Protein 2XQU (pdb70)

Secondary structure (DSSP, 8-state):
---HHHHHHHHHHHHHHHHTTHHHHHHHHHHHHHHHHHHHH-GGGHHHHHHHHHHHHHHHHHHHHHHHHHHHHHHHS-S--/--SHHHHHHHHHHHHHHHHHTHHHHHHHHHHHHHHHHHHHH-GGGHHHHHHHHHHHHHHHHHHHHHHHHHHHHHHHS-S--/--SHHHHHHHHHHHHHHHHHTHHHHHHHHHHHHHHHHHHHH-GGGHHHHHHHHHHHHHHHHHHHHHHHHHHHHHHHS-S--/---HHHHHHHHHHHHHHHHTTHHHHHHHHHHHHHHHHHHHH-GGGHHHHHHHHHHHHHHHHHHHHHHHHHHHHHHHS-S--/--SHHHHHHHHHHHHHHHHTTHHHHHHHHHHHHHHHHHHHH-GGGHHHHHHHHHHHHHHHHHHHHHHHHHHHHHHHS-S--

Foldseek 3Di:
DDDPLLVVLQVQLCCLLPVQVVVLVVVLCVLVVVLVVVCVVPVVCNVVSVVVSVVVNVVSVVSSVVSNVSSCCSVPVNPPD/DDDPLLVVLQVQLCCLLVVQCVPLVVVLCVLVVVLVVVCVVPVVCNVVSVVVSVVVNVVSVVSSVVSNVSSCCSVPVNPPD/DDDPLLVVLQVQLCCLLVVQCVVLVVVLCVLVVVLVVVCVVPVVCNVVSVVVSVVVNVVSVVSSVVSNVSSCCSVPVNPPD/DDDPLLVVLQVQLCCLLVVQVVVLVVVLCVLVVVLVVVCVVPVVCNVVSVVVSVVVNVVSVVSSVVSNVSSCCSVPVNPPD/DDDPLLVVLQVQLCCLLVVQVVVLVVVLVVLVVVLVVVCVVPVVCNVVSVVVSVVVNVVSVVSSVVSNVSSCCSVPVNPPD

Structure (mmCIF, N/CA/C/O backbone):
data_2XQU
#
_entry.id   2XQU
#
_cell.length_a   93.890
_cell.length_b   93.890
_cell.length_c   257.320
_cell.angle_alpha   90.00
_cell.angle_beta   90.00
_cell.angle_gamma   120.00
#
_symmetry.space_group_name_H-M   'P 63 2 2'
#
loop_
_entity.id
_entity.type
_entity.pdbx_description
1 polymer 'ATP SYNTHASE C CHAIN'
2 non-polymer CYMAL-4
3 water water
#
loop_
_atom_site.group_PDB
_atom_site.id
_atom_site.type_symbol
_atom_site.label_atom_id
_atom_site.label_alt_id
_atom_site.label_comp_id
_atom_site.label_asym_id
_atom_site.label_entity_id
_atom_site.label_seq_id
_atom_site.pdbx_PDB_ins_code
_atom_site.Cartn_x
_atom_site.Cartn_y
_atom_site.Cartn_z
_atom_site.occupancy
_atom_site.B_iso_or_equiv
_atom_site.auth_seq_id
_atom_site.auth_comp_id
_atom_site.auth_asym_id
_atom_site.auth_atom_id
_atom_site.pdbx_PDB_model_num
ATOM 11 N N . GLU A 1 2 ? -61.753 3.230 2.290 1.00 50.61 2 GLU A N 1
ATOM 12 C CA . GLU A 1 2 ? -61.826 4.557 1.705 1.00 51.66 2 GLU A CA 1
ATOM 13 C C . GLU A 1 2 ? -60.895 5.470 2.474 1.00 44.74 2 GLU A C 1
ATOM 14 O O . GLU A 1 2 ? -60.803 5.392 3.701 1.00 47.74 2 GLU A O 1
ATOM 20 N N . SER A 1 3 ? -60.181 6.324 1.757 1.00 36.83 3 SER A N 1
ATOM 21 C CA . SER A 1 3 ? -59.389 7.335 2.428 1.00 37.50 3 SER A CA 1
ATOM 22 C C . SER A 1 3 ? -59.721 8.676 1.819 1.00 40.00 3 SER A C 1
ATOM 23 O O . SER A 1 3 ? -59.646 8.849 0.613 1.00 33.65 3 SER A O 1
ATOM 26 N N . ASN A 1 4 ? -60.103 9.622 2.660 1.00 31.60 4 ASN A N 1
ATOM 27 C CA . ASN A 1 4 ? -60.330 10.988 2.217 1.00 34.75 4 ASN A CA 1
ATOM 28 C C . ASN A 1 4 ? -60.046 11.921 3.395 1.00 34.34 4 ASN A C 1
ATOM 29 O O . ASN A 1 4 ? -59.630 11.459 4.457 1.00 30.25 4 ASN A O 1
ATOM 34 N N . LEU A 1 5 ? -60.239 13.222 3.207 1.00 28.68 5 LEU A N 1
ATOM 35 C CA . LEU A 1 5 ? -59.952 14.188 4.258 1.00 33.36 5 LEU A CA 1
ATOM 36 C C . LEU A 1 5 ? -60.747 13.870 5.524 1.00 33.98 5 LEU A C 1
ATOM 37 O O . LEU A 1 5 ? -60.261 14.045 6.650 1.00 30.79 5 LEU A O 1
ATOM 42 N N . THR A 1 6 ? -61.969 13.386 5.342 1.00 31.61 6 THR A N 1
ATOM 43 C CA . THR A 1 6 ? -62.876 13.202 6.474 1.00 29.83 6 THR A CA 1
ATOM 44 C C . THR A 1 6 ? -62.615 11.916 7.265 1.00 29.40 6 THR A C 1
ATOM 45 O O . THR A 1 6 ? -62.771 11.895 8.494 1.00 27.18 6 THR A O 1
ATOM 49 N N . THR A 1 7 ? -62.211 10.847 6.579 1.00 27.64 7 THR A N 1
ATOM 50 C CA . THR A 1 7 ? -61.779 9.642 7.283 1.00 29.45 7 THR A CA 1
ATOM 51 C C . THR A 1 7 ? -60.524 9.939 8.107 1.00 29.56 7 THR A C 1
ATOM 52 O O . THR A 1 7 ? -60.395 9.484 9.245 1.00 28.56 7 THR A O 1
ATOM 56 N N . ALA A 1 8 ? -59.606 10.712 7.529 1.00 24.19 8 ALA A N 1
ATOM 57 C CA . ALA A 1 8 ? -58.374 11.086 8.216 1.00 23.69 8 ALA A CA 1
ATOM 58 C C . ALA A 1 8 ? -58.677 11.971 9.432 1.00 28.43 8 ALA A C 1
ATOM 59 O O . ALA A 1 8 ? -58.153 11.750 10.539 1.00 25.73 8 ALA A O 1
ATOM 61 N N . ALA A 1 9 ? -59.529 12.971 9.226 1.00 26.23 9 ALA A N 1
ATOM 62 C CA . ALA A 1 9 ? -59.936 13.860 10.317 1.00 28.69 9 ALA A CA 1
ATOM 63 C C . ALA A 1 9 ? -60.673 13.094 11.419 1.00 25.70 9 ALA A C 1
ATOM 64 O O . ALA A 1 9 ? -60.528 13.401 12.609 1.00 25.10 9 ALA A O 1
ATOM 66 N N . SER A 1 10 ? -61.457 12.095 11.023 1.00 24.82 10 SER A N 1
ATOM 67 C CA . SER A 1 10 ? -62.222 11.296 11.976 1.00 25.48 10 SER A CA 1
ATOM 68 C C . SER A 1 10 ? -61.336 10.482 12.923 1.00 29.27 10 SER A C 1
ATOM 69 O O . SER A 1 10 ? -61.604 10.428 14.121 1.00 27.50 10 SER A O 1
ATOM 72 N N . VAL A 1 11 ? -60.287 9.851 12.405 1.00 26.63 11 VAL A N 1
ATOM 73 C CA . VAL A 1 11 ? -59.422 9.052 13.284 1.00 24.69 11 VAL A CA 1
ATOM 74 C C . VAL A 1 11 ? -58.636 9.943 14.250 1.00 28.86 11 VAL A C 1
ATOM 75 O O . VAL A 1 11 ? -58.479 9.613 15.431 1.00 24.93 11 VAL A O 1
ATOM 79 N N . ILE A 1 12 ? -58.163 11.083 13.757 1.00 24.78 12 ILE A N 1
ATOM 80 C CA . ILE A 1 12 ? -57.478 12.050 14.617 1.00 26.41 12 ILE A CA 1
ATOM 81 C C . ILE A 1 12 ? -58.429 12.606 15.688 1.00 23.80 12 ILE A C 1
ATOM 82 O O . ILE A 1 12 ? -58.089 12.664 16.880 1.00 25.86 12 ILE A O 1
ATOM 87 N N . ALA A 1 13 ? -59.626 12.998 15.259 1.00 23.49 13 ALA A N 1
ATOM 88 C CA . ALA A 1 13 ? -60.659 13.500 16.164 1.00 24.52 13 ALA A CA 1
ATOM 89 C C . ALA A 1 13 ? -60.969 12.483 17.263 1.00 25.91 13 ALA A C 1
ATOM 90 O O . ALA A 1 13 ? -61.056 12.839 18.443 1.00 25.97 13 ALA A O 1
ATOM 92 N N . ALA A 1 14 ? -61.143 11.218 16.879 1.00 23.45 14 ALA A N 1
ATOM 93 C CA . ALA A 1 14 ? -61.404 10.174 17.866 1.00 26.97 14 ALA A CA 1
ATOM 94 C C . ALA A 1 14 ? -60.315 10.162 18.943 1.00 29.63 14 ALA A C 1
ATOM 95 O O . ALA A 1 14 ? -60.618 10.127 20.134 1.00 22.43 14 ALA A O 1
ATOM 97 N N . ALA A 1 15 ? -59.052 10.216 18.527 1.00 26.78 15 ALA A N 1
ATOM 98 C CA . ALA A 1 15 ? -57.941 10.197 19.480 1.00 25.70 15 ALA A CA 1
ATOM 99 C C . ALA A 1 15 ? -57.889 11.446 20.352 1.00 26.70 15 ALA A C 1
ATOM 100 O O . ALA A 1 15 ? -57.553 11.369 21.537 1.00 22.77 15 ALA A O 1
ATOM 102 N N . LEU A 1 16 ? -58.201 12.601 19.774 1.00 24.73 16 LEU A N 1
ATOM 103 C CA . LEU A 1 16 ? -58.162 13.842 20.546 1.00 24.50 16 LEU A CA 1
ATOM 104 C C . LEU A 1 16 ? -59.281 13.884 21.585 1.00 23.26 16 LEU A C 1
ATOM 105 O O . LEU A 1 16 ? -59.088 14.388 22.694 1.00 23.26 16 LEU A O 1
ATOM 110 N N . ALA A 1 17 ? -60.447 13.358 21.225 1.00 22.82 17 ALA A N 1
ATOM 111 C CA . ALA A 1 17 ? -61.591 13.345 22.138 1.00 25.47 17 ALA A CA 1
ATOM 112 C C . ALA A 1 17 ? -61.237 12.591 23.420 1.00 24.59 17 ALA A C 1
ATOM 113 O O . ALA A 1 17 ? -61.464 13.073 24.536 1.00 25.40 17 ALA A O 1
ATOM 115 N N . VAL A 1 18 ? -60.679 11.400 23.252 1.00 24.88 18 VAL A N 1
ATOM 116 C CA . VAL A 1 18 ? -60.414 10.520 24.390 1.00 28.70 18 VAL A CA 1
ATOM 117 C C . VAL A 1 18 ? -59.096 10.888 25.112 1.00 32.08 18 VAL A C 1
ATOM 118 O O . VAL A 1 18 ? -58.988 10.776 26.348 1.00 25.40 18 VAL A O 1
ATOM 122 N N . GLY A 1 19 ? -58.109 11.357 24.347 1.00 26.03 19 GLY A N 1
ATOM 123 C CA . GLY A 1 19 ? -56.824 11.758 24.904 1.00 24.63 19 GLY A CA 1
ATOM 124 C C . GLY A 1 19 ? -56.867 13.043 25.712 1.00 25.11 19 GLY A C 1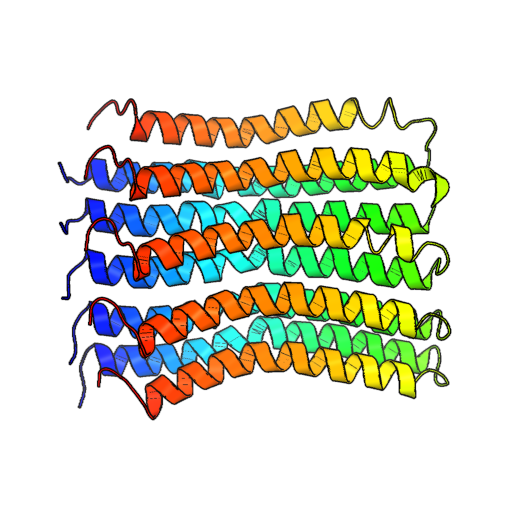
ATOM 125 O O . GLY A 1 19 ? -56.496 13.072 26.891 1.00 22.55 19 GLY A O 1
ATOM 126 N N . ILE A 1 20 ? -57.311 14.124 25.087 1.00 22.97 20 ILE A N 1
ATOM 127 C CA . ILE A 1 20 ? -57.440 15.392 25.799 1.00 21.07 20 ILE A CA 1
ATOM 128 C C . ILE A 1 20 ? -58.491 15.251 26.903 1.00 23.62 20 ILE A C 1
ATOM 129 O O . ILE A 1 20 ? -58.349 15.819 27.985 1.00 22.00 20 ILE A O 1
ATOM 134 N N . GLY A 1 21 ? -59.533 14.468 26.625 1.00 22.75 21 GLY A N 1
ATOM 135 C CA . GLY A 1 21 ? -60.663 14.327 27.529 1.00 23.37 21 GLY A CA 1
ATOM 136 C C . GLY A 1 21 ? -60.341 13.649 28.853 1.00 22.59 21 GLY A C 1
ATOM 137 O O . GLY A 1 21 ? -61.164 13.657 29.767 1.00 20.82 21 GLY A O 1
ATOM 138 N N . SER A 1 22 ? -59.152 13.062 28.961 1.00 20.79 22 SER A N 1
ATOM 139 C CA . SER A 1 22 ? -58.748 12.379 30.190 1.00 26.93 22 SER A CA 1
ATOM 140 C C . SER A 1 22 ? -57.858 13.240 31.081 1.00 23.05 22 SER A C 1
ATOM 141 O O . SER A 1 22 ? -57.538 12.844 32.208 1.00 23.33 22 SER A O 1
ATOM 144 N N . ILE A 1 23 ? -57.441 14.403 30.584 1.00 19.43 23 ILE A N 1
ATOM 145 C CA . ILE A 1 23 ? -56.495 15.247 31.333 1.00 19.29 23 ILE A CA 1
ATOM 146 C C . ILE A 1 23 ? -57.102 15.825 32.621 1.00 22.15 23 ILE A C 1
ATOM 147 O O . ILE A 1 23 ? -56.584 15.593 33.711 1.00 20.63 23 ILE A O 1
ATOM 152 N N . GLY A 1 24 ? -58.183 16.588 32.507 1.00 18.54 24 GLY A N 1
ATOM 153 C CA . GLY A 1 24 ? -58.779 17.184 33.701 1.00 18.12 24 GLY A CA 1
ATOM 154 C C . GLY A 1 24 ? -59.331 16.133 34.655 1.00 19.91 24 GLY A C 1
ATOM 155 O O . GLY A 1 24 ? -59.061 16.165 35.859 1.00 22.14 24 GLY A O 1
ATOM 156 N N . PRO A 1 25 ? -60.136 15.201 34.133 1.00 19.26 25 PRO A N 1
ATOM 157 C CA . PRO A 1 25 ? -60.691 14.156 34.999 1.00 20.86 25 PRO A CA 1
ATOM 158 C C . PRO A 1 25 ? -59.629 13.287 35.674 1.00 23.55 25 PRO A C 1
ATOM 159 O O . PRO A 1 25 ? -59.812 12.937 36.845 1.00 21.56 25 PRO A O 1
ATOM 163 N N . GLY A 1 26 ? -58.551 12.940 34.966 1.00 18.56 26 GLY A N 1
ATOM 164 C CA . GLY A 1 26 ? -57.474 12.168 35.581 1.00 24.17 26 GLY A CA 1
ATOM 165 C C . GLY A 1 26 ? -56.848 12.887 36.774 1.00 21.99 26 GLY A C 1
ATOM 166 O O . GLY A 1 26 ? -56.681 12.313 37.865 1.00 19.70 26 GLY A O 1
ATOM 167 N N . LEU A 1 27 ? -56.488 14.151 36.566 1.00 20.90 27 LEU A N 1
ATOM 168 C CA . LEU A 1 27 ? -55.932 14.977 37.638 1.00 18.46 27 LEU A CA 1
ATOM 169 C C . LEU A 1 27 ? -56.923 15.154 38.783 1.00 22.93 27 LEU A C 1
ATOM 170 O O . LEU A 1 27 ? -56.554 15.056 39.962 1.00 19.19 27 LEU A O 1
ATOM 175 N N . GLY A 1 28 ? -58.177 15.434 38.433 1.00 19.23 28 GLY A N 1
ATOM 176 C CA . GLY A 1 28 ? -59.219 15.657 39.426 1.00 19.85 28 GLY A CA 1
ATOM 177 C C . GLY A 1 28 ? -59.490 14.432 40.282 1.00 22.59 28 GLY A C 1
ATOM 178 O O . GLY A 1 28 ? -59.660 14.548 41.505 1.00 20.98 28 GLY A O 1
ATOM 179 N N . GLN A 1 29 ? -59.536 13.257 39.653 1.00 21.20 29 GLN A N 1
ATOM 180 C CA . GLN A 1 29 ? -59.768 12.023 40.401 1.00 21.92 29 GLN A CA 1
ATOM 181 C C . GLN A 1 29 ? -58.639 11.765 41.398 1.00 19.83 29 GLN A C 1
ATOM 182 O O . GLN A 1 29 ? -58.889 11.301 42.501 1.00 21.26 29 GLN A O 1
ATOM 188 N N . GLY A 1 30 ? -57.403 12.065 41.006 1.00 19.85 30 GLY A N 1
ATOM 189 C CA . GLY A 1 30 ? -56.270 11.886 41.899 1.00 21.67 30 GLY A CA 1
ATOM 190 C C . GLY A 1 30 ? -56.334 12.811 43.105 1.00 22.83 30 GLY A C 1
ATOM 191 O O . GLY A 1 30 ? -56.027 12.413 44.228 1.00 20.23 30 GLY A O 1
ATOM 192 N N . GLN A 1 31 ? -56.724 14.059 42.866 1.00 19.26 31 GLN A N 1
ATOM 193 C CA . GLN A 1 31 ? -56.884 15.036 43.934 1.00 22.43 31 GLN A CA 1
ATOM 194 C C . GLN A 1 31 ? -57.956 14.589 44.931 1.00 21.65 31 GLN A C 1
ATOM 195 O O . GLN A 1 31 ? -57.739 14.598 46.149 1.00 21.23 31 GLN A O 1
ATOM 201 N N . ALA A 1 32 ? -59.114 14.190 44.418 1.00 20.13 32 ALA A N 1
ATOM 202 C CA . ALA A 1 32 ? -60.207 13.753 45.287 1.00 21.83 32 ALA A CA 1
ATOM 203 C C . ALA A 1 32 ? -59.844 12.481 46.077 1.00 24.13 32 ALA A C 1
ATOM 204 O O . ALA A 1 32 ? -60.101 12.382 47.292 1.00 21.56 32 ALA A O 1
ATOM 206 N N . ALA A 1 33 ? -59.258 11.506 45.380 1.00 21.38 33 ALA A N 1
ATOM 207 C CA . ALA A 1 33 ? -58.896 10.227 45.988 1.00 21.30 33 ALA A CA 1
ATOM 208 C C . ALA A 1 33 ? -57.796 10.395 47.045 1.00 19.31 33 ALA A C 1
ATOM 209 O O . ALA A 1 33 ? -57.801 9.724 48.081 1.00 22.39 33 ALA A O 1
ATOM 211 N N . GLY A 1 34 ? -56.849 11.288 46.778 1.00 19.44 34 GLY A N 1
ATOM 212 C CA . GLY A 1 34 ? -55.799 11.584 47.736 1.00 20.72 34 GLY A CA 1
ATOM 213 C C . GLY A 1 34 ? -56.350 12.152 49.033 1.00 22.89 34 GLY A C 1
ATOM 214 O O . GLY A 1 34 ? -55.938 11.752 50.126 1.00 22.27 34 GLY A O 1
ATOM 215 N N . GLN A 1 35 ? -57.283 13.093 48.926 1.00 22.46 35 GLN A N 1
ATOM 216 C CA . GLN A 1 35 ? -57.915 13.656 50.125 1.00 21.69 35 GLN A CA 1
ATOM 217 C C . GLN A 1 35 ? -58.785 12.625 50.834 1.00 21.01 35 GLN A C 1
ATOM 218 O O . GLN A 1 35 ? -58.934 12.670 52.066 1.00 22.47 35 GLN A O 1
ATOM 224 N N . ALA A 1 36 ? -59.358 11.698 50.069 1.00 21.31 36 ALA A N 1
ATOM 225 C CA . ALA A 1 36 ? -60.199 10.654 50.660 1.00 24.59 36 ALA A CA 1
ATOM 226 C C . ALA A 1 36 ? -59.385 9.714 51.551 1.00 24.05 36 ALA A C 1
ATOM 227 O O . ALA A 1 36 ? -59.792 9.410 52.678 1.00 22.88 36 ALA A O 1
ATOM 229 N N . VAL A 1 37 ? -58.236 9.257 51.052 1.00 21.63 37 VAL A N 1
ATOM 230 C CA . VAL A 1 37 ? -57.424 8.320 51.827 1.00 25.10 37 VAL A CA 1
ATOM 231 C C . VAL A 1 37 ? -56.735 9.024 52.996 1.00 26.06 37 VAL A C 1
ATOM 232 O O . VAL A 1 37 ? -56.540 8.428 54.051 1.00 24.32 37 VAL A O 1
ATOM 236 N N . GLU A 1 38 ? -56.379 10.291 52.813 1.00 22.47 38 GLU A N 1
ATOM 237 C CA . GLU A 1 38 ? -55.879 11.096 53.928 1.00 27.40 38 GLU A CA 1
ATOM 238 C C . GLU A 1 38 ? -56.961 11.225 55.013 1.00 27.19 38 GLU A C 1
ATOM 239 O O . GLU A 1 38 ? -56.680 11.143 56.231 1.00 25.17 38 GLU A O 1
ATOM 245 N N . GLY A 1 39 ? -58.203 11.419 54.579 1.00 24.17 39 GLY A N 1
ATOM 246 C CA . GLY A 1 39 ? -59.317 11.524 55.511 1.00 23.32 39 GLY A CA 1
ATOM 247 C C . GLY A 1 39 ? -59.582 10.232 56.265 1.00 26.42 39 GLY A C 1
ATOM 248 O O . GLY A 1 39 ? -59.898 10.243 57.468 1.00 25.00 39 GLY A O 1
ATOM 249 N N . ILE A 1 40 ? -59.466 9.107 55.565 1.00 26.35 40 ILE A N 1
ATOM 250 C CA . ILE A 1 40 ? -59.670 7.809 56.200 1.00 27.55 40 ILE A CA 1
ATOM 251 C C . ILE A 1 40 ? -58.606 7.563 57.279 1.00 28.85 40 ILE A C 1
ATOM 252 O O . ILE A 1 40 ? -58.912 7.067 58.363 1.00 29.52 40 ILE A O 1
ATOM 257 N N . ALA A 1 41 ? -57.362 7.931 56.983 1.00 27.13 41 ALA A N 1
ATOM 258 C CA . ALA A 1 41 ? -56.278 7.819 57.958 1.00 26.44 41 ALA A CA 1
ATOM 259 C C . ALA A 1 41 ? -56.554 8.692 59.175 1.00 29.47 41 ALA A C 1
ATOM 260 O O . ALA A 1 41 ? -56.281 8.301 60.314 1.00 26.71 41 ALA A O 1
ATOM 262 N N . ARG A 1 42 ? -57.098 9.881 58.934 1.00 25.65 42 ARG A N 1
ATOM 263 C CA . ARG A 1 42 ? -57.438 10.795 60.023 1.00 30.11 42 ARG A CA 1
ATOM 264 C C . ARG A 1 42 ? -58.609 10.275 60.865 1.00 30.47 42 ARG A C 1
ATOM 265 O O . ARG A 1 42 ? -58.565 10.302 62.106 1.00 30.81 42 ARG A O 1
ATOM 273 N N . GLN A 1 43 ? -59.657 9.805 60.194 1.00 32.34 43 GLN A N 1
ATOM 274 C CA . GLN A 1 43 ? -60.854 9.319 60.879 1.00 33.39 43 GLN A CA 1
ATOM 275 C C . GLN A 1 43 ? -61.369 8.025 60.276 1.00 29.42 43 GLN A C 1
ATOM 276 O O . GLN A 1 43 ? -62.301 8.038 59.466 1.00 29.56 43 GLN A O 1
ATOM 282 N N . PRO A 1 44 ? -60.779 6.896 60.684 1.00 32.46 44 PRO A N 1
ATOM 283 C CA . PRO A 1 44 ? -61.200 5.596 60.143 1.00 34.03 44 PRO A CA 1
ATOM 284 C C . PRO A 1 44 ? -62.697 5.308 60.332 1.00 34.24 44 PRO A C 1
ATOM 285 O O . PRO A 1 44 ? -63.277 4.627 59.483 1.00 35.75 44 PRO A O 1
ATOM 289 N N . GLU A 1 45 ? -63.314 5.816 61.400 1.00 28.17 45 GLU A N 1
ATOM 290 C CA A GLU A 1 45 ? -64.745 5.624 61.651 0.45 29.70 45 GLU A CA 1
ATOM 291 C CA B GLU A 1 45 ? -64.734 5.556 61.605 0.55 28.71 45 GLU A CA 1
ATOM 292 C C . GLU A 1 45 ? -65.600 6.215 60.529 1.00 29.47 45 GLU A C 1
ATOM 293 O O . GLU A 1 45 ? -66.753 5.837 60.351 1.00 36.97 45 GLU A O 1
ATOM 304 N N . ALA A 1 46 ? -65.033 7.164 59.789 1.00 30.92 46 ALA A N 1
ATOM 305 C CA . ALA A 1 46 ? -65.784 7.861 58.738 1.00 31.26 46 ALA A CA 1
ATOM 306 C C . ALA A 1 46 ? -65.579 7.245 57.353 1.00 33.48 46 ALA A C 1
ATOM 307 O O . ALA A 1 46 ? -66.053 7.783 56.347 1.00 30.58 46 ALA A O 1
ATOM 309 N N . GLU A 1 47 ? -64.880 6.119 57.300 1.00 29.78 47 GLU A N 1
ATOM 310 C CA . GLU A 1 47 ? -64.538 5.491 56.023 1.00 30.78 47 GLU A CA 1
ATOM 311 C C . GLU A 1 47 ? -65.737 5.252 55.099 1.00 29.95 47 GLU A C 1
ATOM 312 O O . GLU A 1 47 ? -65.655 5.508 53.892 1.00 32.25 47 GLU A O 1
ATOM 318 N N . GLY A 1 48 ? -66.834 4.746 55.654 1.00 32.78 48 GLY A N 1
ATOM 319 C CA . GLY A 1 48 ? -68.030 4.477 54.870 1.00 35.60 48 GLY A CA 1
ATOM 320 C C . GLY A 1 48 ? -68.594 5.725 54.207 1.00 37.62 48 GLY A C 1
ATOM 321 O O . GLY A 1 48 ? -68.986 5.702 53.032 1.00 36.58 48 GLY A O 1
ATOM 322 N N . LYS A 1 49 ? -68.635 6.816 54.970 1.00 32.38 49 LYS A N 1
ATOM 323 C CA . LYS A 1 49 ? -69.114 8.109 54.484 1.00 29.78 49 LYS A CA 1
ATOM 324 C C . LYS A 1 49 ? -68.161 8.687 53.442 1.00 29.47 49 LYS A C 1
ATOM 325 O O . LYS A 1 49 ? -68.580 9.208 52.403 1.00 29.71 49 LYS A O 1
ATOM 331 N N . ILE A 1 50 ? -66.870 8.603 53.730 1.00 27.23 50 ILE A N 1
ATOM 332 C CA . ILE A 1 50 ? -65.866 9.103 52.807 1.00 24.78 50 ILE A CA 1
ATOM 333 C C . ILE A 1 50 ? -65.900 8.320 51.495 1.00 29.57 50 ILE A C 1
ATOM 334 O O . ILE A 1 50 ? -65.910 8.906 50.412 1.00 28.01 50 ILE A O 1
ATOM 339 N N . ARG A 1 51 ? -65.945 6.995 51.591 1.00 30.64 51 ARG A N 1
ATOM 340 C CA A ARG A 1 51 ? -65.934 6.142 50.404 0.50 34.48 51 ARG A CA 1
ATOM 341 C CA B ARG A 1 51 ? -65.925 6.152 50.400 0.50 34.44 51 ARG A CA 1
ATOM 342 C C . ARG A 1 51 ? -67.135 6.418 49.495 1.00 31.89 51 ARG A C 1
ATOM 343 O O . ARG A 1 51 ? -66.999 6.499 48.274 1.00 31.24 51 ARG A O 1
ATOM 358 N N . GLY A 1 52 ? -68.312 6.565 50.098 1.00 29.69 52 GLY A N 1
ATOM 359 C CA . GLY A 1 52 ? -69.524 6.840 49.348 1.00 32.87 52 GLY A CA 1
ATOM 360 C C . GLY A 1 52 ? -69.460 8.164 48.604 1.00 36.26 52 GLY A C 1
ATOM 361 O O . GLY A 1 52 ? -69.836 8.244 47.439 1.00 31.73 52 GLY A O 1
ATOM 362 N N . THR A 1 53 ? -68.991 9.209 49.279 1.00 25.12 53 THR A N 1
ATOM 363 C CA . THR A 1 53 ? -68.876 10.526 48.656 1.00 28.73 53 THR A CA 1
ATOM 364 C C . THR A 1 53 ? -67.791 10.540 47.575 1.00 30.73 53 THR A C 1
ATOM 365 O O . THR A 1 53 ? -67.966 11.155 46.513 1.00 28.75 53 THR A O 1
ATOM 369 N N . LEU A 1 54 ? -66.687 9.835 47.823 1.00 26.43 54 LEU A N 1
ATOM 370 C CA . LEU A 1 54 ? -65.650 9.693 46.797 1.00 27.38 54 LEU A CA 1
ATOM 371 C C . LEU A 1 54 ? -66.185 8.974 45.557 1.00 30.17 54 LEU A C 1
ATOM 372 O O . LEU A 1 54 ? -65.911 9.382 44.420 1.00 25.25 54 LEU A O 1
ATOM 377 N N . LEU A 1 55 ? -66.943 7.904 45.775 1.00 24.56 55 LEU A N 1
ATOM 378 C CA . LEU A 1 55 ? -67.470 7.121 44.659 1.00 25.94 55 LEU A CA 1
ATOM 379 C C . LEU A 1 55 ? -68.380 7.966 43.772 1.00 27.89 55 LEU A C 1
ATOM 380 O O . LEU A 1 55 ? -68.297 7.907 42.539 1.00 29.54 55 LEU A O 1
ATOM 385 N N . LEU A 1 56 ? -69.252 8.743 44.406 1.00 29.09 56 LEU A N 1
ATOM 386 C CA . LEU A 1 56 ? -70.134 9.661 43.698 1.00 33.26 56 LEU A CA 1
ATOM 387 C C . LEU A 1 56 ? -69.333 10.637 42.839 1.00 30.77 56 LEU A C 1
ATOM 388 O O . LEU A 1 56 ? -69.646 10.858 41.659 1.00 27.36 56 LEU A O 1
ATOM 393 N N . SER A 1 57 ? -68.295 11.215 43.434 1.00 24.17 57 SER A N 1
ATOM 394 C CA . SER A 1 57 ? -67.444 12.189 42.749 1.00 23.24 57 SER A CA 1
ATOM 395 C C . SER A 1 57 ? -66.648 11.559 41.617 1.00 25.35 57 SER A C 1
ATOM 396 O O . SER A 1 57 ? -66.532 12.143 40.536 1.00 25.75 57 SER A O 1
ATOM 399 N N . LEU A 1 58 ? -66.079 10.380 41.862 1.00 23.16 58 LEU A N 1
ATOM 400 C CA . LEU A 1 58 ? -65.323 9.686 40.818 1.00 25.09 58 LEU A CA 1
ATOM 401 C C . LEU A 1 58 ? -66.211 9.405 39.606 1.00 24.83 58 LEU A C 1
ATOM 402 O O . LEU A 1 58 ? -65.759 9.494 38.462 1.00 22.57 58 LEU A O 1
ATOM 407 N N . ALA A 1 59 ? -67.468 9.055 39.861 1.00 23.38 59 ALA A N 1
ATOM 408 C CA . ALA A 1 59 ? -68.429 8.814 38.785 1.00 26.60 59 ALA A CA 1
ATOM 409 C C . ALA A 1 59 ? -68.689 10.075 37.951 1.00 28.73 59 ALA A C 1
ATOM 410 O O . ALA A 1 59 ? -68.711 10.013 36.715 1.00 27.29 59 ALA A O 1
ATOM 412 N N . PHE A 1 60 ? -68.894 11.212 38.621 1.00 23.13 60 PHE A N 1
ATOM 413 C CA . PHE A 1 60 ? -69.084 12.486 37.914 1.00 26.68 60 PHE A CA 1
ATOM 414 C C . PHE A 1 60 ? -67.901 12.850 37.022 1.00 31.67 60 PHE A C 1
ATOM 415 O O . PHE A 1 60 ? -68.083 13.386 35.917 1.00 24.72 60 PHE A O 1
ATOM 423 N N . MET A 1 61 ? -66.692 12.577 37.506 1.00 26.92 61 MET A N 1
ATOM 424 C CA . MET A 1 61 ? -65.480 12.893 36.750 1.00 21.99 61 MET A CA 1
ATOM 425 C C . MET A 1 61 ? -65.235 11.900 35.620 1.00 21.37 61 MET A C 1
ATOM 426 O O . MET A 1 61 ? -64.802 12.276 34.531 1.00 21.76 61 MET A O 1
ATOM 431 N N . GLU A 1 62 ? -65.504 10.626 35.891 1.00 20.74 62 GLU A N 1
ATOM 432 C CA . GLU A 1 62 ? -65.295 9.582 34.900 1.00 22.53 62 GLU A CA 1
ATOM 433 C C . GLU A 1 62 ? -66.224 9.817 33.712 1.00 29.56 62 GLU A C 1
ATOM 434 O O . GLU A 1 62 ? -65.855 9.565 32.559 1.00 24.84 62 GLU A O 1
ATOM 440 N N . ALA A 1 63 ? -67.428 10.304 33.996 1.00 26.25 63 ALA A N 1
ATOM 441 C CA . ALA A 1 63 ? -68.408 10.572 32.945 1.00 27.60 63 ALA A CA 1
ATOM 442 C C . ALA A 1 63 ? -67.903 11.614 31.949 1.00 25.85 63 ALA A C 1
ATOM 443 O O . ALA A 1 63 ? -68.211 11.537 30.758 1.00 25.09 63 ALA A O 1
ATOM 445 N N . LEU A 1 64 ? -67.122 12.578 32.425 1.00 20.84 64 LEU A N 1
ATOM 446 C CA . LEU A 1 64 ? -66.600 13.622 31.542 1.00 23.36 64 LEU A CA 1
ATOM 447 C C . LEU A 1 64 ? -65.749 13.017 30.426 1.00 26.54 64 LEU A C 1
ATOM 448 O O . LEU A 1 64 ? -65.883 13.395 29.259 1.00 24.88 64 LEU A O 1
ATOM 453 N N . THR A 1 65 ? -64.875 12.080 30.782 1.00 23.86 65 THR A N 1
ATOM 454 C CA . THR A 1 65 ? -64.051 11.409 29.781 1.00 25.84 65 THR A CA 1
ATOM 455 C C . THR A 1 65 ? -64.874 10.442 28.940 1.00 29.02 65 THR A C 1
ATOM 456 O O . THR A 1 65 ? -64.605 10.250 27.750 1.00 24.66 65 THR A O 1
ATOM 460 N N . ILE A 1 66 ? -65.886 9.837 29.549 1.00 26.51 66 ILE A N 1
ATOM 461 C CA . ILE A 1 66 ? -66.755 8.927 28.804 1.00 27.31 66 ILE A CA 1
ATOM 462 C C . ILE A 1 66 ? -67.469 9.658 27.661 1.00 29.57 66 ILE A C 1
ATOM 463 O O . ILE A 1 66 ? -67.666 9.089 26.584 1.00 28.24 66 ILE A O 1
ATOM 468 N N . TYR A 1 67 ? -67.833 10.922 27.875 1.00 27.46 67 TYR A N 1
ATOM 469 C CA . TYR A 1 67 ? -68.401 11.726 26.784 1.00 31.29 67 TYR A CA 1
ATOM 470 C C . TYR A 1 67 ? -67.438 11.778 25.600 1.00 27.68 67 TYR A C 1
ATOM 471 O O . TYR A 1 67 ? -67.857 11.711 24.443 1.00 26.93 67 TYR A O 1
ATOM 480 N N . GLY A 1 68 ? -66.149 11.926 25.894 1.00 25.36 68 GLY A N 1
ATOM 481 C CA . GLY A 1 68 ? -65.118 11.898 24.870 1.00 26.60 68 GLY A CA 1
ATOM 482 C C . GLY A 1 68 ? -65.043 10.541 24.199 1.00 29.42 68 GLY A C 1
ATOM 483 O O . GLY A 1 68 ? -64.874 10.438 22.979 1.00 24.32 68 GLY A O 1
ATOM 484 N N . LEU A 1 69 ? -65.176 9.486 24.996 1.00 27.63 69 LEU A N 1
ATOM 485 C CA . LEU A 1 69 ? -65.186 8.132 24.455 1.00 26.49 69 LEU A CA 1
ATOM 486 C C . LEU A 1 69 ? -66.383 7.928 23.517 1.00 31.41 69 LEU A C 1
ATOM 487 O O . LEU A 1 69 ? -66.257 7.301 22.459 1.00 29.16 69 LEU A O 1
ATOM 492 N N . VAL A 1 70 ? -67.541 8.455 23.905 1.00 27.55 70 VAL A N 1
ATOM 493 C CA . VAL A 1 70 ? -68.744 8.313 23.089 1.00 31.52 70 VAL A CA 1
ATOM 494 C C . VAL A 1 70 ? -68.552 8.980 21.729 1.00 27.71 70 VAL A C 1
ATOM 495 O O . VAL A 1 70 ? -68.876 8.399 20.690 1.00 27.30 70 VAL A O 1
ATOM 499 N N . VAL A 1 71 ? -68.016 10.194 21.730 1.00 25.57 71 VAL A N 1
ATOM 500 C CA . VAL A 1 71 ? -67.746 10.875 20.467 1.00 29.76 71 VAL A CA 1
ATOM 501 C C . VAL A 1 71 ? -66.772 10.065 19.603 1.00 31.26 71 VAL A C 1
ATOM 502 O O . VAL A 1 71 ? -66.993 9.890 18.407 1.00 29.26 71 VAL A O 1
ATOM 506 N N . ALA A 1 72 ? -65.700 9.573 20.216 1.00 28.49 72 ALA A N 1
ATOM 507 C CA . ALA A 1 72 ? -64.743 8.707 19.529 1.00 29.86 72 ALA A CA 1
ATOM 508 C C . ALA A 1 72 ? -65.400 7.469 18.915 1.00 30.61 72 ALA A C 1
ATOM 509 O O . ALA A 1 72 ? -65.124 7.115 17.769 1.00 29.31 72 ALA A O 1
ATOM 511 N N . LEU A 1 73 ? -66.265 6.804 19.674 1.00 28.95 73 LEU A N 1
ATOM 512 C CA . LEU A 1 73 ? -66.934 5.598 19.168 1.00 28.06 73 LEU A CA 1
ATOM 513 C C . LEU A 1 73 ? -67.948 5.898 18.064 1.00 30.38 73 LEU A C 1
ATOM 514 O O . LEU A 1 73 ? -68.141 5.090 17.147 1.00 31.81 73 LEU A O 1
ATOM 519 N N . VAL A 1 74 ? -68.607 7.049 18.150 1.00 28.88 74 VAL A N 1
ATOM 520 C CA . VAL A 1 74 ? -69.500 7.462 17.075 1.00 35.95 74 VAL A CA 1
ATOM 521 C C . VAL A 1 74 ? -68.691 7.675 15.797 1.00 31.59 74 VAL A C 1
ATOM 522 O O . VAL A 1 74 ? -69.085 7.231 14.711 1.00 32.94 74 VAL A O 1
ATOM 526 N N . LEU A 1 75 ? -67.553 8.348 15.937 1.00 30.83 75 LEU A N 1
ATOM 527 C CA . LEU A 1 75 ? -66.700 8.659 14.790 1.00 31.49 75 LEU A CA 1
ATOM 528 C C . LEU A 1 75 ? -66.152 7.402 14.115 1.00 34.07 75 LEU A C 1
ATOM 529 O O . LEU A 1 75 ? -65.943 7.379 12.898 1.00 31.66 75 LEU A O 1
ATOM 534 N N . LEU A 1 76 ? -65.930 6.356 14.901 1.00 31.56 76 LEU A N 1
ATOM 535 C CA . LEU A 1 76 ? -65.335 5.136 14.371 1.00 34.55 76 LEU A CA 1
ATOM 536 C C . LEU A 1 76 ? -66.357 4.074 13.956 1.00 41.03 76 LEU A C 1
ATOM 537 O O . LEU A 1 76 ? -66.089 3.294 13.041 1.00 40.69 76 LEU A O 1
ATOM 542 N N . PHE A 1 77 ? -67.521 4.049 14.609 1.00 34.49 77 PHE A N 1
ATOM 543 C CA . PHE A 1 77 ? -68.492 2.972 14.389 1.00 36.25 77 PHE A CA 1
ATOM 544 C C . PHE A 1 77 ? -69.878 3.425 13.930 1.00 40.00 77 PHE A C 1
ATOM 545 O O . PHE A 1 77 ? -70.705 2.604 13.534 1.00 42.60 77 PHE A O 1
ATOM 553 N N . ALA A 1 78 ? -70.137 4.723 13.979 1.00 34.22 78 ALA A N 1
ATOM 554 C CA . ALA A 1 78 ? -71.414 5.243 13.506 1.00 31.33 78 ALA A CA 1
ATOM 555 C C . ALA A 1 78 ? -71.180 6.601 12.869 1.00 33.98 78 ALA A C 1
ATOM 556 O O . ALA A 1 78 ? -71.884 7.568 13.161 1.00 34.21 78 ALA A O 1
ATOM 558 N N . ASN A 1 79 ? -70.172 6.675 12.004 1.00 35.20 79 ASN A N 1
ATOM 559 C CA . ASN A 1 79 ? -69.780 7.948 11.427 1.00 34.96 79 ASN A CA 1
ATOM 560 C C . ASN A 1 79 ? -70.878 8.453 10.501 1.00 43.23 79 ASN A C 1
ATOM 561 O O . ASN A 1 79 ? -71.311 7.741 9.598 1.00 38.85 79 ASN A O 1
ATOM 566 N N . PRO A 1 80 ? -71.343 9.685 10.729 1.00 46.14 80 PRO A N 1
ATOM 567 C CA . PRO A 1 80 ? -72.453 10.218 9.934 1.00 45.31 80 PRO A CA 1
ATOM 568 C C . PRO A 1 80 ? -72.064 10.504 8.484 1.00 42.57 80 PRO A C 1
ATOM 569 O O . PRO A 1 80 ? -72.938 10.558 7.625 1.00 42.08 80 PRO A O 1
ATOM 573 N N . PHE A 1 81 ? -70.773 10.676 8.219 1.00 37.77 81 PHE A N 1
ATOM 574 C CA . PHE A 1 81 ? -70.325 11.160 6.917 1.00 33.08 81 PHE A CA 1
ATOM 575 C C . PHE A 1 81 ? -69.566 10.124 6.087 1.00 37.20 81 PHE A C 1
ATOM 576 O O . PHE A 1 81 ? -69.745 10.055 4.876 1.00 39.08 81 PHE A O 1
ATOM 584 N N . VAL A 1 82 ? -68.706 9.341 6.733 1.00 39.25 82 VAL A N 1
ATOM 585 C CA . VAL A 1 82 ? -67.837 8.402 6.023 1.00 39.89 82 VAL A CA 1
ATOM 586 C C . VAL A 1 82 ? -67.886 7.008 6.629 1.00 47.59 82 VAL A C 1
ATOM 587 O O . VAL A 1 82 ? -67.290 6.076 6.090 1.00 50.47 82 VAL A O 1
ATOM 602 N N . GLU B 1 2 ? -50.783 -0.888 2.546 1.00 26.32 2 GLU B N 1
ATOM 603 C CA . GLU B 1 2 ? -51.617 0.242 2.166 1.00 32.74 2 GLU B CA 1
ATOM 604 C C . GLU B 1 2 ? -51.081 1.509 2.790 1.00 35.22 2 GLU B C 1
ATOM 605 O O . GLU B 1 2 ? -50.855 1.560 4.006 1.00 32.02 2 GLU B O 1
ATOM 611 N N . SER B 1 3 ? -50.867 2.530 1.968 1.00 27.98 3 SER B N 1
ATOM 612 C CA . SER B 1 3 ? -50.473 3.834 2.501 1.00 28.05 3 SER B CA 1
ATOM 613 C C . SER B 1 3 ? -51.281 4.968 1.894 1.00 29.09 3 SER B C 1
ATOM 614 O O . SER B 1 3 ? -51.321 5.138 0.678 1.00 26.80 3 SER B O 1
ATOM 617 N N . ASN B 1 4 ? -51.914 5.754 2.753 1.00 27.10 4 ASN B N 1
ATOM 618 C CA . ASN B 1 4 ? -52.660 6.918 2.304 1.00 34.20 4 ASN B CA 1
ATOM 619 C C . ASN B 1 4 ? -52.798 7.900 3.456 1.00 32.55 4 ASN B C 1
ATOM 620 O O . ASN B 1 4 ? -52.266 7.664 4.552 1.00 28.25 4 ASN B O 1
ATOM 625 N N . LEU B 1 5 ? -53.493 9.009 3.230 1.00 25.64 5 LEU B N 1
ATOM 626 C CA . LEU B 1 5 ? -53.628 9.995 4.303 1.00 26.17 5 LEU B CA 1
ATOM 627 C C . LEU B 1 5 ? -54.235 9.369 5.560 1.00 24.63 5 LEU B C 1
ATOM 628 O O . LEU B 1 5 ? -53.890 9.733 6.692 1.00 23.94 5 LEU B O 1
ATOM 633 N N . THR B 1 6 ? -55.148 8.426 5.373 1.00 26.58 6 THR B N 1
ATOM 634 C CA . THR B 1 6 ? -55.901 7.901 6.506 1.00 25.82 6 THR B CA 1
ATOM 635 C C . THR B 1 6 ? -55.122 6.867 7.325 1.00 28.35 6 THR B C 1
ATOM 636 O O . THR B 1 6 ? -55.292 6.788 8.548 1.00 27.15 6 THR B O 1
ATOM 640 N N . THR B 1 7 ? -54.271 6.084 6.665 1.00 25.32 7 THR B N 1
ATOM 641 C CA . THR B 1 7 ? -53.390 5.165 7.385 1.00 23.32 7 THR B CA 1
ATOM 642 C C . THR B 1 7 ? -52.355 5.957 8.181 1.00 24.24 7 THR B C 1
ATOM 643 O O . THR B 1 7 ? -52.073 5.642 9.343 1.00 25.82 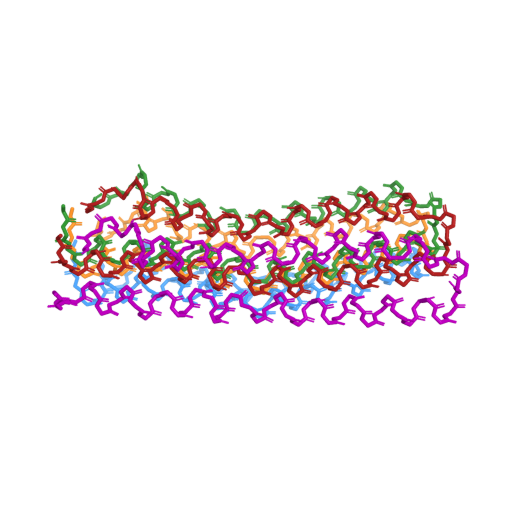7 THR B O 1
ATOM 647 N N . ALA B 1 8 ? -51.807 7.004 7.565 1.00 23.62 8 ALA B N 1
ATOM 648 C CA . ALA B 1 8 ? -50.870 7.888 8.254 1.00 25.38 8 ALA B CA 1
ATOM 649 C C . ALA B 1 8 ? -51.542 8.574 9.449 1.00 24.54 8 ALA B C 1
ATOM 650 O O . ALA B 1 8 ? -50.979 8.629 10.552 1.00 23.37 8 ALA B O 1
ATOM 652 N N . ALA B 1 9 ? -52.754 9.080 9.240 1.00 26.00 9 ALA B N 1
ATOM 653 C CA . ALA B 1 9 ? -53.498 9.715 10.332 1.00 26.04 9 ALA B CA 1
ATOM 654 C C . ALA B 1 9 ? -53.810 8.711 11.456 1.00 23.06 9 ALA B C 1
ATOM 655 O O . ALA B 1 9 ? -53.778 9.057 12.632 1.00 24.72 9 ALA B O 1
ATOM 657 N N . SER B 1 10 ? -54.108 7.473 11.081 1.00 24.43 10 SER B N 1
ATOM 658 C CA . SER B 1 10 ? -54.481 6.436 12.039 1.00 25.72 10 SER B CA 1
ATOM 659 C C . SER B 1 10 ? -53.349 6.068 12.987 1.00 26.07 10 SER B C 1
ATOM 660 O O . SER B 1 10 ? -53.574 5.915 14.184 1.00 22.37 10 SER B O 1
ATOM 663 N N . VAL B 1 11 ? -52.137 5.912 12.460 1.00 24.81 11 VAL B N 1
ATOM 664 C CA . VAL B 1 11 ? -51.006 5.541 13.315 1.00 26.02 11 VAL B CA 1
ATOM 665 C C . VAL B 1 11 ? -50.639 6.679 14.262 1.00 26.16 11 VAL B C 1
ATOM 666 O O . VAL B 1 11 ? -50.331 6.451 15.440 1.00 24.32 11 VAL B O 1
ATOM 670 N N . ILE B 1 12 ? -50.697 7.913 13.768 1.00 23.84 12 ILE B N 1
ATOM 671 C CA . ILE B 1 12 ? -50.445 9.064 14.639 1.00 27.87 12 ILE B CA 1
ATOM 672 C C . ILE B 1 12 ? -51.537 9.188 15.699 1.00 26.38 12 ILE B C 1
ATOM 673 O O . ILE B 1 12 ? -51.251 9.414 16.889 1.00 24.58 12 ILE B O 1
ATOM 678 N N . ALA B 1 13 ? -52.788 9.025 15.273 1.00 22.87 13 ALA B N 1
ATOM 679 C CA . ALA B 1 13 ? -53.918 9.083 16.201 1.00 23.32 13 ALA B CA 1
ATOM 680 C C . ALA B 1 13 ? -53.755 8.051 17.319 1.00 20.46 13 ALA B C 1
ATOM 681 O O . ALA B 1 13 ? -53.952 8.361 18.506 1.00 23.12 13 ALA B O 1
ATOM 683 N N . ALA B 1 14 ? -53.386 6.825 16.946 1.00 22.15 14 ALA B N 1
ATOM 684 C CA . ALA B 1 14 ? -53.225 5.764 17.935 1.00 26.24 14 ALA B CA 1
ATOM 685 C C . ALA B 1 14 ? -52.213 6.168 19.008 1.00 25.35 14 ALA B C 1
ATOM 686 O O . ALA B 1 14 ? -52.449 5.986 20.206 1.00 23.48 14 ALA B O 1
ATOM 688 N N . ALA B 1 15 ? -51.088 6.720 18.575 1.00 24.08 15 ALA B N 1
ATOM 689 C CA . ALA B 1 15 ? -50.056 7.180 19.501 1.00 22.68 15 ALA B CA 1
ATOM 690 C C . ALA B 1 15 ? -50.538 8.322 20.396 1.00 25.31 15 ALA B C 1
ATOM 691 O O . ALA B 1 15 ? -50.230 8.357 21.587 1.00 22.96 15 ALA B O 1
ATOM 693 N N . LEU B 1 16 ? -51.279 9.261 19.825 1.00 23.03 16 LEU B N 1
ATOM 694 C CA . LEU B 1 16 ? -51.765 10.400 20.601 1.00 23.39 16 LEU B CA 1
ATOM 695 C C . LEU B 1 16 ? -52.805 9.976 21.632 1.00 25.67 16 LEU B C 1
ATOM 696 O O . LEU B 1 16 ? -52.852 10.525 22.728 1.00 22.40 16 LEU B O 1
ATOM 701 N N . ALA B 1 17 ? -53.640 9.008 21.276 1.00 21.76 17 ALA B N 1
ATOM 702 C CA . ALA B 1 17 ? -54.682 8.552 22.189 1.00 21.14 17 ALA B CA 1
ATOM 703 C C . ALA B 1 17 ? -54.061 8.017 23.470 1.00 24.68 17 ALA B C 1
ATOM 704 O O . ALA B 1 17 ? -54.441 8.434 24.569 1.00 25.22 17 ALA B O 1
ATOM 706 N N . VAL B 1 18 ? -53.111 7.091 23.345 1.00 21.35 18 VAL B N 1
ATOM 707 C CA . VAL B 1 18 ? -52.513 6.501 24.555 1.00 21.50 18 VAL B CA 1
ATOM 708 C C . VAL B 1 18 ? -51.460 7.403 25.186 1.00 22.74 18 VAL B C 1
ATOM 709 O O . VAL B 1 18 ? -51.298 7.409 26.411 1.00 25.18 18 VAL B O 1
ATOM 713 N N . GLY B 1 19 ? -50.740 8.158 24.357 1.00 24.16 19 GLY B N 1
ATOM 714 C CA . GLY B 1 19 ? -49.707 9.055 24.856 1.00 23.98 19 GLY B CA 1
ATOM 715 C C . GLY B 1 19 ? -50.277 10.195 25.675 1.00 28.96 19 GLY B C 1
ATOM 716 O O . GLY B 1 19 ? -49.952 10.364 26.863 1.00 23.92 19 GLY B O 1
ATOM 717 N N . ILE B 1 20 ? -51.137 10.994 25.052 1.00 21.91 20 ILE B N 1
ATOM 718 C CA . ILE B 1 20 ? -51.765 12.104 25.772 1.00 23.31 20 ILE B CA 1
ATOM 719 C C . ILE B 1 20 ? -52.682 11.563 26.872 1.00 25.95 20 ILE B C 1
ATOM 720 O O . ILE B 1 20 ? -52.822 12.170 27.939 1.00 24.41 20 ILE B O 1
ATOM 725 N N . GLY B 1 21 ? -53.293 10.412 26.601 1.00 21.62 21 GLY B N 1
ATOM 726 C CA . GLY B 1 21 ? -54.291 9.832 27.482 1.00 21.72 21 GLY B CA 1
ATOM 727 C C . GLY B 1 21 ? -53.732 9.373 28.817 1.00 24.03 21 GLY B C 1
ATOM 728 O O . GLY B 1 21 ? -54.495 9.088 29.748 1.00 23.84 21 GLY B O 1
ATOM 729 N N . SER B 1 22 ? -52.405 9.310 28.927 1.00 20.76 22 SER B N 1
ATOM 730 C CA . SER B 1 22 ? -51.774 8.862 30.173 1.00 27.31 22 SER B CA 1
ATOM 731 C C . SER B 1 22 ? -51.320 10.012 31.068 1.00 24.13 22 SER B C 1
ATOM 732 O O . SER B 1 22 ? -50.876 9.786 32.198 1.00 23.52 22 SER B O 1
ATOM 735 N N . ILE B 1 23 ? -51.399 11.241 30.565 1.00 18.46 23 ILE B N 1
ATOM 736 C CA . ILE B 1 23 ? -50.845 12.373 31.301 1.00 20.36 23 ILE B CA 1
ATOM 737 C C . ILE B 1 23 ? -51.601 12.651 32.603 1.00 22.85 23 ILE B C 1
ATOM 738 O O . ILE B 1 23 ? -51.004 12.666 33.683 1.00 20.85 23 ILE B O 1
ATOM 743 N N . GLY B 1 24 ? -52.908 12.879 32.510 1.00 19.59 24 GLY B N 1
ATOM 744 C CA . GLY B 1 24 ? -53.687 13.198 33.709 1.00 19.53 24 GLY B CA 1
ATOM 745 C C . GLY B 1 24 ? -53.780 12.037 34.685 1.00 21.92 24 GLY B C 1
ATOM 746 O O . GLY B 1 24 ? -53.541 12.197 35.889 1.00 21.11 24 GLY B O 1
ATOM 747 N N . PRO B 1 25 ? -54.162 10.859 34.180 1.00 22.03 25 PRO B N 1
ATOM 748 C CA . PRO B 1 25 ? -54.260 9.668 35.030 1.00 22.10 25 PRO B CA 1
ATOM 749 C C . PRO B 1 25 ? -52.931 9.295 35.683 1.00 24.46 25 PRO B C 1
ATOM 750 O O . PRO B 1 25 ? -52.922 8.861 36.837 1.00 23.52 25 PRO B O 1
ATOM 754 N N . GLY B 1 26 ? -51.823 9.465 34.970 1.00 21.12 26 GLY B N 1
ATOM 755 C CA . GLY B 1 26 ? -50.521 9.197 35.558 1.00 20.24 26 GLY B CA 1
ATOM 756 C C . GLY B 1 26 ? -50.235 10.108 36.747 1.00 22.94 26 GLY B C 1
ATOM 757 O O . GLY B 1 26 ? -49.810 9.649 37.817 1.00 19.74 26 GLY B O 1
ATOM 758 N N . LEU B 1 27 ? -50.441 11.409 36.559 1.00 20.31 27 LEU B N 1
ATOM 759 C CA . LEU B 1 27 ? -50.224 12.374 37.641 1.00 18.58 27 LEU B CA 1
ATOM 760 C C . LEU B 1 27 ? -51.201 12.153 38.784 1.00 21.88 27 LEU B C 1
ATOM 761 O O . LEU B 1 27 ? -50.826 12.235 39.965 1.00 18.47 27 LEU B O 1
ATOM 766 N N . GLY B 1 28 ? -52.459 11.884 38.438 1.00 18.08 28 GLY B N 1
ATOM 767 C CA . GLY B 1 28 ? -53.482 11.685 39.454 1.00 19.65 28 GLY B CA 1
ATOM 768 C C . GLY B 1 28 ? -53.251 10.433 40.288 1.00 21.82 28 GLY B C 1
ATOM 769 O O . GLY B 1 28 ? -53.458 10.443 41.506 1.00 18.96 28 GLY B O 1
ATOM 770 N N . GLN B 1 29 ? -52.843 9.340 39.645 1.00 18.34 29 GLN B N 1
ATOM 771 C CA . GLN B 1 29 ? -52.537 8.121 40.396 1.00 21.10 29 GLN B CA 1
ATOM 772 C C . GLN B 1 29 ? -51.404 8.350 41.394 1.00 19.37 29 GLN B C 1
ATOM 773 O O . GLN B 1 29 ? -51.449 7.832 42.509 1.00 19.89 29 GLN B O 1
ATOM 779 N N . GLY B 1 30 ? -50.393 9.125 41.002 1.00 19.94 30 GLY B N 1
ATOM 780 C CA . GLY B 1 30 ? -49.278 9.405 41.898 1.00 20.89 30 GLY B CA 1
ATOM 781 C C . GLY B 1 30 ? -49.709 10.210 43.115 1.00 22.58 30 GLY B C 1
ATOM 782 O O . GLY B 1 30 ? -49.268 9.967 44.250 1.00 21.74 30 GLY B O 1
ATOM 783 N N . GLN B 1 31 ? -50.570 11.193 42.872 1.00 19.55 31 GLN B N 1
ATOM 784 C CA . GLN B 1 31 ? -51.090 12.038 43.938 1.00 19.17 31 GLN B CA 1
ATOM 785 C C . GLN B 1 31 ? -51.865 11.193 44.947 1.00 24.55 31 GLN B C 1
ATOM 786 O O . GLN B 1 31 ? -51.647 11.291 46.168 1.00 21.95 31 GLN B O 1
ATOM 792 N N . ALA B 1 32 ? -52.769 10.357 44.436 1.00 19.87 32 ALA B N 1
ATOM 793 C CA . ALA B 1 32 ? -53.590 9.505 45.297 1.00 23.04 32 ALA B CA 1
ATOM 794 C C . ALA B 1 32 ? -52.741 8.479 46.063 1.00 22.79 32 ALA B C 1
ATOM 795 O O . ALA B 1 32 ? -52.910 8.292 47.272 1.00 20.27 32 ALA B O 1
ATOM 797 N N . ALA B 1 33 ? -51.829 7.817 45.359 1.00 20.81 33 ALA B N 1
ATOM 798 C CA . ALA B 1 33 ? -50.978 6.793 45.973 1.00 19.50 33 ALA B CA 1
ATOM 799 C C . ALA B 1 33 ? -50.075 7.401 47.045 1.00 18.65 33 ALA B C 1
ATOM 800 O O . ALA B 1 33 ? -49.848 6.803 48.099 1.00 23.31 33 ALA B O 1
ATOM 802 N N . GLY B 1 34 ? -49.543 8.588 46.763 1.00 19.59 34 GLY B N 1
ATOM 803 C CA . GLY B 1 34 ? -48.718 9.302 47.721 1.00 19.95 34 GLY B CA 1
ATOM 804 C C . GLY B 1 34 ? -49.458 9.595 49.018 1.00 21.25 34 GLY B C 1
ATOM 805 O O . GLY B 1 34 ? -48.929 9.356 50.110 1.00 21.96 34 GLY B O 1
ATOM 806 N N . GLN B 1 35 ? -50.681 10.115 48.914 1.00 20.11 35 GLN B N 1
ATOM 807 C CA . GLN B 1 35 ? -51.487 10.375 50.115 1.00 20.44 35 GLN B CA 1
ATOM 808 C C . GLN B 1 35 ? -51.833 9.077 50.830 1.00 20.73 35 GLN B C 1
ATOM 809 O O . GLN B 1 35 ? -51.971 9.046 52.054 1.00 21.25 35 GLN B O 1
ATOM 815 N N . ALA B 1 36 ? -51.985 8.001 50.066 1.00 20.61 36 ALA B N 1
ATOM 816 C CA . ALA B 1 36 ? -52.351 6.726 50.664 1.00 20.67 36 ALA B CA 1
ATOM 817 C C . ALA B 1 36 ? -51.225 6.197 51.551 1.00 22.77 36 ALA B C 1
ATOM 818 O O . ALA B 1 36 ? -51.460 5.804 52.694 1.00 22.51 36 ALA B O 1
ATOM 820 N N . VAL B 1 37 ? -49.996 6.203 51.035 1.00 24.31 37 VAL B N 1
ATOM 821 C CA . VAL B 1 37 ? -48.878 5.675 51.813 1.00 23.55 37 VAL B CA 1
ATOM 822 C C . VAL B 1 37 ? -48.556 6.596 52.992 1.00 22.64 37 VAL B C 1
ATOM 823 O O . VAL B 1 37 ? -48.159 6.137 54.063 1.00 24.09 37 VAL B O 1
ATOM 827 N N . GLU B 1 38 ? -48.748 7.896 52.801 1.00 22.92 38 GLU B N 1
ATOM 828 C CA . GLU B 1 38 ? -48.623 8.846 53.905 1.00 25.87 38 GLU B CA 1
ATOM 829 C C . GLU B 1 38 ? -49.653 8.539 55.004 1.00 26.97 38 GLU B C 1
ATOM 830 O O . GLU B 1 38 ? -49.356 8.611 56.219 1.00 22.85 38 GLU B O 1
ATOM 836 N N . GLY B 1 39 ? -50.865 8.176 54.589 1.00 21.87 39 GLY B N 1
ATOM 837 C CA . GLY B 1 39 ? -51.904 7.845 55.555 1.00 20.56 39 GLY B CA 1
ATOM 838 C C . GLY B 1 39 ? -51.610 6.553 56.301 1.00 26.56 39 GLY B C 1
ATOM 839 O O . GLY B 1 39 ? -51.883 6.434 57.499 1.00 25.41 39 GLY B O 1
ATOM 840 N N . ILE B 1 40 ? -51.054 5.576 55.591 1.00 24.34 40 ILE B N 1
ATOM 841 C CA . ILE B 1 40 ? -50.681 4.303 56.211 1.00 25.98 40 ILE B CA 1
ATOM 842 C C . ILE B 1 40 ? -49.607 4.516 57.279 1.00 27.10 40 ILE B C 1
ATOM 843 O O . ILE B 1 40 ? -49.681 3.948 58.370 1.00 26.56 40 ILE B O 1
ATOM 848 N N . ALA B 1 41 ? -48.621 5.354 56.975 1.00 24.04 41 ALA B N 1
ATOM 849 C CA . ALA B 1 41 ? -47.588 5.673 57.956 1.00 27.56 41 ALA B CA 1
ATOM 850 C C . ALA B 1 41 ? -48.209 6.323 59.193 1.00 30.57 41 ALA B C 1
ATOM 851 O O . ALA B 1 41 ? -47.794 6.064 60.327 1.00 26.97 41 ALA B O 1
ATOM 853 N N . ARG B 1 42 ? -49.210 7.168 58.969 1.00 29.92 42 ARG B N 1
ATOM 854 C CA . ARG B 1 42 ? -49.868 7.897 60.053 1.00 30.93 42 ARG B CA 1
ATOM 855 C C . ARG B 1 42 ? -50.748 6.980 60.902 1.00 28.56 42 ARG B C 1
ATOM 856 O O . ARG B 1 42 ? -50.735 7.048 62.139 1.00 28.89 42 ARG B O 1
ATOM 864 N N . GLN B 1 43 ? -51.503 6.119 60.233 1.00 28.82 43 GLN B N 1
ATOM 865 C CA . GLN B 1 43 ? -52.458 5.235 60.892 1.00 25.79 43 GLN B CA 1
ATOM 866 C C . GLN B 1 43 ? -52.395 3.831 60.289 1.00 32.15 43 GLN B C 1
ATOM 867 O O . GLN B 1 43 ? -53.238 3.459 59.459 1.00 29.40 43 GLN B O 1
ATOM 873 N N . PRO B 1 44 ? -51.396 3.037 60.702 1.00 30.99 44 PRO B N 1
ATOM 874 C CA . PRO B 1 44 ? -51.239 1.691 60.134 1.00 32.82 44 PRO B CA 1
ATOM 875 C C . PRO B 1 44 ? -52.478 0.809 60.315 1.00 31.67 44 PRO B C 1
ATOM 876 O O . PRO B 1 44 ? -52.729 -0.057 59.480 1.00 31.67 44 PRO B O 1
ATOM 880 N N . GLU B 1 45 ? -53.243 1.016 61.383 1.00 27.48 45 GLU B N 1
ATOM 881 C CA . GLU B 1 45 ? -54.451 0.213 61.588 1.00 35.20 45 GLU B CA 1
ATOM 882 C C . GLU B 1 45 ? -55.485 0.453 60.488 1.00 29.15 45 GLU B C 1
ATOM 883 O O . GLU B 1 45 ? -56.391 -0.355 60.283 1.00 35.57 45 GLU B O 1
ATOM 889 N N . ALA B 1 46 ? -55.338 1.568 59.788 1.00 25.10 46 ALA B N 1
ATOM 890 C CA . ALA B 1 46 ? -56.278 1.945 58.735 1.00 30.10 46 ALA B CA 1
ATOM 891 C C . ALA B 1 46 ? -55.857 1.402 57.367 1.00 31.99 46 ALA B C 1
ATOM 892 O O . ALA B 1 46 ? -56.496 1.685 56.360 1.00 28.93 46 ALA B O 1
ATOM 894 N N . GLU B 1 47 ? -54.780 0.628 57.327 1.00 32.04 47 GLU B N 1
ATOM 895 C CA . GLU B 1 47 ? -54.219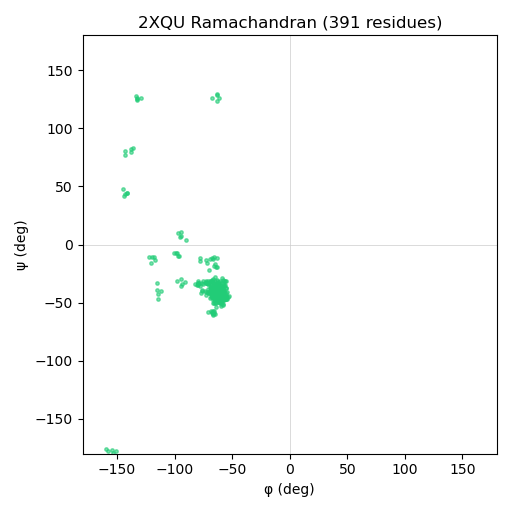 0.199 56.047 1.00 30.18 47 GLU B CA 1
ATOM 896 C C . GLU B 1 47 ? -55.234 -0.479 55.117 1.00 29.52 47 GLU B C 1
ATOM 897 O O . GLU B 1 47 ? -55.279 -0.184 53.909 1.00 31.23 47 GLU B O 1
ATOM 903 N N . GLY B 1 48 ? -56.035 -1.391 55.667 1.00 29.18 48 GLY B N 1
ATOM 904 C CA . GLY B 1 48 ? -57.024 -2.099 54.868 1.00 35.92 48 GLY B CA 1
ATOM 905 C C . GLY B 1 48 ? -57.998 -1.145 54.192 1.00 35.08 48 GLY B C 1
ATOM 906 O O . GLY B 1 48 ? -58.225 -1.203 52.973 1.00 31.84 48 GLY B O 1
ATOM 907 N N . LYS B 1 49 ? -58.572 -0.258 54.996 1.00 32.44 49 LYS B N 1
ATOM 908 C CA . LYS B 1 49 ? -59.514 0.740 54.509 1.00 33.41 49 LYS B CA 1
ATOM 909 C C . LYS B 1 49 ? -58.863 1.636 53.465 1.00 29.60 49 LYS B C 1
ATOM 910 O O . LYS B 1 49 ? -59.450 1.901 52.413 1.00 29.35 49 LYS B O 1
ATOM 916 N N . ILE B 1 50 ? -57.650 2.104 53.757 1.00 23.02 50 ILE B N 1
ATOM 917 C CA . ILE B 1 50 ? -56.935 2.973 52.830 1.00 23.68 50 ILE B CA 1
ATOM 918 C C . ILE B 1 50 ? -56.649 2.258 51.505 1.00 31.95 50 ILE B C 1
ATOM 919 O O . ILE B 1 50 ? -56.911 2.794 50.427 1.00 29.12 50 ILE B O 1
ATOM 924 N N . ARG B 1 51 ? -56.120 1.043 51.599 1.00 30.00 51 ARG B N 1
ATOM 925 C CA . ARG B 1 51 ? -55.766 0.247 50.422 1.00 33.87 51 ARG B CA 1
ATOM 926 C C . ARG B 1 51 ? -56.990 0.015 49.527 1.00 30.37 51 ARG B C 1
ATOM 927 O O . ARG B 1 51 ? -56.915 0.126 48.294 1.00 29.84 51 ARG B O 1
ATOM 935 N N . GLY B 1 52 ? -58.119 -0.300 50.154 1.00 32.44 52 GLY B N 1
ATOM 936 C CA . GLY B 1 52 ? -59.346 -0.561 49.424 1.00 31.27 52 GLY B CA 1
ATOM 937 C C . GLY B 1 52 ? -59.825 0.650 48.653 1.00 33.03 52 GLY B C 1
ATOM 938 O O . GLY B 1 52 ? -60.182 0.554 47.475 1.00 31.31 52 GLY B O 1
ATOM 939 N N . THR B 1 53 ? -59.836 1.799 49.320 1.00 26.53 53 THR B N 1
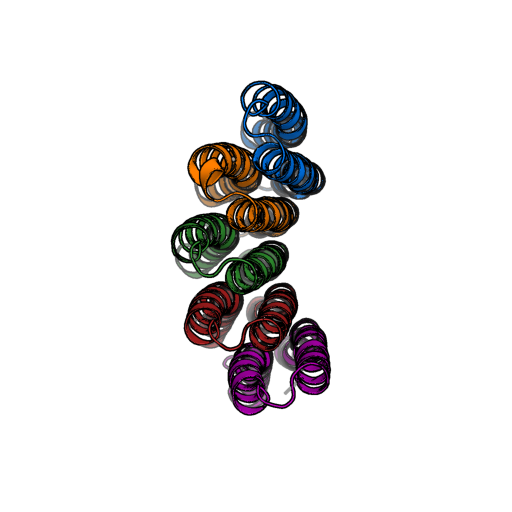ATOM 940 C CA . THR B 1 53 ? -60.248 3.043 48.676 1.00 24.89 53 THR B CA 1
ATOM 941 C C . THR B 1 53 ? -59.284 3.482 47.576 1.00 27.41 53 THR B C 1
ATOM 942 O O . THR B 1 53 ? -59.710 3.980 46.522 1.00 29.97 53 THR B O 1
ATOM 946 N N . LEU B 1 54 ? -57.988 3.302 47.810 1.00 25.96 54 LEU B N 1
ATOM 947 C CA . LEU B 1 54 ? -56.996 3.621 46.783 1.00 25.25 54 LEU B CA 1
ATOM 948 C C . LEU B 1 54 ? -57.200 2.758 45.536 1.00 26.27 54 LEU B C 1
ATOM 949 O O . LEU B 1 54 ? -57.164 3.254 44.405 1.00 24.60 54 LEU B O 1
ATOM 954 N N . LEU B 1 55 ? -57.418 1.465 45.746 1.00 26.66 55 LEU B N 1
ATOM 955 C CA . LEU B 1 55 ? -57.551 0.523 44.639 1.00 28.69 55 LEU B CA 1
ATOM 956 C C . LEU B 1 55 ? -58.715 0.926 43.744 1.00 28.61 55 LEU B C 1
ATOM 957 O O . LEU B 1 55 ? -58.593 0.927 42.521 1.00 29.27 55 LEU B O 1
ATOM 962 N N . LEU B 1 56 ? -59.847 1.248 44.361 1.00 26.95 56 LEU B N 1
ATOM 963 C CA . LEU B 1 56 ? -61.017 1.726 43.628 1.00 33.02 56 LEU B CA 1
ATOM 964 C C . LEU B 1 56 ? -60.671 2.957 42.789 1.00 31.94 56 LEU B C 1
ATOM 965 O O . LEU B 1 56 ? -61.063 3.067 41.614 1.00 26.78 56 LEU B O 1
ATOM 970 N N . SER B 1 57 ? -59.938 3.880 43.407 1.00 25.82 57 SER B N 1
ATOM 971 C CA . SER B 1 57 ? -59.553 5.139 42.776 1.00 23.32 57 SER B CA 1
ATOM 972 C C . SER B 1 57 ? -58.601 4.914 41.606 1.00 27.48 57 SER B C 1
ATOM 973 O O . SER B 1 57 ? -58.772 5.502 40.534 1.00 22.19 57 SER B O 1
ATOM 976 N N . LEU B 1 58 ? -57.595 4.071 41.823 1.00 22.58 58 LEU B N 1
ATOM 977 C CA . LEU B 1 58 ? -56.636 3.725 40.774 1.00 22.42 58 LEU B CA 1
ATOM 978 C C . LEU B 1 58 ? -57.342 3.106 39.578 1.00 27.27 58 LEU B C 1
ATOM 979 O O . LEU B 1 58 ? -56.947 3.336 38.432 1.00 21.38 58 LEU B O 1
ATOM 984 N N . ALA B 1 59 ? -58.383 2.317 39.841 1.00 23.15 59 ALA B N 1
ATOM 985 C CA . ALA B 1 59 ? -59.130 1.681 38.750 1.00 28.33 59 ALA B CA 1
ATOM 986 C C . ALA B 1 59 ? -59.919 2.700 37.926 1.00 26.47 59 ALA B C 1
ATOM 987 O O . ALA B 1 59 ? -59.977 2.598 36.704 1.00 26.33 59 ALA B O 1
ATOM 989 N N . PHE B 1 60 ? -60.525 3.682 38.593 1.00 27.89 60 PHE B N 1
ATOM 990 C CA . PHE B 1 60 ? -61.245 4.745 37.894 1.00 25.09 60 PHE B CA 1
ATOM 991 C C . PHE B 1 60 ? -60.302 5.551 37.008 1.00 27.91 60 PHE B C 1
ATOM 992 O O . PHE B 1 60 ? -60.654 5.912 35.879 1.00 23.00 60 PHE B O 1
ATOM 1000 N N . MET B 1 61 ? -59.108 5.838 37.521 1.00 20.78 61 MET B N 1
ATOM 1001 C CA . MET B 1 61 ? -58.119 6.598 36.762 1.00 21.50 61 MET B CA 1
ATOM 1002 C C . MET B 1 61 ? -57.484 5.778 35.635 1.00 21.94 61 MET B C 1
ATOM 1003 O O . MET B 1 61 ? -57.250 6.299 34.555 1.00 22.81 61 MET B O 1
ATOM 1008 N N . GLU B 1 62 ? -57.196 4.506 35.899 0.97 20.38 62 GLU B N 1
ATOM 1009 C CA . GLU B 1 62 ? -56.615 3.620 34.887 0.97 25.51 62 GLU B CA 1
ATOM 1010 C C . GLU B 1 62 ? -57.567 3.487 33.696 0.97 28.20 62 GLU B C 1
ATOM 1011 O O . GLU B 1 62 ? -57.138 3.458 32.533 0.97 21.92 62 GLU B O 1
ATOM 1017 N N . ALA B 1 63 ? -58.863 3.414 33.986 1.00 20.18 63 ALA B N 1
ATOM 1018 C CA . ALA B 1 63 ? -59.867 3.260 32.933 1.00 25.38 63 ALA B CA 1
ATOM 1019 C C . ALA B 1 63 ? -59.799 4.405 31.918 1.00 26.22 63 ALA B C 1
ATOM 1020 O O . ALA B 1 63 ? -60.047 4.203 30.726 1.00 25.24 63 ALA B O 1
ATOM 1022 N N . LEU B 1 64 ? -59.465 5.603 32.392 1.00 22.70 64 LEU B N 1
ATOM 1023 C CA . LEU B 1 64 ? -59.414 6.791 31.531 1.00 21.47 64 LEU B CA 1
ATOM 1024 C C . LEU B 1 64 ? -58.404 6.607 30.404 1.00 26.60 64 LEU B C 1
ATOM 1025 O O . LEU B 1 64 ? -58.670 6.959 29.251 1.00 27.26 64 LEU B O 1
ATOM 1030 N N . THR B 1 65 ? -57.241 6.061 30.745 1.00 23.87 65 THR B N 1
ATOM 1031 C CA . THR B 1 65 ? -56.197 5.825 29.763 1.00 23.69 65 THR B CA 1
ATOM 1032 C C . THR B 1 65 ? -56.541 4.609 28.915 1.00 25.86 65 THR B C 1
ATOM 1033 O O . THR B 1 65 ? -56.207 4.555 27.730 1.00 23.58 65 THR B O 1
ATOM 1037 N N . ILE B 1 66 ? -57.214 3.636 29.522 1.00 24.63 66 ILE B N 1
ATOM 1038 C CA . ILE B 1 66 ? -57.660 2.461 28.777 1.00 26.72 66 ILE B CA 1
ATOM 1039 C C . ILE B 1 66 ? -58.617 2.843 27.639 1.00 30.38 66 ILE B C 1
ATOM 1040 O O . ILE B 1 66 ? -58.603 2.213 26.573 1.00 30.93 66 ILE B O 1
ATOM 1045 N N . TYR B 1 67 ? -59.440 3.870 27.850 1.00 27.71 67 TYR B N 1
ATOM 1046 C CA . TYR B 1 67 ? -60.280 4.385 26.764 1.00 28.71 67 TYR B CA 1
ATOM 1047 C C . TYR B 1 67 ? -59.412 4.832 25.584 1.00 30.58 67 TYR B C 1
ATOM 1048 O O . TYR B 1 67 ? -59.757 4.587 24.428 1.00 26.23 67 TYR B O 1
ATOM 1057 N N . GLY B 1 68 ? -58.291 5.490 25.876 1.00 24.16 68 GLY B N 1
ATOM 1058 C CA . GLY B 1 68 ? -57.344 5.864 24.831 1.00 21.81 68 GLY B CA 1
ATOM 1059 C C . GLY B 1 68 ? -56.737 4.638 24.171 1.00 28.52 68 GLY B C 1
ATOM 1060 O O . GLY B 1 68 ? -56.580 4.577 22.947 1.00 25.71 68 GLY B O 1
ATOM 1061 N N . LEU B 1 69 ? -56.398 3.644 24.983 1.00 24.82 69 LEU B N 1
ATOM 1062 C CA . LEU B 1 69 ? -55.877 2.378 24.463 1.00 25.50 69 LEU B CA 1
ATOM 1063 C C . LEU B 1 69 ? -56.876 1.701 23.524 1.00 27.38 69 LEU B C 1
ATOM 1064 O O . LEU B 1 69 ? -56.502 1.164 22.474 1.00 29.63 69 LEU B O 1
ATOM 1069 N N . VAL B 1 70 ? -58.148 1.716 23.907 1.00 25.90 70 VAL B N 1
ATOM 1070 C CA . VAL B 1 70 ? -59.179 1.091 23.084 1.00 26.32 70 VAL B CA 1
ATOM 1071 C C . VAL B 1 70 ? -59.291 1.781 21.726 1.00 27.78 70 VAL B C 1
ATOM 1072 O O . VAL B 1 70 ? -59.379 1.121 20.690 1.00 26.86 70 VAL B O 1
ATOM 1076 N N . VAL B 1 71 ? -59.279 3.108 21.723 1.00 26.77 71 VAL B N 1
ATOM 1077 C CA . VAL B 1 71 ? -59.287 3.826 20.452 1.00 29.78 71 VAL B CA 1
ATOM 1078 C C . VAL B 1 71 ? -58.065 3.445 19.615 1.00 31.70 71 VAL B C 1
ATOM 1079 O O . VAL B 1 71 ? -58.180 3.174 18.410 1.00 24.33 71 VAL B O 1
ATOM 1083 N N . ALA B 1 72 ? -56.897 3.411 20.251 1.00 27.18 72 ALA B N 1
ATOM 1084 C CA . ALA B 1 72 ? -55.669 3.020 19.558 1.00 27.45 72 ALA B CA 1
ATOM 1085 C C . ALA B 1 72 ? -55.784 1.630 18.932 1.00 31.79 72 ALA B C 1
ATOM 1086 O O . ALA B 1 72 ? -55.438 1.433 17.764 1.00 30.75 72 ALA B O 1
ATOM 1088 N N . LEU B 1 73 ? -56.268 0.664 19.705 1.00 24.55 73 LEU B N 1
ATOM 1089 C CA . LEU B 1 73 ? -56.399 -0.711 19.207 1.00 25.20 73 LEU B CA 1
ATOM 1090 C C . LEU B 1 73 ? -57.430 -0.825 18.089 1.00 28.02 73 LEU B C 1
ATOM 1091 O O . LEU B 1 73 ? -57.245 -1.593 17.144 1.00 28.18 73 LEU B O 1
ATOM 1096 N N . VAL B 1 74 ? -58.523 -0.072 18.195 1.00 28.12 74 VAL B N 1
ATOM 1097 C CA . VAL B 1 74 ? -59.505 -0.052 17.108 1.00 29.82 74 VAL B CA 1
ATOM 1098 C C . VAL B 1 74 ? -58.861 0.483 15.830 1.00 32.19 74 VAL B C 1
ATOM 1099 O O . VAL B 1 74 ? -59.074 -0.055 14.736 1.00 29.48 74 VAL B O 1
ATOM 1103 N N . LEU B 1 75 ? -58.070 1.541 15.973 1.00 28.01 75 LEU B N 1
ATOM 1104 C CA . LEU B 1 75 ? -57.455 2.194 14.819 1.00 30.16 75 LEU B CA 1
ATOM 1105 C C . LEU B 1 75 ? -56.431 1.287 14.139 1.00 32.72 75 LEU B C 1
ATOM 1106 O O . LEU B 1 75 ? -56.225 1.359 12.921 1.00 30.83 75 LEU B O 1
ATOM 1111 N N . LEU B 1 76 ? -55.801 0.419 14.924 1.00 25.90 76 LEU B N 1
ATOM 1112 C CA . LEU B 1 76 ? -54.778 -0.469 14.385 1.00 29.28 76 LEU B CA 1
ATOM 1113 C C . LEU B 1 76 ? -55.309 -1.842 13.959 1.00 35.50 76 LEU B C 1
ATOM 1114 O O . LEU B 1 76 ? -54.830 -2.407 12.978 1.00 38.49 76 LEU B O 1
ATOM 1119 N N . PHE B 1 77 ? -56.303 -2.369 14.674 1.00 31.52 77 PHE B N 1
ATOM 1120 C CA . PHE B 1 77 ? -56.748 -3.749 14.445 1.00 34.87 77 PHE B CA 1
ATOM 1121 C C . PHE B 1 77 ? -58.197 -3.914 13.980 1.00 35.48 77 PHE B C 1
ATOM 1122 O O . PHE B 1 77 ? -58.596 -5.005 13.582 1.00 40.84 77 PHE B O 1
ATOM 1130 N N . ALA B 1 78 ? -58.985 -2.846 14.034 1.00 35.66 78 ALA B N 1
ATOM 1131 C CA . ALA B 1 78 ? -60.378 -2.906 13.591 1.00 35.42 78 ALA B CA 1
ATOM 1132 C C . ALA B 1 78 ? -60.765 -1.594 12.928 1.00 37.03 78 ALA B C 1
ATOM 1133 O O . ALA B 1 78 ? -61.859 -1.068 13.156 1.00 34.71 78 ALA B O 1
ATOM 1135 N N . ASN B 1 79 ? -59.853 -1.062 12.118 1.00 29.85 79 ASN B N 1
ATOM 1136 C CA . ASN B 1 79 ? -60.036 0.254 11.529 1.00 31.29 79 ASN B CA 1
ATOM 1137 C C . ASN B 1 79 ? -61.254 0.238 10.609 1.00 35.43 79 ASN B C 1
ATOM 1138 O O . ASN B 1 79 ? -61.387 -0.647 9.762 1.00 35.43 79 ASN B O 1
ATOM 1143 N N . PRO B 1 80 ? -62.162 1.206 10.785 1.00 39.63 80 PRO B N 1
ATOM 1144 C CA . PRO B 1 80 ? -63.410 1.223 10.014 1.00 40.79 80 PRO B CA 1
ATOM 1145 C C . PRO B 1 80 ? -63.242 1.738 8.590 1.00 37.85 80 PRO B C 1
ATOM 1146 O O . PRO B 1 80 ? -64.149 1.559 7.781 1.00 37.96 80 PRO B O 1
ATOM 1150 N N . PHE B 1 81 ? -62.109 2.367 8.290 1.00 33.07 81 PHE B N 1
ATOM 1151 C CA . PHE B 1 81 ? -61.932 3.035 7.006 1.00 28.67 81 PHE B CA 1
ATOM 1152 C C . PHE B 1 81 ? -60.847 2.411 6.143 1.00 35.56 81 PHE B C 1
ATOM 1153 O O . PHE B 1 81 ? -60.948 2.384 4.917 1.00 37.66 81 PHE B O 1
ATOM 1161 N N . VAL B 1 82 ? -59.816 1.893 6.789 1.00 34.75 82 VAL B N 1
ATOM 1162 C CA . VAL B 1 82 ? -58.558 1.653 6.107 1.00 36.47 82 VAL B CA 1
ATOM 1163 C C . VAL B 1 82 ? -57.919 0.341 6.562 1.00 48.28 82 VAL B C 1
ATOM 1164 O O . VAL B 1 82 ? -58.339 -0.248 7.559 1.00 53.27 82 VAL B O 1
ATOM 1179 N N . GLU C 1 2 ? -38.675 0.220 1.990 1.00 69.11 2 GLU C N 1
ATOM 1180 C CA . GLU C 1 2 ? -39.999 0.842 1.900 1.00 51.50 2 GLU C CA 1
ATOM 1181 C C . GLU C 1 2 ? -40.108 2.209 2.563 1.00 46.33 2 GLU C C 1
ATOM 1182 O O . GLU C 1 2 ? -39.930 2.323 3.770 1.00 38.31 2 GLU C O 1
ATOM 1188 N N . SER C 1 3 ? -40.410 3.240 1.773 1.00 38.87 3 SER C N 1
ATOM 1189 C CA . SER C 1 3 ? -40.655 4.565 2.335 1.00 41.94 3 SER C CA 1
ATOM 1190 C C . SER C 1 3 ? -41.904 5.183 1.738 1.00 39.67 3 SER C C 1
ATOM 1191 O O . SER C 1 3 ? -42.054 5.261 0.525 1.00 32.82 3 SER C O 1
ATOM 1194 N N . ASN C 1 4 ? -42.801 5.631 2.603 1.00 27.08 4 ASN C N 1
ATOM 1195 C CA . ASN C 1 4 ? -43.968 6.368 2.153 1.00 31.72 4 ASN C CA 1
ATOM 1196 C C . ASN C 1 4 ? -44.514 7.171 3.322 1.00 28.89 4 ASN C C 1
ATOM 1197 O O . ASN C 1 4 ? -43.911 7.183 4.401 1.00 28.56 4 ASN C O 1
ATOM 1202 N N . LEU C 1 5 ? -45.636 7.853 3.119 1.00 25.16 5 LEU C N 1
ATOM 1203 C CA . LEU C 1 5 ? -46.218 8.685 4.176 1.00 29.43 5 LEU C CA 1
ATOM 1204 C C . LEU C 1 5 ? -46.451 7.881 5.464 1.00 29.56 5 LEU C C 1
ATOM 1205 O O . LEU C 1 5 ? -46.222 8.362 6.589 1.00 26.39 5 LEU C O 1
ATOM 1210 N N . THR C 1 6 ? -46.920 6.652 5.307 1.00 28.82 6 THR C N 1
ATOM 1211 C CA . THR C 1 6 ? -47.359 5.882 6.470 1.00 26.72 6 THR C CA 1
ATOM 1212 C C . THR C 1 6 ? -46.192 5.254 7.243 1.00 29.34 6 THR C C 1
ATOM 1213 O O . THR C 1 6 ? -46.262 5.111 8.466 1.00 25.79 6 THR C O 1
ATOM 1217 N N . THR C 1 7 ? -45.116 4.893 6.545 1.00 26.92 7 THR C N 1
ATOM 1218 C CA . THR C 1 7 ? -43.915 4.435 7.240 1.00 30.89 7 THR C CA 1
ATOM 1219 C C . THR C 1 7 ? -43.301 5.577 8.059 1.00 30.66 7 THR C C 1
ATOM 1220 O O . THR C 1 7 ? -42.867 5.374 9.192 1.00 27.61 7 THR C O 1
ATOM 1224 N N . ALA C 1 8 ? -43.283 6.779 7.485 1.00 25.41 8 ALA C N 1
ATOM 1225 C CA . ALA C 1 8 ? -42.745 7.951 8.173 1.00 26.28 8 ALA C CA 1
ATOM 1226 C C . ALA C 1 8 ? -43.616 8.296 9.378 1.00 25.75 8 ALA C C 1
ATOM 1227 O O . ALA C 1 8 ? -43.118 8.598 10.480 1.00 22.72 8 ALA C O 1
ATOM 1229 N N . ALA C 1 9 ? -44.928 8.246 9.180 1.00 23.94 9 ALA C N 1
ATOM 1230 C CA . ALA C 1 9 ? -45.843 8.553 10.282 1.00 25.87 9 ALA C CA 1
ATOM 1231 C C . ALA C 1 9 ? -45.728 7.504 11.390 1.00 25.54 9 ALA C C 1
ATOM 1232 O O . ALA C 1 9 ? -45.809 7.832 12.574 1.00 24.83 9 ALA C O 1
ATOM 1234 N N . SER C 1 10 ? -45.541 6.246 10.998 1.00 23.40 10 SER C N 1
ATOM 1235 C CA . SER C 1 10 ? -45.464 5.150 11.959 1.00 24.35 10 SER C CA 1
ATOM 1236 C C . SER C 1 10 ? -44.282 5.297 12.901 1.00 24.97 10 SER C C 1
ATOM 1237 O O . SER C 1 10 ? -44.422 5.071 14.099 1.00 24.75 10 SER C O 1
ATOM 1240 N N . VAL C 1 11 ? -43.116 5.659 12.373 1.00 24.58 11 VAL C N 1
ATOM 1241 C CA . VAL C 1 11 ? -41.939 5.770 13.236 1.00 24.72 11 VAL C CA 1
ATOM 1242 C C . VAL C 1 11 ? -42.073 6.947 14.200 1.00 25.07 11 VAL C C 1
ATOM 1243 O O . VAL C 1 11 ? -41.712 6.833 15.380 1.00 22.56 11 VAL C O 1
ATOM 1247 N N . ILE C 1 12 ? -42.609 8.066 13.715 1.00 25.95 12 ILE C N 1
ATOM 1248 C CA . ILE C 1 12 ? -42.867 9.222 14.581 1.00 26.32 12 ILE C CA 1
ATOM 1249 C C . ILE C 1 12 ? -43.902 8.882 15.657 1.00 25.05 12 ILE C C 1
ATOM 1250 O O . ILE C 1 12 ? -43.738 9.232 16.842 1.00 21.44 12 ILE C O 1
ATOM 1255 N N . ALA C 1 13 ? -44.963 8.192 15.240 1.00 23.94 13 ALA C N 1
ATOM 1256 C CA . ALA C 1 13 ? -46.021 7.748 16.151 1.00 24.80 13 ALA C CA 1
ATOM 1257 C C . ALA C 1 13 ? -45.463 6.853 17.267 1.00 21.42 13 ALA C C 1
ATOM 1258 O O . ALA C 1 13 ? -45.794 7.036 18.445 1.00 21.93 13 ALA C O 1
ATOM 1260 N N . ALA C 1 14 ? -44.627 5.883 16.894 1.00 25.39 14 ALA C N 1
ATOM 1261 C CA . ALA C 1 14 ? -44.004 4.997 17.883 1.00 23.77 14 ALA C CA 1
ATOM 1262 C C . ALA C 1 14 ? -43.259 5.803 18.949 1.00 25.19 14 ALA C C 1
ATOM 1263 O O . ALA C 1 14 ? -43.371 5.524 20.151 1.00 24.15 14 ALA C O 1
ATOM 1265 N N . ALA C 1 15 ? -42.502 6.802 18.506 1.00 24.60 15 ALA C N 1
ATOM 1266 C CA . ALA C 1 15 ? -41.746 7.663 19.415 1.00 24.30 15 ALA C CA 1
ATOM 1267 C C . ALA C 1 15 ? -42.648 8.524 20.301 1.00 29.20 15 ALA C C 1
ATOM 1268 O O . ALA C 1 15 ? -42.372 8.712 21.486 1.00 25.79 15 ALA C O 1
ATOM 1270 N N . LEU C 1 16 ? -43.720 9.060 19.732 1.00 22.48 16 LEU C N 1
ATOM 1271 C CA . LEU C 1 16 ? -44.619 9.893 20.518 1.00 22.78 16 LEU C CA 1
ATOM 1272 C C . LEU C 1 16 ? -45.366 9.083 21.575 1.00 26.06 16 LEU C C 1
ATOM 1273 O O . LEU C 1 16 ? -45.593 9.565 22.684 1.00 25.54 16 LEU C O 1
ATOM 1278 N N . ALA C 1 17 ? -45.746 7.856 21.236 1.00 22.50 17 ALA C N 1
ATOM 1279 C CA . ALA C 1 17 ? -46.481 7.013 22.178 1.00 22.52 17 ALA C CA 1
ATOM 1280 C C . ALA C 1 17 ? -45.686 6.768 23.463 1.00 25.13 17 ALA C C 1
ATOM 1281 O O . ALA C 1 17 ? -46.210 6.949 24.568 1.00 25.97 17 ALA C O 1
ATOM 1283 N N . VAL C 1 18 ? -44.430 6.339 23.327 1.00 22.58 18 VAL C N 1
ATOM 1284 C CA . VAL C 1 18 ? -43.618 6.053 24.516 1.00 28.41 18 VAL C CA 1
ATOM 1285 C C . VAL C 1 18 ? -43.040 7.309 25.161 1.00 28.50 18 VAL C C 1
ATOM 1286 O O . VAL C 1 18 ? -42.901 7.378 26.390 1.00 26.32 18 VAL C O 1
ATOM 1290 N N . GLY C 1 19 ? -42.709 8.302 24.338 1.00 24.98 19 GLY C N 1
ATOM 1291 C CA . GLY C 1 19 ? -42.147 9.545 24.838 1.00 22.19 19 GLY C CA 1
ATOM 1292 C C . GLY C 1 19 ? -43.136 10.355 25.654 1.00 27.49 19 GLY C C 1
ATOM 1293 O O . GLY C 1 19 ? -42.882 10.670 26.821 1.00 28.79 19 GLY C O 1
ATOM 1294 N N . ILE C 1 20 ? -44.265 10.703 25.045 1.00 23.15 20 ILE C N 1
ATOM 1295 C CA . ILE C 1 20 ? -45.298 11.449 25.755 1.00 21.49 20 ILE C CA 1
ATOM 1296 C C . ILE C 1 20 ? -45.900 10.589 26.874 1.00 25.28 20 ILE C C 1
ATOM 1297 O O . ILE C 1 20 ? -46.247 11.100 27.944 1.00 22.59 20 ILE C O 1
ATOM 1302 N N . GLY C 1 21 ? -45.999 9.283 26.624 1.00 24.22 21 GLY C N 1
ATOM 1303 C CA . GLY C 1 21 ? -46.648 8.358 27.543 1.00 21.43 21 GLY C CA 1
ATOM 1304 C C . GLY C 1 21 ? -45.927 8.144 28.868 1.00 22.39 21 GLY C C 1
ATOM 1305 O O . GLY C 1 21 ? -46.497 7.563 29.794 1.00 22.50 21 GLY C O 1
ATOM 1306 N N . SER C 1 22 ? -44.686 8.615 28.965 1.00 23.00 22 SER C N 1
ATOM 1307 C CA . SER C 1 22 ? -43.897 8.473 30.187 1.00 26.37 22 SER C CA 1
ATOM 1308 C C . SER C 1 22 ? -43.963 9.723 31.059 1.00 24.49 22 SER C C 1
ATOM 1309 O O . SER C 1 22 ? -43.483 9.716 32.188 1.00 23.99 22 SER C O 1
ATOM 1312 N N . ILE C 1 23 ? -44.527 10.807 30.538 1.00 21.19 23 ILE C N 1
ATOM 1313 C CA . ILE C 1 23 ? -44.485 12.067 31.279 1.00 17.06 23 ILE C CA 1
ATOM 1314 C C . ILE C 1 23 ? -45.288 12.000 32.584 1.00 21.45 23 ILE C C 1
ATOM 1315 O O . ILE C 1 23 ? -44.737 12.203 33.661 1.00 20.38 23 ILE C O 1
ATOM 1320 N N . GLY C 1 24 ? -46.584 11.718 32.492 1.00 19.68 24 GLY C N 1
ATOM 1321 C CA . GLY C 1 24 ? -47.431 11.697 33.686 1.00 20.00 24 GLY C CA 1
ATOM 1322 C C . GLY C 1 24 ? -47.069 10.583 34.662 1.00 21.07 24 GLY C C 1
ATOM 1323 O O . GLY C 1 24 ? -46.917 10.816 35.877 1.00 18.87 24 GLY C O 1
ATOM 1324 N N . PRO C 1 25 ? -46.952 9.351 34.148 1.00 22.23 25 PRO C N 1
ATOM 1325 C CA . PRO C 1 25 ? -46.531 8.230 34.998 1.00 23.25 25 PRO C CA 1
ATOM 1326 C C . PRO C 1 25 ? -45.163 8.442 35.648 1.00 21.95 25 PRO C C 1
ATOM 1327 O O . PRO C 1 25 ? -45.001 8.065 36.809 1.00 21.56 25 PRO C O 1
ATOM 1331 N N . GLY C 1 26 ? -44.201 9.033 34.938 1.00 20.96 26 GLY C N 1
ATOM 1332 C CA . GLY C 1 26 ? -42.901 9.304 35.535 1.00 22.22 26 GLY C CA 1
ATOM 1333 C C . GLY C 1 26 ? -43.018 10.240 36.732 1.00 25.57 26 GLY C C 1
ATOM 1334 O O . GLY C 1 26 ? -42.456 9.993 37.812 1.00 20.35 26 GLY C O 1
ATOM 1335 N N . LEU C 1 27 ? -43.755 11.328 36.540 1.00 19.62 27 LEU C N 1
ATOM 1336 C CA . LEU C 1 27 ? -43.968 12.302 37.614 1.00 21.84 27 LEU C CA 1
ATOM 1337 C C . LEU C 1 27 ? -44.766 11.706 38.767 1.00 20.00 27 LEU C C 1
ATOM 1338 O O . LEU C 1 27 ? -44.446 11.934 39.938 1.00 17.40 27 LEU C O 1
ATOM 1343 N N . GLY C 1 28 ? -45.802 10.939 38.440 1.00 16.69 28 GLY C N 1
ATOM 1344 C CA . GLY C 1 28 ? -46.654 10.356 39.473 1.00 18.57 28 GLY C CA 1
ATOM 1345 C C . GLY C 1 28 ? -45.935 9.303 40.299 1.00 22.70 28 GLY C C 1
ATOM 1346 O O . GLY C 1 28 ? -46.129 9.211 41.518 1.00 19.74 28 GLY C O 1
ATOM 1347 N N . GLN C 1 29 ? -45.113 8.482 39.648 1.00 18.34 29 GLN C N 1
ATOM 1348 C CA . GLN C 1 29 ? -44.324 7.495 40.387 1.00 22.31 29 GLN C CA 1
ATOM 1349 C C . GLN C 1 29 ? -43.373 8.159 41.380 1.00 23.36 29 GLN C C 1
ATOM 1350 O O . GLN C 1 29 ? -43.186 7.654 42.477 1.00 23.05 29 GLN C O 1
ATOM 1356 N N . GLY C 1 30 ? -42.771 9.283 40.992 1.00 20.15 30 GLY C N 1
ATOM 1357 C CA . GLY C 1 30 ? -41.871 9.995 41.888 1.00 20.70 30 GLY C CA 1
ATOM 1358 C C . GLY C 1 30 ? -42.606 10.562 43.091 1.00 22.78 30 GLY C C 1
ATOM 1359 O O . GLY C 1 30 ? -42.106 10.528 44.220 1.00 19.19 30 GLY C O 1
ATOM 1360 N N . GLN C 1 31 ? -43.794 11.108 42.851 1.00 21.53 31 GLN C N 1
ATOM 1361 C CA . GLN C 1 31 ? -44.615 11.639 43.936 1.00 22.81 31 GLN C CA 1
ATOM 1362 C C . GLN C 1 31 ? -44.980 10.541 44.946 1.00 21.14 31 GLN C C 1
ATOM 1363 O O . GLN C 1 31 ? -44.825 10.720 46.160 1.00 18.52 31 GLN C O 1
ATOM 1369 N N . ALA C 1 32 ? -45.465 9.409 44.446 1.00 18.99 32 ALA C N 1
ATOM 1370 C CA . ALA C 1 32 ? -45.883 8.315 45.320 1.00 22.62 32 ALA C CA 1
ATOM 1371 C C . ALA C 1 32 ? -44.683 7.748 46.078 1.00 21.63 32 ALA C C 1
ATOM 1372 O O . ALA C 1 32 ? -44.750 7.508 47.292 1.00 22.71 32 ALA C O 1
ATOM 1374 N N . ALA C 1 33 ? -43.583 7.540 45.360 1.00 20.42 33 ALA C N 1
ATOM 1375 C CA . ALA C 1 33 ? -42.389 6.950 45.962 1.00 19.34 33 ALA C CA 1
ATOM 1376 C C . ALA C 1 33 ? -41.816 7.876 47.032 1.00 20.22 33 ALA C C 1
ATOM 1377 O O . ALA C 1 33 ? -41.343 7.424 48.080 1.00 21.11 33 ALA C O 1
ATOM 1379 N N . GLY C 1 34 ? -41.859 9.178 46.765 1.00 20.84 34 GLY C N 1
ATOM 1380 C CA . GLY C 1 34 ? -41.326 10.145 47.706 1.00 19.46 34 GLY C CA 1
ATOM 1381 C C . GLY C 1 34 ? -42.105 10.100 49.009 1.00 21.93 34 GLY C C 1
ATOM 1382 O O . GLY C 1 34 ? -41.524 10.119 50.104 1.00 21.01 34 GLY C O 1
ATOM 1383 N N . GLN C 1 35 ? -43.431 10.026 48.902 1.00 20.23 35 GLN C N 1
ATOM 1384 C CA . GLN C 1 35 ? -44.259 9.940 50.110 1.00 23.65 35 GLN C CA 1
ATOM 1385 C C . GLN C 1 35 ? -44.066 8.605 50.834 1.00 21.23 35 GLN C C 1
ATOM 1386 O O . GLN C 1 35 ? -44.188 8.528 52.057 1.00 21.56 35 GLN C O 1
ATOM 1392 N N . ALA C 1 36 ? -43.783 7.551 50.075 1.00 21.14 36 ALA C N 1
ATOM 1393 C CA . ALA C 1 36 ? -43.561 6.234 50.673 1.00 22.88 36 ALA C CA 1
ATOM 1394 C C . ALA C 1 36 ? -42.325 6.228 51.568 1.00 21.73 36 ALA C C 1
ATOM 1395 O O . ALA C 1 36 ? -42.370 5.746 52.701 1.00 22.76 36 ALA C O 1
ATOM 1397 N N . VAL C 1 37 ? -41.222 6.775 51.066 1.00 22.05 37 VAL C N 1
ATOM 1398 C CA . VAL C 1 37 ? -39.987 6.777 51.844 1.00 23.75 37 VAL C CA 1
ATOM 1399 C C . VAL C 1 37 ? -40.058 7.769 53.006 1.00 24.51 37 VAL C C 1
ATOM 1400 O O . VAL C 1 37 ? -39.475 7.535 54.056 1.00 23.23 37 VAL C O 1
ATOM 1404 N N . GLU C 1 38 ? -40.795 8.859 52.826 1.00 22.75 38 GLU C N 1
ATOM 1405 C CA . GLU C 1 38 ? -41.054 9.771 53.930 1.00 25.08 38 GLU C CA 1
ATOM 1406 C C . GLU C 1 38 ? -41.861 9.034 55.002 1.00 26.39 38 GLU C C 1
ATOM 1407 O O . GLU C 1 38 ? -41.591 9.160 56.204 1.00 26.00 38 GLU C O 1
ATOM 1413 N N . GLY C 1 39 ? -42.835 8.243 54.560 1.00 22.88 39 GLY C N 1
ATOM 1414 C CA . GLY C 1 39 ? -43.671 7.482 55.477 1.00 22.16 39 GLY C CA 1
ATOM 1415 C C . GLY C 1 39 ? -42.879 6.448 56.255 1.00 24.73 39 GLY C C 1
ATOM 1416 O O . GLY C 1 39 ? -43.087 6.260 57.459 1.00 25.88 39 GLY C O 1
ATOM 1417 N N . ILE C 1 40 ? -41.960 5.779 55.569 1.00 23.41 40 ILE C N 1
ATOM 1418 C CA . ILE C 1 40 ? -41.109 4.775 56.204 1.00 25.45 40 ILE C CA 1
ATOM 1419 C C . ILE C 1 40 ? -40.211 5.407 57.274 1.00 25.64 40 ILE C C 1
ATOM 1420 O O . ILE C 1 40 ? -40.046 4.851 58.360 1.00 27.95 40 ILE C O 1
ATOM 1425 N N . ALA C 1 41 ? -39.642 6.573 56.978 1.00 25.11 41 ALA C N 1
ATOM 1426 C CA . ALA C 1 41 ? -38.822 7.273 57.969 1.00 27.15 41 ALA C CA 1
ATOM 1427 C C . ALA C 1 41 ? -39.656 7.633 59.196 1.00 30.13 41 ALA C C 1
ATOM 1428 O O . ALA C 1 41 ? -39.187 7.555 60.339 1.00 27.48 41 ALA C O 1
ATOM 1430 N N . ARG C 1 42 ? -40.899 8.029 58.952 1.00 27.30 42 ARG C N 1
ATOM 1431 C CA . ARG C 1 42 ? -41.802 8.428 60.029 1.00 28.70 42 ARG C CA 1
ATOM 1432 C C . ARG C 1 42 ? -42.238 7.233 60.873 1.00 28.73 42 ARG C C 1
ATOM 1433 O O . ARG C 1 42 ? -42.307 7.315 62.110 1.00 28.22 42 ARG C O 1
ATOM 1441 N N . GLN C 1 43 ? -42.524 6.117 60.210 1.00 29.19 43 GLN C N 1
ATOM 1442 C CA . GLN C 1 43 ? -43.066 4.944 60.897 1.00 31.01 43 GLN C CA 1
ATOM 1443 C C . GLN C 1 43 ? -42.503 3.649 60.307 1.00 31.45 43 GLN C C 1
ATOM 1444 O O . GLN C 1 43 ? -43.177 2.954 59.535 1.00 31.18 43 GLN C O 1
ATOM 1450 N N . PRO C 1 44 ? -41.249 3.325 60.663 1.00 29.35 44 PRO C N 1
ATOM 1451 C CA . PRO C 1 44 ? -40.527 2.166 60.115 1.00 32.58 44 PRO C CA 1
ATOM 1452 C C . PRO C 1 44 ? -41.276 0.841 60.292 1.00 34.29 44 PRO C C 1
ATOM 1453 O O . PRO C 1 44 ? -41.126 -0.042 59.451 1.00 35.27 44 PRO C O 1
ATOM 1457 N N . GLU C 1 45 ? -42.058 0.707 61.359 1.00 29.53 45 GLU C N 1
ATOM 1458 C CA . GLU C 1 45 ? -42.843 -0.511 61.584 1.00 31.02 45 GLU C CA 1
ATOM 1459 C C . GLU C 1 45 ? -43.897 -0.755 60.502 1.00 29.57 45 GLU C C 1
ATOM 1460 O O . GLU C 1 45 ? -44.393 -1.872 60.354 1.00 37.46 45 GLU C O 1
ATOM 1466 N N . ALA C 1 46 ? -44.244 0.289 59.759 1.00 29.52 46 ALA C N 1
ATOM 1467 C CA . ALA C 1 46 ? -45.282 0.175 58.735 1.00 32.63 46 ALA C CA 1
ATOM 1468 C C . ALA C 1 46 ? -44.673 -0.051 57.357 1.00 32.32 46 ALA C C 1
ATOM 1469 O O . ALA C 1 46 ? -45.365 0.003 56.341 1.00 30.40 46 ALA C O 1
ATOM 1471 N N . GLU C 1 47 ? -43.372 -0.301 57.326 1.00 27.91 47 GLU C N 1
ATOM 1472 C CA . GLU C 1 47 ? -42.660 -0.413 56.058 1.00 29.44 47 GLU C CA 1
ATOM 1473 C C . GLU C 1 47 ? -43.259 -1.453 55.093 1.00 29.69 47 GLU C C 1
ATOM 1474 O O . GLU C 1 47 ? -43.355 -1.211 53.884 1.00 27.80 47 GLU C O 1
ATOM 1480 N N . GLY C 1 48 ? -43.648 -2.609 55.623 1.00 34.81 48 GLY C N 1
ATOM 1481 C CA . GLY C 1 48 ? -44.246 -3.650 54.805 1.00 35.04 48 GLY C CA 1
ATOM 1482 C C . GLY C 1 48 ? -45.550 -3.209 54.166 1.00 36.68 48 GLY C C 1
ATOM 1483 O O . GLY C 1 48 ? -45.776 -3.420 52.971 1.00 33.96 48 GLY C O 1
ATOM 1484 N N . LYS C 1 49 ? -46.416 -2.593 54.963 1.00 32.99 49 LYS C N 1
ATOM 1485 C CA . LYS C 1 49 ? -47.701 -2.115 54.461 1.00 31.03 49 LYS C CA 1
ATOM 1486 C C . LYS C 1 49 ? -47.507 -1.001 53.430 1.00 28.37 49 LYS C C 1
ATOM 1487 O O . LYS C 1 49 ? -48.192 -0.964 52.405 1.00 29.54 49 LYS C O 1
ATOM 1493 N N . ILE C 1 50 ? -46.568 -0.099 53.699 1.00 26.23 50 ILE C N 1
ATOM 1494 C CA . ILE C 1 50 ? -46.288 1.000 52.775 1.00 24.56 50 ILE C CA 1
ATOM 1495 C C . ILE C 1 50 ? -45.740 0.480 51.452 1.00 28.51 50 ILE C C 1
ATOM 1496 O O . ILE C 1 50 ? -46.179 0.888 50.378 1.00 25.25 50 ILE C O 1
ATOM 1501 N N . ARG C 1 51 ? -44.788 -0.438 51.547 1.00 28.44 51 ARG C N 1
ATOM 1502 C CA A ARG C 1 51 ? -44.141 -0.980 50.360 0.50 30.62 51 ARG C CA 1
ATOM 1503 C CA B ARG C 1 51 ? -44.129 -1.030 50.387 0.50 31.85 51 ARG C CA 1
ATOM 1504 C C . ARG C 1 51 ? -45.130 -1.742 49.476 1.00 30.40 51 ARG C C 1
ATOM 1505 O O . ARG C 1 51 ? -45.080 -1.628 48.243 1.00 29.46 51 ARG C O 1
ATOM 1520 N N . GLY C 1 52 ? -46.033 -2.498 50.097 1.00 30.04 52 GLY C N 1
ATOM 1521 C CA . GLY C 1 52 ? -47.045 -3.244 49.364 1.00 32.77 52 GLY C CA 1
ATOM 1522 C C . GLY C 1 52 ? -48.008 -2.335 48.627 1.00 31.77 52 GLY C C 1
ATOM 1523 O O . GLY C 1 52 ? -48.353 -2.586 47.468 1.00 28.24 52 GLY C O 1
ATOM 1524 N N . THR C 1 53 ? -48.450 -1.278 49.299 1.00 26.98 53 THR C N 1
ATOM 1525 C CA . THR C 1 53 ? -49.321 -0.283 48.674 1.00 27.91 53 THR C CA 1
ATOM 1526 C C . THR C 1 53 ? -48.600 0.517 47.585 1.00 30.22 53 THR C C 1
ATOM 1527 O O . THR C 1 53 ? -49.181 0.817 46.534 1.00 25.40 53 THR C O 1
ATOM 1531 N N . LEU C 1 54 ? -47.331 0.850 47.816 1.00 25.34 54 LEU C N 1
ATOM 1532 C CA . LEU C 1 54 ? -46.551 1.547 46.791 1.00 23.16 54 LEU C CA 1
ATOM 1533 C C . LEU C 1 54 ? -46.370 0.690 45.530 1.00 27.05 54 LEU C C 1
ATOM 1534 O O . LEU C 1 54 ? -46.515 1.176 44.406 1.00 26.09 54 LEU C O 1
ATOM 1539 N N . LEU C 1 55 ? -46.049 -0.585 45.722 1.00 24.98 55 LEU C N 1
ATOM 1540 C CA . LEU C 1 55 ? -45.772 -1.486 44.599 1.00 30.91 55 LEU C CA 1
ATOM 1541 C C . LEU C 1 55 ? -47.006 -1.638 43.716 1.00 29.67 55 LEU C C 1
ATOM 1542 O O . LEU C 1 55 ? -46.915 -1.633 42.481 1.00 27.01 55 LEU C O 1
ATOM 1547 N N . LEU C 1 56 ? -48.161 -1.774 44.359 1.00 29.80 56 LEU C N 1
ATOM 1548 C CA . LEU C 1 56 ? -49.434 -1.828 43.656 1.00 30.42 56 LEU C CA 1
ATOM 1549 C C . LEU C 1 56 ? -49.645 -0.557 42.833 1.00 31.01 56 LEU C C 1
ATOM 1550 O O . LEU C 1 56 ? -50.043 -0.613 41.663 1.00 25.43 56 LEU C O 1
ATOM 1555 N N . SER C 1 57 ? -49.377 0.586 43.455 1.00 24.43 57 SER C N 1
ATOM 1556 C CA . SER C 1 57 ? -49.535 1.876 42.788 1.00 24.90 57 SER C CA 1
ATOM 1557 C C . SER C 1 57 ? -48.554 2.038 41.632 1.00 26.84 57 SER C C 1
ATOM 1558 O O . SER C 1 57 ? -48.922 2.530 40.560 1.00 24.47 57 SER C O 1
ATOM 1561 N N . LEU C 1 58 ? -47.304 1.637 41.848 1.00 21.32 58 LEU C N 1
ATOM 1562 C CA . LEU C 1 58 ? -46.285 1.766 40.800 1.00 21.82 58 LEU C CA 1
ATOM 1563 C C . LEU C 1 58 ? -46.649 0.917 39.586 1.00 25.69 58 LEU C C 1
ATOM 1564 O O . LEU C 1 58 ? -46.368 1.295 38.454 1.00 23.91 58 LEU C O 1
ATOM 1569 N N . ALA C 1 59 ? -47.270 -0.233 39.833 1.00 24.84 59 ALA C N 1
ATOM 1570 C CA . ALA C 1 59 ? -47.728 -1.108 38.754 1.00 29.30 59 ALA C CA 1
ATOM 1571 C C . ALA C 1 59 ? -48.848 -0.465 37.934 1.00 27.63 59 ALA C C 1
ATOM 1572 O O . ALA C 1 59 ? -48.840 -0.538 36.696 1.00 25.19 59 ALA C O 1
ATOM 1574 N N . PHE C 1 60 ? -49.825 0.140 38.611 1.00 25.33 60 PHE C N 1
ATOM 1575 C CA . PHE C 1 60 ? -50.899 0.854 37.909 1.00 25.71 60 PHE C CA 1
ATOM 1576 C C . PHE C 1 60 ? -50.356 1.973 37.024 1.00 26.59 60 PHE C C 1
ATOM 1577 O O . PHE C 1 60 ? -50.822 2.159 35.893 1.00 23.99 60 PHE C O 1
ATOM 1585 N N . MET C 1 61 ? -49.385 2.727 37.536 1.00 22.05 61 MET C N 1
ATOM 1586 C CA . MET C 1 61 ? -48.804 3.832 36.769 1.00 22.12 61 MET C CA 1
ATOM 1587 C C . MET C 1 61 ? -47.902 3.348 35.638 1.00 24.01 61 MET C C 1
ATOM 1588 O O . MET C 1 61 ? -47.924 3.896 34.537 1.00 22.55 61 MET C O 1
ATOM 1593 N N . GLU C 1 62 ? -47.103 2.326 35.916 1.00 19.23 62 GLU C N 1
ATOM 1594 C CA . GLU C 1 62 ? -46.210 1.764 34.901 1.00 24.42 62 GLU C CA 1
ATOM 1595 C C . GLU C 1 62 ? -47.017 1.246 33.706 1.00 26.47 62 GLU C C 1
ATOM 1596 O O . GLU C 1 62 ? -46.616 1.402 32.545 1.00 23.15 62 GLU C O 1
ATOM 1602 N N . ALA C 1 63 ? -48.158 0.627 33.998 1.00 25.01 63 ALA C N 1
ATOM 1603 C CA . ALA C 1 63 ? -49.022 0.074 32.953 1.00 27.42 63 ALA C CA 1
ATOM 1604 C C . ALA C 1 63 ? -49.433 1.138 31.942 1.00 29.95 63 ALA C C 1
ATOM 1605 O O . ALA C 1 63 ? -49.564 0.847 30.753 1.00 28.50 63 ALA C O 1
ATOM 1607 N N . LEU C 1 64 ? -49.631 2.367 32.411 1.00 23.13 64 LEU C N 1
ATOM 1608 C CA . LEU C 1 64 ? -50.092 3.454 31.542 1.00 28.39 64 LEU C CA 1
ATOM 1609 C C . LEU C 1 64 ? -49.093 3.705 30.419 1.00 30.83 64 LEU C C 1
ATOM 1610 O O . LEU C 1 64 ? -49.477 3.894 29.254 1.00 26.19 64 LEU C O 1
ATOM 1615 N N . THR C 1 65 ? -47.813 3.726 30.778 1.00 24.98 65 THR C N 1
ATOM 1616 C CA . THR C 1 65 ? -46.749 3.894 29.794 1.00 26.45 65 THR C CA 1
ATOM 1617 C C . THR C 1 65 ? -46.574 2.638 28.937 1.00 30.23 65 THR C C 1
ATOM 1618 O O . THR C 1 65 ? -46.246 2.720 27.752 1.00 24.46 65 THR C O 1
ATOM 1622 N N . ILE C 1 66 ? -46.802 1.475 29.533 1.00 25.87 66 ILE C N 1
ATOM 1623 C CA . ILE C 1 66 ? -46.729 0.230 28.780 1.00 26.98 66 ILE C CA 1
ATOM 1624 C C . ILE C 1 66 ? -47.762 0.198 27.646 1.00 28.43 66 ILE C C 1
ATOM 1625 O O . ILE C 1 66 ? -47.490 -0.360 26.585 1.00 27.03 66 ILE C O 1
ATOM 1630 N N . TYR C 1 67 ? -48.924 0.826 27.842 1.00 24.77 67 TYR C N 1
ATOM 1631 C CA . TYR C 1 67 ? -49.888 0.951 26.736 1.00 25.75 67 TYR C CA 1
ATOM 1632 C C . TYR C 1 67 ? -49.261 1.696 25.556 1.00 26.56 67 TYR C C 1
ATOM 1633 O O . TYR C 1 67 ? -49.471 1.328 24.402 1.00 24.99 67 TYR C O 1
ATOM 1642 N N . GLY C 1 68 ? -48.493 2.743 25.846 1.00 27.28 68 GLY C N 1
ATOM 1643 C CA . GLY C 1 68 ? -47.765 3.460 24.809 1.00 21.67 68 GLY C CA 1
ATOM 1644 C C . GLY C 1 68 ? -46.712 2.580 24.162 1.00 28.29 68 GLY C C 1
ATOM 1645 O O . GLY C 1 68 ? -46.538 2.592 22.936 1.00 25.99 68 GLY C O 1
ATOM 1646 N N . LEU C 1 69 ? -46.003 1.809 24.982 1.00 21.59 69 LEU C N 1
ATOM 1647 C CA . LEU C 1 69 ? -45.012 0.877 24.453 1.00 23.48 69 LEU C CA 1
ATOM 1648 C C . LEU C 1 69 ? -45.662 -0.152 23.531 1.00 26.21 69 LEU C C 1
ATOM 1649 O O . LEU C 1 69 ? -45.110 -0.499 22.484 1.00 23.71 69 LEU C O 1
ATOM 1654 N N . VAL C 1 70 ? -46.831 -0.652 23.924 1.00 24.78 70 VAL C N 1
ATOM 1655 C CA . VAL C 1 70 ? -47.539 -1.637 23.107 1.00 26.23 70 VAL C CA 1
ATOM 1656 C C . VAL C 1 70 ? -47.911 -1.063 21.736 1.00 25.75 70 VAL C C 1
ATOM 1657 O O . VAL C 1 70 ? -47.746 -1.719 20.704 1.00 27.37 70 VAL C O 1
ATOM 1661 N N . VAL C 1 71 ? -48.416 0.162 21.719 1.00 24.38 71 VAL C N 1
ATOM 1662 C CA . VAL C 1 71 ? -48.723 0.794 20.437 1.00 24.87 71 VAL C CA 1
ATOM 1663 C C . VAL C 1 71 ? -47.459 0.944 19.596 1.00 26.97 71 VAL C C 1
ATOM 1664 O O . VAL C 1 71 ? -47.465 0.659 18.396 1.00 24.05 71 VAL C O 1
ATOM 1668 N N . ALA C 1 72 ? -46.377 1.399 20.223 1.00 28.36 72 ALA C N 1
ATOM 1669 C CA . ALA C 1 72 ? -45.101 1.554 19.525 1.00 25.33 72 ALA C CA 1
ATOM 1670 C C . ALA C 1 72 ? -44.604 0.236 18.939 1.00 26.70 72 ALA C C 1
ATOM 1671 O O . ALA C 1 72 ? -44.108 0.198 17.809 1.00 25.79 72 ALA C O 1
ATOM 1673 N N . LEU C 1 73 ? -44.715 -0.846 19.704 1.00 27.59 73 LEU C N 1
ATOM 1674 C CA . LEU C 1 73 ? -44.211 -2.142 19.229 1.00 26.79 73 LEU C CA 1
ATOM 1675 C C . LEU C 1 73 ? -45.091 -2.737 18.129 1.00 23.77 73 LEU C C 1
ATOM 1676 O O . LEU C 1 73 ? -44.609 -3.447 17.240 1.00 26.96 73 LEU C O 1
ATOM 1681 N N . VAL C 1 74 ? -46.389 -2.470 18.196 1.00 23.66 74 VAL C N 1
ATOM 1682 C CA . VAL C 1 74 ? -47.280 -2.867 17.107 1.00 26.13 74 VAL C CA 1
ATOM 1683 C C . VAL C 1 74 ? -46.887 -2.120 15.834 1.00 24.96 74 VAL C C 1
ATOM 1684 O O . VAL C 1 74 ? -46.851 -2.701 14.738 1.00 26.23 74 VAL C O 1
ATOM 1688 N N . LEU C 1 75 ? -46.578 -0.834 15.981 1.00 23.85 75 LEU C N 1
ATOM 1689 C CA . LEU C 1 75 ? -46.240 -0.007 14.819 1.00 27.52 75 LEU C CA 1
ATOM 1690 C C . LEU C 1 75 ? -44.920 -0.424 14.169 1.00 28.66 75 LEU C C 1
ATOM 1691 O O . LEU C 1 75 ? -44.754 -0.320 12.951 1.00 26.40 75 LEU C O 1
ATOM 1696 N N . LEU C 1 76 ? -43.994 -0.921 14.980 1.00 25.40 76 LEU C N 1
ATOM 1697 C CA . LEU C 1 76 ? -42.681 -1.333 14.491 1.00 25.44 76 LEU C CA 1
ATOM 1698 C C . LEU C 1 76 ? -42.599 -2.806 14.075 1.00 32.89 76 LEU C C 1
ATOM 1699 O O . LEU C 1 76 ? -41.843 -3.144 13.169 1.00 36.21 76 LEU C O 1
ATOM 1704 N N . PHE C 1 77 ? -43.361 -3.678 14.734 1.00 26.20 77 PHE C N 1
ATOM 1705 C CA . PHE C 1 77 ? -43.202 -5.117 14.533 1.00 29.86 77 PHE C CA 1
ATOM 1706 C C . PHE C 1 77 ? -44.448 -5.832 14.021 1.00 32.82 77 PHE C C 1
ATOM 1707 O O . PHE C 1 77 ? -44.364 -6.969 13.574 1.00 35.11 77 PHE C O 1
ATOM 1715 N N . ALA C 1 78 ? -45.604 -5.188 14.108 1.00 32.35 78 ALA C N 1
ATOM 1716 C CA . ALA C 1 78 ? -46.828 -5.799 13.592 1.00 35.97 78 ALA C CA 1
ATOM 1717 C C . ALA C 1 78 ? -47.690 -4.732 12.931 1.00 33.31 78 ALA C C 1
ATOM 1718 O O . ALA C 1 78 ? -48.901 -4.662 13.154 1.00 27.25 78 ALA C O 1
ATOM 1720 N N . ASN C 1 79 ? -47.053 -3.882 12.132 1.00 28.67 79 ASN C N 1
ATOM 1721 C CA . ASN C 1 79 ? -47.754 -2.750 11.544 1.00 32.20 79 ASN C CA 1
ATOM 1722 C C . ASN C 1 79 ? -48.897 -3.239 10.651 1.00 27.91 79 ASN C C 1
ATOM 1723 O O . ASN C 1 79 ? -48.686 -4.058 9.762 1.00 29.89 79 ASN C O 1
ATOM 1728 N N . PRO C 1 80 ? -50.120 -2.756 10.901 1.00 27.02 80 PRO C N 1
ATOM 1729 C CA . PRO C 1 80 ? -51.270 -3.250 10.130 1.00 29.41 80 PRO C CA 1
ATOM 1730 C C . PRO C 1 80 ? -51.298 -2.753 8.679 1.00 29.79 80 PRO C C 1
ATOM 1731 O O . PRO C 1 80 ? -52.007 -3.323 7.855 1.00 29.57 80 PRO C O 1
ATOM 1735 N N . PHE C 1 81 ? -50.525 -1.716 8.370 1.00 27.85 81 PHE C N 1
ATOM 1736 C CA . PHE C 1 81 ? -50.622 -1.061 7.067 1.00 28.27 81 PHE C CA 1
ATOM 1737 C C . PHE C 1 81 ? -49.373 -1.211 6.195 1.00 29.27 81 PHE C C 1
ATOM 1738 O O . PHE C 1 81 ? -49.479 -1.431 4.984 1.00 28.86 81 PHE C O 1
ATOM 1746 N N . VAL C 1 82 ? -48.197 -1.065 6.799 1.00 28.60 82 VAL C N 1
ATOM 1747 C CA . VAL C 1 82 ? -46.960 -0.960 6.024 1.00 32.62 82 VAL C CA 1
ATOM 1748 C C . VAL C 1 82 ? -45.856 -1.880 6.525 1.00 42.50 82 VAL C C 1
ATOM 1749 O O . VAL C 1 82 ? -46.028 -2.572 7.526 1.00 38.89 82 VAL C O 1
ATOM 1764 N N . GLU D 1 2 ? -28.660 5.938 2.313 1.00 60.24 2 GLU D N 1
ATOM 1765 C CA . GLU D 1 2 ? -29.995 6.184 1.783 1.00 56.25 2 GLU D CA 1
ATOM 1766 C C . GLU D 1 2 ? -30.673 7.333 2.502 1.00 52.47 2 GLU D C 1
ATOM 1767 O O . GLU D 1 2 ? -30.586 7.456 3.731 1.00 48.64 2 GLU D O 1
ATOM 1773 N N . SER D 1 3 ? -31.356 8.176 1.740 1.00 41.92 3 SER D N 1
ATOM 1774 C CA . SER D 1 3 ? -32.128 9.239 2.359 1.00 43.57 3 SER D CA 1
ATOM 1775 C C . SER D 1 3 ? -33.514 9.309 1.759 1.00 40.72 3 SER D C 1
ATOM 1776 O O . SER D 1 3 ? -33.671 9.402 0.552 1.00 37.18 3 SER D O 1
ATOM 1779 N N . ASN D 1 4 ? -34.522 9.258 2.618 1.00 32.90 4 ASN D N 1
ATOM 1780 C CA . ASN D 1 4 ? -35.893 9.466 2.192 1.00 35.79 4 ASN D CA 1
ATOM 1781 C C . ASN D 1 4 ? -36.692 10.003 3.367 1.00 35.27 4 ASN D C 1
ATOM 1782 O O . ASN D 1 4 ? -36.138 10.229 4.452 1.00 30.69 4 ASN D O 1
ATOM 1787 N N . LEU D 1 5 ? -37.979 10.240 3.157 1.00 26.54 5 LEU D N 1
ATOM 1788 C CA . LEU D 1 5 ? -38.805 10.800 4.206 1.00 28.35 5 LEU D CA 1
ATOM 1789 C C . LEU D 1 5 ? -38.722 9.936 5.466 1.00 29.03 5 LEU D C 1
ATOM 1790 O O . LEU D 1 5 ? -38.708 10.447 6.582 1.00 28.35 5 LEU D O 1
ATOM 1795 N N . THR D 1 6 ? -38.659 8.624 5.278 1.00 28.60 6 THR D N 1
ATOM 1796 C CA . THR D 1 6 ? -38.749 7.694 6.399 1.00 28.51 6 THR D CA 1
ATOM 1797 C C . THR D 1 6 ? -37.449 7.573 7.185 1.00 30.16 6 THR D C 1
ATOM 1798 O O . THR D 1 6 ? -37.481 7.415 8.405 1.00 27.76 6 THR D O 1
ATOM 1802 N N . THR D 1 7 ? -36.308 7.646 6.505 1.00 31.21 7 THR D N 1
ATOM 1803 C CA . THR D 1 7 ? -35.034 7.670 7.224 1.00 29.05 7 THR D CA 1
ATOM 1804 C C . THR D 1 7 ? -34.924 8.958 8.042 1.00 30.15 7 THR D C 1
ATOM 1805 O O . THR D 1 7 ? -34.498 8.931 9.198 1.00 27.40 7 THR D O 1
ATOM 1809 N N . ALA D 1 8 ? -35.322 10.085 7.450 1.00 29.53 8 ALA D N 1
ATOM 1810 C CA . ALA D 1 8 ? -35.314 11.358 8.170 1.00 29.16 8 ALA D CA 1
ATOM 1811 C C . ALA D 1 8 ? -36.267 11.319 9.369 1.00 27.62 8 ALA D C 1
ATOM 1812 O O . ALA D 1 8 ? -35.932 11.799 10.473 1.00 25.85 8 ALA D O 1
ATOM 1814 N N . ALA D 1 9 ? -37.454 10.750 9.163 1.00 24.83 9 ALA D N 1
ATOM 1815 C CA . ALA D 1 9 ? -38.434 10.656 10.250 1.00 27.27 9 ALA D CA 1
ATOM 1816 C C . ALA D 1 9 ? -37.925 9.733 11.349 1.00 25.72 9 ALA D C 1
ATOM 1817 O O . ALA D 1 9 ? -38.191 9.958 12.529 1.00 24.36 9 ALA D O 1
ATOM 1819 N N . SER D 1 10 ? -37.205 8.691 10.951 1.00 25.92 10 SER D N 1
ATOM 1820 C CA . SER D 1 10 ? -36.685 7.714 11.895 1.00 30.85 10 SER D CA 1
ATOM 1821 C C . SER D 1 10 ? -35.654 8.308 12.852 1.00 27.38 10 SER D C 1
ATOM 1822 O O . SER D 1 10 ? -35.669 7.995 14.038 1.00 25.51 10 SER D O 1
ATOM 1825 N N . VAL D 1 11 ? -34.758 9.150 12.343 1.00 27.42 11 VAL D N 1
ATOM 1826 C CA . VAL D 1 11 ? -33.730 9.739 13.205 1.00 25.49 11 VAL D CA 1
ATOM 1827 C C . VAL D 1 11 ? -34.335 10.747 14.176 1.00 29.89 11 VAL D C 1
ATOM 1828 O O . VAL D 1 11 ? -33.978 10.780 15.366 1.00 24.79 11 VAL D O 1
ATOM 1832 N N . ILE D 1 12 ? -35.277 11.548 13.687 1.00 23.53 12 ILE D N 1
ATOM 1833 C CA . ILE D 1 12 ? -35.986 12.480 14.559 1.00 24.15 12 ILE D CA 1
ATOM 1834 C C . ILE D 1 12 ? -36.779 11.724 15.634 1.00 25.73 12 ILE D C 1
ATOM 1835 O O . ILE D 1 12 ? -36.740 12.070 16.826 1.00 23.56 12 ILE D O 1
ATOM 1840 N N . ALA D 1 13 ? -37.486 10.682 15.209 1.00 20.98 13 ALA D N 1
ATOM 1841 C CA . ALA D 1 13 ? -38.261 9.843 16.125 1.00 24.11 13 ALA D CA 1
ATOM 1842 C C . ALA D 1 13 ? -37.385 9.261 17.243 1.00 24.60 13 ALA D C 1
ATOM 1843 O O . ALA D 1 13 ? -37.759 9.291 18.424 1.00 22.92 13 ALA D O 1
ATOM 1845 N N . ALA D 1 14 ? -36.225 8.723 16.870 1.00 25.93 14 ALA D N 1
ATOM 1846 C CA . ALA D 1 14 ? -35.309 8.144 17.857 1.00 26.80 14 ALA D CA 1
ATOM 1847 C C . ALA D 1 14 ? -34.949 9.170 18.936 1.00 24.99 14 ALA D C 1
ATOM 1848 O O . ALA D 1 14 ? -34.964 8.861 20.131 1.00 23.22 14 ALA D O 1
ATOM 1850 N N . ALA D 1 15 ? -34.635 10.389 18.509 1.00 23.49 15 ALA D N 1
ATOM 1851 C CA . ALA D 1 15 ? -34.290 11.463 19.438 1.00 24.97 15 ALA D CA 1
ATOM 1852 C C . ALA D 1 15 ? -35.466 11.889 20.315 1.00 29.11 15 ALA D C 1
ATOM 1853 O O . ALA D 1 15 ? -35.300 12.143 21.511 1.00 28.23 15 ALA D O 1
ATOM 1855 N N . LEU D 1 16 ? -36.653 11.985 19.730 1.00 27.97 16 LEU D N 1
ATOM 1856 C CA . LEU D 1 16 ? -37.819 12.388 20.512 1.00 24.58 16 LEU D CA 1
ATOM 1857 C C . LEU D 1 16 ? -38.172 11.349 21.565 1.00 23.82 16 LEU D C 1
ATOM 1858 O O . LEU D 1 16 ? -38.523 11.702 22.680 1.00 23.29 16 LEU D O 1
ATOM 1863 N N . ALA D 1 17 ? -38.075 10.070 21.218 1.00 22.98 17 ALA D N 1
ATOM 1864 C CA . ALA D 1 17 ? -38.423 9.011 22.165 1.00 22.92 17 ALA D CA 1
ATOM 1865 C C . ALA D 1 17 ? -37.564 9.072 23.427 1.00 27.60 17 ALA D C 1
ATOM 1866 O O . ALA D 1 17 ? -38.083 8.985 24.541 1.00 27.77 17 ALA D O 1
ATOM 1868 N N . VAL D 1 18 ? -36.252 9.220 23.255 1.00 25.92 18 VAL D N 1
ATOM 1869 C CA A VAL D 1 18 ? -35.334 9.233 24.390 0.50 25.79 18 VAL D CA 1
ATOM 1870 C CA B VAL D 1 18 ? -35.345 9.241 24.405 0.50 25.64 18 VAL D CA 1
ATOM 1871 C C . VAL D 1 18 ? -35.295 10.614 25.067 1.00 26.40 18 VAL D C 1
ATOM 1872 O O . VAL D 1 18 ? -35.166 10.715 26.293 1.00 28.97 18 VAL D O 1
ATOM 1879 N N . GLY D 1 19 ? -35.421 11.664 24.269 1.00 23.20 19 GLY D N 1
ATOM 1880 C CA . GLY D 1 19 ? -35.408 13.019 24.797 1.00 22.91 19 GLY D CA 1
ATOM 1881 C C . GLY D 1 19 ? -36.632 13.335 25.637 1.00 30.72 19 GLY D C 1
ATOM 1882 O O . GLY D 1 19 ? -36.524 13.717 26.812 1.00 26.85 19 GLY D O 1
ATOM 1883 N N . ILE D 1 20 ? -37.810 13.182 25.043 1.00 21.48 20 ILE D N 1
ATOM 1884 C CA . ILE D 1 20 ? -39.050 13.483 25.756 1.00 20.25 20 ILE D CA 1
ATOM 1885 C C . ILE D 1 20 ? -39.266 12.455 26.861 1.00 23.03 20 ILE D C 1
ATOM 1886 O O . ILE D 1 20 ? -39.830 12.763 27.914 1.00 21.62 20 ILE D O 1
ATOM 1891 N N . GLY D 1 21 ? -38.794 11.235 26.606 1.00 21.14 21 GLY D N 1
ATOM 1892 C CA . GLY D 1 21 ? -39.024 10.105 27.480 1.00 21.49 21 GLY D CA 1
ATOM 1893 C C . GLY D 1 21 ? -38.294 10.201 28.806 1.00 22.47 21 GLY D C 1
ATOM 1894 O O . GLY D 1 21 ? -38.598 9.445 29.723 1.00 23.72 21 GLY D O 1
ATOM 1895 N N . SER D 1 22 ? -37.353 11.139 28.916 1.00 22.22 22 SER D N 1
ATOM 1896 C CA . SER D 1 22 ? -36.589 11.326 30.152 1.00 25.79 22 SER D CA 1
ATOM 1897 C C . SER D 1 22 ? -37.151 12.432 31.051 1.00 24.52 22 SER D C 1
ATOM 1898 O O . SER D 1 22 ? -36.699 12.605 32.182 1.00 22.69 22 SER D O 1
ATOM 1901 N N . ILE D 1 23 ? -38.106 13.208 30.548 1.00 20.60 23 ILE D N 1
ATOM 1902 C CA . ILE D 1 23 ? -38.598 14.364 31.306 1.00 19.76 23 ILE D CA 1
ATOM 1903 C C . ILE D 1 23 ? -39.316 13.978 32.607 1.00 23.64 23 ILE D C 1
ATOM 1904 O O . ILE D 1 23 ? -38.911 14.395 33.699 1.00 20.16 23 ILE D O 1
ATOM 1909 N N . GLY D 1 24 ? -40.391 13.202 32.495 1.00 18.95 24 GLY D N 1
ATOM 1910 C CA . GLY D 1 24 ? -41.163 12.828 33.679 1.00 19.75 24 GLY D CA 1
ATOM 1911 C C . GLY D 1 24 ? -40.356 11.979 34.648 1.00 21.00 24 GLY D C 1
ATOM 1912 O O . GLY D 1 24 ? -40.297 12.267 35.842 1.00 22.24 24 GLY D O 1
ATOM 1913 N N . PRO D 1 25 ? -39.726 10.916 34.134 1.00 21.48 25 PRO D N 1
ATOM 1914 C CA . PRO D 1 25 ? -38.902 10.058 34.991 1.00 18.30 25 PRO D CA 1
ATOM 1915 C C . PRO D 1 25 ? -37.734 10.785 35.661 1.00 23.75 25 PRO D C 1
ATOM 1916 O O . PRO D 1 25 ? -37.439 10.468 36.814 1.00 23.29 25 PRO D O 1
ATOM 1920 N N . GLY D 1 26 ? -37.082 11.725 34.976 1.00 19.83 26 GLY D N 1
ATOM 1921 C CA . GLY D 1 26 ? -35.996 12.473 35.596 1.00 21.22 26 GLY D CA 1
ATOM 1922 C C . GLY D 1 26 ? -36.492 13.315 36.767 1.00 23.12 26 GLY D C 1
ATOM 1923 O O . GLY D 1 26 ? -35.896 13.331 37.851 1.00 20.59 26 GLY D O 1
ATOM 1924 N N . LEU D 1 27 ? -37.589 14.029 36.549 1.00 20.40 27 LEU D N 1
ATOM 1925 C CA . LEU D 1 27 ? -38.198 14.818 37.617 1.00 18.95 27 LEU D CA 1
ATOM 1926 C C . LEU D 1 27 ? -38.672 13.931 38.761 1.00 22.24 27 LEU D C 1
ATOM 1927 O O . LEU D 1 27 ? -38.451 14.250 39.935 1.00 21.75 27 LEU D O 1
ATOM 1932 N N . GLY D 1 28 ? -39.326 12.823 38.420 1.00 20.31 28 GLY D N 1
ATOM 1933 C CA . GLY D 1 28 ? -39.866 11.919 39.433 1.00 19.03 28 GLY D CA 1
ATOM 1934 C C . GLY D 1 28 ? -38.777 11.270 40.272 1.00 20.78 28 GLY D C 1
ATOM 1935 O O . GLY D 1 28 ? -38.922 11.127 41.498 1.00 19.77 28 GLY D O 1
ATOM 1936 N N . GLN D 1 29 ? -37.677 10.874 39.630 1.00 18.09 29 GLN D N 1
ATOM 1937 C CA . GLN D 1 29 ? -36.566 10.276 40.378 1.00 19.28 29 GLN D CA 1
ATOM 1938 C C . GLN D 1 29 ? -35.972 11.263 41.380 1.00 19.48 29 GLN D C 1
ATOM 1939 O O . GLN D 1 29 ? -35.633 10.883 42.498 1.00 19.68 29 GLN D O 1
ATOM 1945 N N . GLY D 1 30 ? -35.858 12.529 40.982 1.00 19.88 30 GLY D N 1
ATOM 1946 C CA . GLY D 1 30 ? -35.331 13.545 41.879 1.00 19.80 30 GLY D CA 1
ATOM 1947 C C . GLY D 1 30 ? -36.233 13.754 43.088 1.00 23.37 30 GLY D C 1
ATOM 1948 O O . GLY D 1 30 ? -35.761 13.934 44.219 1.00 19.25 30 GLY D O 1
ATOM 1949 N N . GLN D 1 31 ? -37.540 13.755 42.847 1.00 21.19 31 GLN D N 1
ATOM 1950 C CA . GLN D 1 31 ? -38.517 13.905 43.923 1.00 22.03 31 GLN D CA 1
ATOM 1951 C C . GLN D 1 31 ? -38.416 12.749 44.926 1.00 22.13 31 GLN D C 1
ATOM 1952 O O . GLN D 1 31 ? -38.369 12.968 46.147 1.00 23.44 31 GLN D O 1
ATOM 1958 N N . ALA D 1 32 ? -38.371 11.522 44.413 1.00 19.69 32 ALA D N 1
ATOM 1959 C CA . ALA D 1 32 ? -38.309 10.339 45.268 1.00 21.30 32 ALA D CA 1
ATOM 1960 C C . ALA D 1 32 ? -37.001 10.309 46.045 1.00 21.51 32 ALA D C 1
ATOM 1961 O O . ALA D 1 32 ? -36.998 10.087 47.260 1.00 22.30 32 ALA D O 1
ATOM 1963 N N . ALA D 1 33 ? -35.895 10.535 45.337 1.00 20.62 33 ALA D N 1
ATOM 1964 C CA . ALA D 1 33 ? -34.568 10.498 45.940 1.00 19.53 33 ALA D CA 1
ATOM 1965 C C . ALA D 1 33 ? -34.418 11.576 47.012 1.00 23.72 33 ALA D C 1
ATOM 1966 O O . ALA D 1 33 ? -33.854 11.323 48.077 1.00 21.47 33 ALA D O 1
ATOM 1968 N N . GLY D 1 34 ? -34.925 12.777 46.727 1.00 19.60 34 GLY D N 1
ATOM 1969 C CA . GLY D 1 34 ? -34.923 13.860 47.700 1.00 19.54 34 GLY D CA 1
ATOM 1970 C C . GLY D 1 34 ? -35.655 13.509 48.990 1.00 19.69 34 GLY D C 1
ATOM 1971 O O . GLY D 1 34 ? -35.176 13.795 50.091 1.00 20.85 34 GLY D O 1
ATOM 1972 N N . GLN D 1 35 ? -36.827 12.892 48.878 1.00 21.92 35 GLN D N 1
ATOM 1973 C CA . GLN D 1 35 ? -37.540 12.490 50.090 1.00 20.26 35 GLN D CA 1
ATOM 1974 C C . GLN D 1 35 ? -36.800 11.368 50.801 1.00 18.40 35 GLN D C 1
ATOM 1975 O O . GLN D 1 35 ? -36.820 11.286 52.028 1.00 20.63 35 GLN D O 1
ATOM 1981 N N . ALA D 1 36 ? -36.138 10.507 50.030 1.00 20.09 36 ALA D N 1
ATOM 1982 C CA . ALA D 1 36 ? -35.371 9.420 50.629 1.00 18.88 36 ALA D CA 1
ATOM 1983 C C . ALA D 1 36 ? -34.241 9.923 51.521 1.00 22.88 36 ALA D C 1
ATOM 1984 O O . ALA D 1 36 ? -34.089 9.457 52.649 1.00 21.94 36 ALA D O 1
ATOM 1986 N N . VAL D 1 37 ? -33.435 10.858 51.018 1.00 23.66 37 VAL D N 1
ATOM 1987 C CA . VAL D 1 37 ? -32.302 11.349 51.806 1.00 26.07 37 VAL D CA 1
ATOM 1988 C C . VAL D 1 37 ? -32.767 12.220 52.977 1.00 25.39 37 VAL D C 1
ATOM 1989 O O . VAL D 1 37 ? -32.132 12.239 54.033 1.00 22.97 37 VAL D O 1
ATOM 1993 N N . GLU D 1 38 ? -33.878 12.929 52.801 1.00 20.89 38 GLU D N 1
ATOM 1994 C CA . GLU D 1 38 ? -34.488 13.645 53.924 1.00 23.02 38 GLU D CA 1
ATOM 1995 C C . GLU D 1 38 ? -34.957 12.654 54.997 1.00 24.46 38 GLU D C 1
ATOM 1996 O O . GLU D 1 38 ? -34.832 12.909 56.208 1.00 25.69 38 GLU D O 1
ATOM 2002 N N . GLY D 1 39 ? -35.499 11.520 54.558 1.00 22.71 39 GLY D N 1
ATOM 2003 C CA . GLY D 1 39 ? -35.949 10.497 55.494 1.00 20.78 39 GLY D CA 1
ATOM 2004 C C . GLY D 1 39 ? -34.811 9.845 56.265 1.00 21.26 39 GLY D C 1
ATOM 2005 O O . GLY D 1 39 ? -34.935 9.544 57.456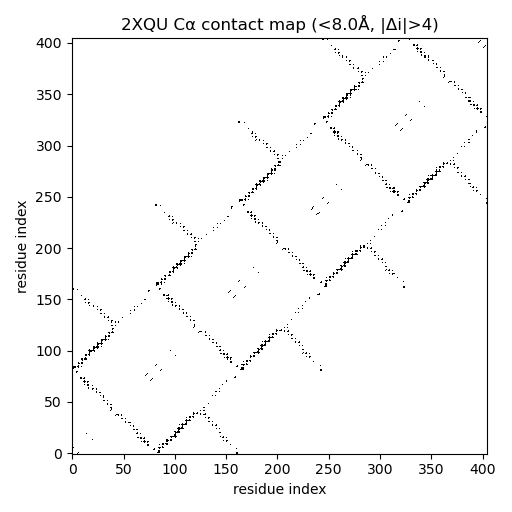 1.00 25.12 39 GLY D O 1
ATOM 2006 N N . ILE D 1 40 ? -33.696 9.615 55.579 1.00 24.07 40 ILE D N 1
ATOM 2007 C CA . ILE D 1 40 ? -32.519 9.025 56.206 1.00 23.48 40 ILE D CA 1
ATOM 2008 C C . ILE D 1 40 ? -31.958 9.972 57.264 1.00 28.02 40 ILE D C 1
ATOM 2009 O O . ILE D 1 40 ? -31.584 9.543 58.357 1.00 26.21 40 ILE D O 1
ATOM 2014 N N . ALA D 1 41 ? -31.937 11.266 56.955 1.00 25.61 41 ALA D N 1
ATOM 2015 C CA . ALA D 1 41 ? -31.517 12.266 57.937 1.00 27.27 41 ALA D CA 1
ATOM 2016 C C . ALA D 1 41 ? -32.432 12.272 59.166 1.00 27.71 41 ALA D C 1
ATOM 2017 O O . ALA D 1 41 ? -31.972 12.420 60.304 1.00 25.06 41 ALA D O 1
ATOM 2019 N N . ARG D 1 42 ? -33.733 12.114 58.940 1.00 28.82 42 ARG D N 1
ATOM 2020 C CA . ARG D 1 42 ? -34.693 12.075 60.040 1.00 29.74 42 ARG D CA 1
ATOM 2021 C C . ARG D 1 42 ? -34.525 10.812 60.885 1.00 26.62 42 ARG D C 1
ATOM 2022 O O . ARG D 1 42 ? -34.524 10.871 62.125 1.00 27.10 42 ARG D O 1
ATOM 2030 N N . GLN D 1 43 ? -34.386 9.672 60.214 1.00 25.36 43 GLN D N 1
ATOM 2031 C CA . GLN D 1 43 ? -34.328 8.372 60.887 1.00 29.93 43 GLN D CA 1
ATOM 2032 C C . GLN D 1 43 ? -33.249 7.499 60.272 1.00 28.01 43 GLN D C 1
ATOM 2033 O O . GLN D 1 43 ? -33.545 6.650 59.430 1.00 29.65 43 GLN D O 1
ATOM 2039 N N . PRO D 1 44 ? -31.990 7.701 60.688 1.00 29.78 44 PRO D N 1
ATOM 2040 C CA . PRO D 1 44 ? -30.861 6.946 60.127 1.00 30.49 44 PRO D CA 1
ATOM 2041 C C . PRO D 1 44 ? -31.014 5.427 60.277 1.00 33.61 44 PRO D C 1
ATOM 2042 O O . PRO D 1 44 ? -30.513 4.694 59.422 1.00 32.64 44 PRO D O 1
ATOM 2046 N N . GLU D 1 45 ? -31.680 4.965 61.333 1.00 32.04 45 GLU D N 1
ATOM 2047 C CA . GLU D 1 45 ? -31.901 3.527 61.521 1.00 29.66 45 GLU D CA 1
ATOM 2048 C C . GLU D 1 45 ? -32.806 2.895 60.448 1.00 30.02 45 GLU D C 1
ATOM 2049 O O . GLU D 1 45 ? -32.802 1.684 60.269 1.00 38.40 45 GLU D O 1
ATOM 2055 N N . ALA D 1 46 ? -33.574 3.713 59.735 1.00 29.43 46 ALA D N 1
ATOM 2056 C CA . ALA D 1 46 ? -34.458 3.198 58.682 1.00 33.17 46 ALA D CA 1
ATOM 2057 C C . ALA D 1 46 ? -33.797 3.241 57.305 1.00 30.53 46 ALA D C 1
ATOM 2058 O O . ALA D 1 46 ? -34.451 3.014 56.283 1.00 27.77 46 ALA D O 1
ATOM 2060 N N . GLU D 1 47 ? -32.498 3.513 57.278 1.00 28.01 47 GLU D N 1
ATOM 2061 C CA . GLU D 1 47 ? -31.798 3.692 56.007 1.00 31.42 47 GLU D CA 1
ATOM 2062 C C . GLU D 1 47 ? -31.945 2.489 55.063 1.00 31.72 47 GLU D C 1
ATOM 2063 O O . GLU D 1 47 ? -32.188 2.658 53.856 1.00 30.66 47 GLU D O 1
ATOM 2069 N N . GLY D 1 48 ? -31.795 1.283 55.609 1.00 31.81 48 GLY D N 1
ATOM 2070 C CA . GLY D 1 48 ? -31.924 0.067 54.823 1.00 36.14 48 GLY D CA 1
ATOM 2071 C C . GLY D 1 48 ? -33.291 -0.084 54.168 1.00 33.80 48 GLY D C 1
ATOM 2072 O O . GLY D 1 48 ? -33.398 -0.448 52.995 1.00 31.84 48 GLY D O 1
ATOM 2073 N N . LYS D 1 49 ? -34.341 0.189 54.933 1.00 29.96 49 LYS D N 1
ATOM 2074 C CA . LYS D 1 49 ? -35.709 0.104 54.435 1.00 25.17 49 LYS D CA 1
ATOM 2075 C C . LYS D 1 49 ? -35.993 1.210 53.416 1.00 30.61 49 LYS D C 1
ATOM 2076 O O . LYS D 1 49 ? -36.631 0.975 52.378 1.00 29.29 49 LYS D O 1
ATOM 2082 N N . ILE D 1 50 ? -35.513 2.414 53.709 1.00 27.83 50 ILE D N 1
ATOM 2083 C CA . ILE D 1 50 ? -35.670 3.537 52.783 1.00 25.51 50 ILE D CA 1
ATOM 2084 C C . ILE D 1 50 ? -34.954 3.291 51.457 1.00 27.72 50 ILE D C 1
ATOM 2085 O O . ILE D 1 50 ? -35.506 3.528 50.381 1.00 27.86 50 ILE D O 1
ATOM 2090 N N . ARG D 1 51 ? -33.717 2.819 51.543 1.00 30.74 51 ARG D N 1
ATOM 2091 C CA . ARG D 1 51 ? -32.894 2.575 50.366 1.00 32.70 51 ARG D CA 1
ATOM 2092 C C . ARG D 1 51 ? -33.516 1.487 49.473 1.00 33.52 51 ARG D C 1
ATOM 2093 O O . ARG D 1 51 ? -33.517 1.606 48.245 1.00 32.14 51 ARG D O 1
ATOM 2101 N N . GLY D 1 52 ? -34.056 0.440 50.094 1.00 30.35 52 GLY D N 1
ATOM 2102 C CA . GLY D 1 52 ? -34.687 -0.647 49.359 1.00 29.78 52 GLY D CA 1
ATOM 2103 C C . GLY D 1 52 ? -35.928 -0.212 48.597 1.00 31.39 52 GLY D C 1
ATOM 2104 O O . GLY D 1 52 ? -36.122 -0.579 47.436 1.00 31.52 52 GLY D O 1
ATOM 2105 N N . THR D 1 53 ? -36.776 0.576 49.249 1.00 23.90 53 THR D N 1
ATOM 2106 C CA . THR D 1 53 ? -37.977 1.107 48.602 1.00 26.03 53 THR D CA 1
ATOM 2107 C C . THR D 1 53 ? -37.629 2.120 47.511 1.00 28.73 53 THR D C 1
ATOM 2108 O O . THR D 1 53 ? -38.259 2.145 46.447 1.00 26.73 53 THR D O 1
ATOM 2112 N N . LEU D 1 54 ? -36.618 2.945 47.773 1.00 24.20 54 LEU D N 1
ATOM 2113 C CA . LEU D 1 54 ? -36.136 3.913 46.793 1.00 27.10 54 LEU D CA 1
ATOM 2114 C C . LEU D 1 54 ? -35.669 3.195 45.526 1.00 30.96 54 LEU D C 1
ATOM 2115 O O . LEU D 1 54 ? -36.019 3.587 44.408 1.00 25.23 54 LEU D O 1
ATOM 2120 N N . LEU D 1 55 ? -34.875 2.144 45.709 1.00 26.84 55 LEU D N 1
ATOM 2121 C CA . LEU D 1 55 ? -34.265 1.424 44.582 1.00 27.47 55 LEU D CA 1
ATOM 2122 C C . LEU D 1 55 ? -35.332 0.806 43.683 1.00 29.34 55 LEU D C 1
ATOM 2123 O O . LEU D 1 55 ? -35.251 0.877 42.456 1.00 28.71 55 LEU D O 1
ATOM 2128 N N . LEU D 1 56 ? -36.323 0.186 44.312 1.00 28.74 56 LEU D N 1
ATOM 2129 C CA . LEU D 1 56 ? -37.484 -0.356 43.619 1.00 33.05 56 LEU D CA 1
ATOM 2130 C C . LEU D 1 56 ? -38.203 0.711 42.782 1.00 32.02 56 LEU D C 1
ATOM 2131 O O . LEU D 1 56 ? -38.562 0.476 41.622 1.00 27.28 56 LEU D O 1
ATOM 2136 N N . SER D 1 57 ? -38.412 1.879 43.381 1.00 24.92 57 SER D N 1
ATOM 2137 C CA . SER D 1 57 ? -39.085 2.997 42.724 1.00 23.27 57 SER D CA 1
ATOM 2138 C C . SER D 1 57 ? -38.252 3.556 41.575 1.00 23.01 57 SER D C 1
ATOM 2139 O O . SER D 1 57 ? -38.774 3.814 40.484 1.00 24.65 57 SER D O 1
ATOM 2142 N N . LEU D 1 58 ? -36.956 3.743 41.821 1.00 22.24 58 LEU D N 1
ATOM 2143 C CA . LEU D 1 58 ? -36.048 4.224 40.781 1.00 27.58 58 LEU D CA 1
ATOM 2144 C C . LEU D 1 58 ? -36.077 3.294 39.568 1.00 27.88 58 LEU D C 1
ATOM 2145 O O . LEU D 1 58 ? -36.044 3.754 38.425 1.00 25.86 58 LEU D O 1
ATOM 2150 N N . ALA D 1 59 ? -36.138 1.988 39.816 1.00 24.95 59 ALA D N 1
ATOM 2151 C CA . ALA D 1 59 ? -36.200 1.015 38.718 1.00 29.39 59 ALA D CA 1
ATOM 2152 C C . ALA D 1 59 ? -37.483 1.167 37.893 1.00 26.51 59 ALA D C 1
ATOM 2153 O O . ALA D 1 59 ? -37.444 1.126 36.664 1.00 22.75 59 ALA D O 1
ATOM 2155 N N . PHE D 1 60 ? -38.623 1.331 38.566 1.00 23.17 60 PHE D N 1
ATOM 2156 C CA . PHE D 1 60 ? -39.891 1.538 37.864 1.00 27.71 60 PHE D CA 1
ATOM 2157 C C . PHE D 1 60 ? -39.862 2.786 36.986 1.00 29.78 60 PHE D C 1
ATOM 2158 O O . PHE D 1 60 ? -40.405 2.787 35.873 1.00 24.73 60 PHE D O 1
ATOM 2166 N N . MET D 1 61 ? -39.239 3.851 37.485 1.00 23.09 61 MET D N 1
ATOM 2167 C CA . MET D 1 61 ? -39.169 5.099 36.732 1.00 22.77 61 MET D CA 1
ATOM 2168 C C . MET D 1 61 ? -38.137 5.035 35.610 1.00 22.78 61 MET D C 1
ATOM 2169 O O . MET D 1 61 ? -38.360 5.561 34.528 1.00 21.97 61 MET D O 1
ATOM 2174 N N . GLU D 1 62 ? -36.997 4.410 35.883 1.00 23.56 62 GLU D N 1
ATOM 2175 C CA . GLU D 1 62 ? -35.955 4.264 34.872 1.00 26.80 62 GLU D CA 1
ATOM 2176 C C . GLU D 1 62 ? -36.488 3.468 33.677 1.00 24.53 62 GLU D C 1
ATOM 2177 O O . GLU D 1 62 ? -36.181 3.774 32.517 1.00 24.28 62 GLU D O 1
ATOM 2183 N N . ALA D 1 63 ? -37.300 2.456 33.964 1.00 23.35 63 ALA D N 1
ATOM 2184 C CA . ALA D 1 63 ? -37.865 1.600 32.919 1.00 27.77 63 ALA D CA 1
ATOM 2185 C C . ALA D 1 63 ? -38.671 2.402 31.893 1.00 26.04 63 ALA D C 1
ATOM 2186 O O . ALA D 1 63 ? -38.636 2.106 30.687 1.00 25.68 63 ALA D O 1
ATOM 2188 N N . LEU D 1 64 ? -39.398 3.407 32.372 1.00 21.69 64 LEU D N 1
ATOM 2189 C CA . LEU D 1 64 ? -40.209 4.259 31.499 1.00 23.67 64 LEU D CA 1
ATOM 2190 C C . LEU D 1 64 ? -39.373 4.885 30.381 1.00 26.67 64 LEU D C 1
ATOM 2191 O O . LEU D 1 64 ? -39.785 4.907 29.217 1.00 24.15 64 LEU D O 1
ATOM 2196 N N . THR D 1 65 ? -38.198 5.395 30.733 1.00 25.66 65 THR D N 1
ATOM 2197 C CA . THR D 1 65 ? -37.320 6.014 29.749 1.00 29.56 65 THR D CA 1
ATOM 2198 C C . THR D 1 65 ? -36.651 4.945 28.896 1.00 30.00 65 THR D C 1
ATOM 2199 O O . THR D 1 65 ? -36.358 5.161 27.712 1.00 26.80 65 THR D O 1
ATOM 2203 N N . ILE D 1 66 ? -36.413 3.786 29.498 1.00 24.70 66 ILE D N 1
ATOM 2204 C CA . ILE D 1 66 ? -35.829 2.669 28.761 1.00 27.23 66 ILE D CA 1
ATOM 2205 C C . ILE D 1 66 ? -36.752 2.204 27.633 1.00 25.82 66 ILE D C 1
ATOM 2206 O O . ILE D 1 66 ? -36.276 1.785 26.574 1.00 24.70 66 ILE D O 1
ATOM 2211 N N . TYR D 1 67 ? -38.067 2.299 27.831 1.00 22.24 67 TYR D N 1
ATOM 2212 C CA . TYR D 1 67 ? -38.994 2.031 26.719 1.00 27.93 67 TYR D CA 1
ATOM 2213 C C . TYR D 1 67 ? -38.721 2.974 25.546 1.00 29.23 67 TYR D C 1
ATOM 2214 O O . TYR D 1 67 ? -38.747 2.562 24.383 1.00 25.48 67 TYR D O 1
ATOM 2223 N N . GLY D 1 68 ? -38.459 4.240 25.855 1.00 26.07 68 GLY D N 1
ATOM 2224 C CA . GLY D 1 68 ? -38.091 5.207 24.832 1.00 24.70 68 GLY D CA 1
ATOM 2225 C C . GLY D 1 68 ? -36.777 4.849 24.158 1.00 26.93 68 GLY D C 1
ATOM 2226 O O . GLY D 1 68 ? -36.629 4.975 22.930 1.00 24.37 68 GLY D O 1
ATOM 2227 N N . LEU D 1 69 ? -35.812 4.396 24.954 1.00 26.12 69 LEU D N 1
ATOM 2228 C CA . LEU D 1 69 ? -34.528 3.959 24.406 1.00 28.23 69 LEU D CA 1
ATOM 2229 C C . LEU D 1 69 ? -34.684 2.740 23.491 1.00 31.32 69 LEU D C 1
ATOM 2230 O O . LEU D 1 69 ? -34.039 2.654 22.435 1.00 29.85 69 LEU D O 1
ATOM 2235 N N . VAL D 1 70 ? -35.521 1.789 23.898 1.00 24.66 70 VAL D N 1
ATOM 2236 C CA . VAL D 1 70 ? -35.768 0.613 23.062 1.00 30.60 70 VAL D CA 1
ATOM 2237 C C . VAL D 1 70 ? -36.340 0.999 21.694 1.00 31.82 70 VAL D C 1
ATOM 2238 O O . VAL D 1 70 ? -35.894 0.500 20.653 1.00 27.09 70 VAL D O 1
ATOM 2242 N N . VAL D 1 71 ? -37.322 1.892 21.693 1.00 24.58 71 VAL D N 1
ATOM 2243 C CA . VAL D 1 71 ? -37.883 2.379 20.437 1.00 29.83 71 VAL D CA 1
ATOM 2244 C C . VAL D 1 71 ? -36.801 3.024 19.569 1.00 31.94 71 VAL D C 1
ATOM 2245 O O . VAL D 1 71 ? -36.719 2.754 18.368 1.00 27.40 71 VAL D O 1
ATOM 2249 N N . ALA D 1 72 ? -35.969 3.865 20.178 1.00 27.45 72 ALA D N 1
ATOM 2250 C CA . ALA D 1 72 ? -34.880 4.532 19.461 1.00 27.28 72 ALA D CA 1
ATOM 2251 C C . ALA D 1 72 ? -33.878 3.547 18.856 1.00 27.41 72 ALA D C 1
ATOM 2252 O O . ALA D 1 72 ? -33.446 3.715 17.716 1.00 26.14 72 ALA D O 1
ATOM 2254 N N . LEU D 1 73 ? -33.497 2.526 19.618 1.00 25.58 73 LEU D N 1
ATOM 2255 C CA . LEU D 1 73 ? -32.554 1.518 19.115 1.00 27.13 73 LEU D CA 1
ATOM 2256 C C . LEU D 1 73 ? -33.144 0.647 17.997 1.00 31.49 73 LEU D C 1
ATOM 2257 O O . LEU D 1 73 ? -32.439 0.261 17.057 1.00 29.46 73 LEU D O 1
ATOM 2262 N N . VAL D 1 74 ? -34.430 0.327 18.099 1.00 25.58 74 VAL D N 1
ATOM 2263 C CA . VAL D 1 74 ? -35.095 -0.404 17.022 1.00 26.44 74 VAL D CA 1
ATOM 2264 C C . VAL D 1 74 ? -35.092 0.446 15.747 1.00 25.71 74 VAL D C 1
ATOM 2265 O O . VAL D 1 74 ? -34.830 -0.052 14.650 1.00 29.09 74 VAL D O 1
ATOM 2269 N N . LEU D 1 75 ? -35.386 1.732 15.900 1.00 26.03 75 LEU D N 1
ATOM 2270 C CA . LEU D 1 75 ? -35.457 2.629 14.745 1.00 30.98 75 LEU D CA 1
ATOM 2271 C C . LEU D 1 75 ? -34.102 2.793 14.071 1.00 32.47 75 LEU D C 1
ATOM 2272 O O . LEU D 1 75 ? -34.015 3.045 12.863 1.00 29.51 75 LEU D O 1
ATOM 2277 N N . LEU D 1 76 ? -33.043 2.640 14.856 1.00 27.80 76 LEU D N 1
ATOM 2278 C CA . LEU D 1 76 ? -31.689 2.859 14.362 1.00 31.50 76 LEU D CA 1
ATOM 2279 C C . LEU D 1 76 ? -30.972 1.577 13.952 1.00 36.30 76 LEU D C 1
ATOM 2280 O O . LEU D 1 76 ? -30.157 1.594 13.030 1.00 34.31 76 LEU D O 1
ATOM 2285 N N . PHE D 1 77 ? -31.277 0.467 14.622 1.00 30.55 77 PHE D N 1
ATOM 2286 C CA . PHE D 1 77 ? -30.542 -0.773 14.389 1.00 31.76 77 PHE D CA 1
ATOM 2287 C C . PHE D 1 77 ? -31.397 -1.934 13.903 1.00 32.31 77 PHE D C 1
ATOM 2288 O O . PHE D 1 77 ? -30.861 -2.962 13.511 1.00 35.75 77 PHE D O 1
ATOM 2296 N N . ALA D 1 78 ? -32.717 -1.796 13.954 1.00 32.59 78 ALA D N 1
ATOM 2297 C CA . ALA D 1 78 ? -33.592 -2.861 13.464 1.00 33.85 78 ALA D CA 1
ATOM 2298 C C . ALA D 1 78 ? -34.821 -2.268 12.785 1.00 33.26 78 ALA D C 1
ATOM 2299 O O . ALA D 1 78 ? -35.945 -2.722 13.004 1.00 31.38 78 ALA D O 1
ATOM 2301 N N . ASN D 1 79 ? -34.601 -1.236 11.975 1.00 29.80 79 ASN D N 1
ATOM 2302 C CA . ASN D 1 79 ? -35.698 -0.489 11.386 1.00 30.88 79 ASN D CA 1
ATOM 2303 C C . ASN D 1 79 ? -36.509 -1.406 10.479 1.00 31.76 79 ASN D C 1
ATOM 2304 O O . ASN D 1 79 ? -35.944 -2.099 9.639 1.00 30.55 79 ASN D O 1
ATOM 2309 N N . PRO D 1 80 ? -37.837 -1.438 10.664 1.00 29.69 80 PRO D N 1
ATOM 2310 C CA . PRO D 1 80 ? -38.661 -2.369 9.880 1.00 31.01 80 PRO D CA 1
ATOM 2311 C C . PRO D 1 80 ? -38.929 -1.901 8.454 1.00 34.73 80 PRO D C 1
ATOM 2312 O O . PRO D 1 80 ? -39.420 -2.684 7.647 1.00 31.02 80 PRO D O 1
ATOM 2316 N N . PHE D 1 81 ? -38.612 -0.648 8.146 1.00 31.06 81 PHE D N 1
ATOM 2317 C CA . PHE D 1 81 ? -38.990 -0.076 6.859 1.00 30.09 81 PHE D CA 1
ATOM 2318 C C . PHE D 1 81 ? -37.791 0.265 5.983 1.00 30.41 81 PHE D C 1
ATOM 2319 O O . PHE D 1 81 ? -37.768 -0.066 4.794 1.00 32.97 81 PHE D O 1
ATOM 2327 N N . VAL D 1 82 ? -36.797 0.918 6.576 1.00 33.76 82 VAL D N 1
ATOM 2328 C CA . VAL D 1 82 ? -35.683 1.493 5.826 1.00 38.19 82 VAL D CA 1
ATOM 2329 C C . VAL D 1 82 ? -34.341 1.053 6.397 1.00 45.75 82 VAL D C 1
ATOM 2330 O O . VAL D 1 82 ? -33.283 1.384 5.864 1.00 48.47 82 VAL D O 1
ATOM 2345 N N . GLU E 1 2 ? -21.682 15.077 2.121 1.00 67.85 2 GLU E N 1
ATOM 2346 C CA . GLU E 1 2 ? -23.048 14.707 1.775 1.00 54.44 2 GLU E CA 1
ATOM 2347 C C . GLU E 1 2 ? -24.082 15.507 2.546 1.00 50.17 2 GLU E C 1
ATOM 2348 O O . GLU E 1 2 ? -24.019 15.630 3.773 1.00 44.77 2 GLU E O 1
ATOM 2354 N N . SER E 1 3 ? -25.023 16.080 1.807 1.00 43.64 3 SER E N 1
ATOM 2355 C CA . SER E 1 3 ? -26.127 16.798 2.417 1.00 42.44 3 SER E CA 1
ATOM 2356 C C . SER E 1 3 ? -27.408 16.341 1.758 1.00 42.83 3 SER E C 1
ATOM 2357 O O . SER E 1 3 ? -27.539 16.384 0.536 1.00 34.85 3 SER E O 1
ATOM 2360 N N . ASN E 1 4 ? -28.343 15.890 2.579 1.00 33.73 4 ASN E N 1
ATOM 2361 C CA . ASN E 1 4 ? -29.685 15.555 2.128 1.00 36.01 4 ASN E CA 1
ATOM 2362 C C . ASN E 1 4 ? -30.626 15.693 3.324 1.00 34.62 4 ASN E C 1
ATOM 2363 O O . ASN E 1 4 ? -30.199 16.111 4.407 1.00 31.10 4 ASN E O 1
ATOM 2368 N N . LEU E 1 5 ? -31.899 15.363 3.137 1.00 31.71 5 LEU E N 1
ATOM 2369 C CA . LEU E 1 5 ? -32.880 15.521 4.198 1.00 32.76 5 LEU E CA 1
ATOM 2370 C C . LEU E 1 5 ? -32.453 14.782 5.470 1.00 29.88 5 LEU E C 1
ATOM 2371 O O . LEU E 1 5 ? -32.660 15.273 6.590 1.00 26.45 5 LEU E O 1
ATOM 2376 N N . THR E 1 6 ? -31.842 13.614 5.296 1.00 33.74 6 THR E N 1
ATOM 2377 C CA . THR E 1 6 ? -31.543 12.727 6.424 1.00 37.11 6 THR E CA 1
ATOM 2378 C C . THR E 1 6 ? -30.296 13.137 7.224 1.00 30.87 6 THR E C 1
ATOM 2379 O O . THR E 1 6 ? -30.250 12.965 8.446 1.00 32.11 6 THR E O 1
ATOM 2383 N N . THR E 1 7 ? -29.286 13.678 6.546 1.00 31.03 7 THR E N 1
ATOM 2384 C CA . THR E 1 7 ? -28.135 14.229 7.254 1.00 29.14 7 THR E CA 1
ATOM 2385 C C . THR E 1 7 ? -28.565 15.453 8.062 1.00 28.01 7 THR E C 1
ATOM 2386 O O . THR E 1 7 ? -28.156 15.624 9.214 1.00 29.53 7 THR E O 1
ATOM 2390 N N . ALA E 1 8 ? -29.409 16.293 7.463 1.00 27.58 8 ALA E N 1
ATOM 2391 C CA . ALA E 1 8 ? -29.938 17.464 8.157 1.00 28.23 8 ALA E CA 1
ATOM 2392 C C . ALA E 1 8 ? -30.768 17.043 9.373 1.00 31.04 8 ALA E C 1
ATOM 2393 O O . ALA E 1 8 ? -30.619 17.593 10.477 1.00 27.14 8 ALA E O 1
ATOM 2395 N N . ALA E 1 9 ? -31.651 16.068 9.178 1.00 28.47 9 ALA E N 1
ATOM 2396 C CA . ALA E 1 9 ? -32.473 15.592 10.293 1.00 28.41 9 ALA E CA 1
ATOM 2397 C C . ALA E 1 9 ? -31.610 14.948 11.380 1.00 22.58 9 ALA E C 1
ATOM 2398 O O . ALA E 1 9 ? -31.923 15.052 12.571 1.00 25.09 9 ALA E O 1
ATOM 2400 N N . SER E 1 10 ? -30.538 14.265 10.971 1.00 23.01 10 SER E N 1
ATOM 2401 C CA . SER E 1 10 ? -29.672 13.581 11.926 1.00 27.04 10 SER E CA 1
ATOM 2402 C C . SER E 1 10 ? -28.967 14.546 12.878 1.00 28.85 10 SER E C 1
ATOM 2403 O O . SER E 1 10 ? -28.851 14.260 14.065 1.00 24.83 10 SER E O 1
ATOM 2406 N N . VAL E 1 11 ? -28.491 15.681 12.369 1.00 26.42 11 VAL E N 1
ATOM 2407 C CA . VAL E 1 11 ? -27.798 16.633 13.239 1.00 26.55 11 VAL E CA 1
ATOM 2408 C C . VAL E 1 11 ? -28.766 17.323 14.200 1.00 26.70 11 VAL E C 1
ATOM 2409 O O . VAL E 1 11 ? -28.443 17.537 15.369 1.00 25.19 11 VAL E O 1
ATOM 2413 N N . ILE E 1 12 ? -29.961 17.647 13.716 1.00 26.21 12 ILE E N 1
ATOM 2414 C CA . ILE E 1 12 ? -30.996 18.214 14.578 1.00 27.73 12 ILE E CA 1
ATOM 2415 C C . ILE E 1 12 ? -31.421 17.214 15.657 1.00 28.54 12 ILE E C 1
ATOM 2416 O O . ILE E 1 12 ? -31.533 17.560 16.842 1.00 23.98 12 ILE E O 1
ATOM 2421 N N . ALA E 1 13 ? -31.643 15.972 15.242 1.00 23.89 13 ALA E N 1
ATOM 2422 C CA . ALA E 1 13 ? -32.034 14.910 16.164 1.00 22.71 13 ALA E CA 1
ATOM 2423 C C . ALA E 1 13 ? -30.995 14.708 17.267 1.00 26.13 13 ALA E C 1
ATOM 2424 O O . ALA E 1 13 ? -31.346 14.564 18.439 1.00 25.01 13 ALA E O 1
ATOM 2426 N N . ALA E 1 14 ? -29.721 14.680 16.889 1.00 24.37 14 ALA E N 1
ATOM 2427 C CA . ALA E 1 14 ? -28.645 14.512 17.865 1.00 25.96 14 ALA E CA 1
ATOM 2428 C C . ALA E 1 14 ? -28.710 15.603 18.936 1.00 27.66 14 ALA E C 1
ATOM 2429 O O . ALA E 1 14 ? -28.615 15.316 20.130 1.00 26.94 14 ALA E O 1
ATOM 2431 N N . ALA E 1 15 ? -28.887 16.849 18.507 1.00 25.54 15 ALA E N 1
ATOM 2432 C CA . ALA E 1 15 ? -28.980 17.968 19.439 1.00 23.89 15 ALA E CA 1
ATOM 2433 C C . ALA E 1 15 ? -30.221 17.881 20.320 1.00 25.75 15 ALA E C 1
ATOM 2434 O O . ALA E 1 15 ? -30.171 18.207 21.511 1.00 23.63 15 ALA E O 1
ATOM 2436 N N . LEU E 1 16 ? -31.339 17.464 19.736 1.00 24.61 16 LEU E N 1
ATOM 2437 C CA . LEU E 1 16 ? -32.584 17.354 20.496 1.00 23.07 16 LEU E CA 1
ATOM 2438 C C . LEU E 1 16 ? -32.497 16.257 21.545 1.00 28.20 16 LEU E C 1
ATOM 2439 O O . LEU E 1 16 ? -33.009 16.406 22.653 1.00 22.75 16 LEU E O 1
ATOM 2444 N N . ALA E 1 17 ? -31.866 15.149 21.187 1.00 21.08 17 ALA E N 1
ATOM 2445 C CA . ALA E 1 17 ? -31.728 14.033 22.116 1.00 26.59 17 ALA E CA 1
ATOM 2446 C C . ALA E 1 17 ? -31.010 14.446 23.399 1.00 27.78 17 ALA E C 1
ATOM 2447 O O . ALA E 1 17 ? -31.506 14.183 24.504 1.00 25.64 17 ALA E O 1
ATOM 2449 N N . VAL E 1 18 ? -29.844 15.077 23.270 1.00 23.55 18 VAL E N 1
ATOM 2450 C CA . VAL E 1 18 ? -29.095 15.469 24.475 1.00 25.62 18 VAL E CA 1
ATOM 2451 C C . VAL E 1 18 ? -29.641 16.727 25.128 1.00 26.52 18 VAL E C 1
ATOM 2452 O O . VAL E 1 18 ? -29.592 16.867 26.352 1.00 29.76 18 VAL E O 1
ATOM 2456 N N . GLY E 1 19 ? -30.156 17.643 24.317 1.00 23.31 19 GLY E N 1
ATOM 2457 C CA . GLY E 1 19 ? -30.682 18.898 24.828 1.00 22.07 19 GLY E CA 1
ATOM 2458 C C . GLY E 1 19 ? -31.926 18.708 25.671 1.00 30.02 19 GLY E C 1
ATOM 2459 O O . GLY E 1 19 ? -31.957 19.053 26.858 1.00 24.81 19 GLY E O 1
ATOM 2460 N N . ILE E 1 20 ? -32.968 18.164 25.058 1.00 25.02 20 ILE E N 1
ATOM 2461 C CA . ILE E 1 20 ? -34.212 17.902 25.777 1.00 21.36 20 ILE E CA 1
ATOM 2462 C C . ILE E 1 20 ? -33.962 16.869 26.885 1.00 23.80 20 ILE E C 1
ATOM 2463 O O . ILE E 1 20 ? -34.523 16.967 27.978 1.00 22.59 20 ILE E O 1
ATOM 2468 N N . GLY E 1 21 ? -33.100 15.898 26.595 1.00 24.66 21 GLY E N 1
ATOM 2469 C CA . GLY E 1 21 ? -32.833 14.792 27.503 1.00 20.06 21 GLY E CA 1
ATOM 2470 C C . GLY E 1 21 ? -32.208 15.188 28.833 1.00 23.51 21 GLY E C 1
ATOM 2471 O O . GLY E 1 21 ? -32.144 14.370 29.750 1.00 24.25 21 GLY E O 1
ATOM 2472 N N . SER E 1 22 ? -31.750 16.434 28.952 1.00 23.12 22 SER E N 1
ATOM 2473 C CA . SER E 1 22 ? -31.106 16.883 30.191 1.00 27.84 22 SER E CA 1
ATOM 2474 C C . SER E 1 22 ? -32.050 17.694 31.076 1.00 20.72 22 SER E C 1
ATOM 2475 O O . SER E 1 22 ? -31.711 18.041 32.215 1.00 22.16 22 SER E O 1
ATOM 2478 N N . ILE E 1 23 ? -33.236 18.006 30.563 1.00 19.90 23 ILE E N 1
ATOM 2479 C CA . ILE E 1 23 ? -34.145 18.880 31.307 1.00 18.63 23 ILE E CA 1
ATOM 2480 C C . ILE E 1 23 ? -34.639 18.240 32.603 1.00 21.93 23 ILE E C 1
ATOM 2481 O O . ILE E 1 23 ? -34.470 18.807 33.692 1.00 21.50 23 ILE E O 1
ATOM 2486 N N . GLY E 1 24 ? -35.269 17.074 32.490 1.00 19.62 24 GLY E N 1
ATOM 2487 C CA . GLY E 1 24 ? -35.802 16.394 33.666 1.00 19.04 24 GLY E CA 1
ATOM 2488 C C . GLY E 1 24 ? -34.723 15.960 34.647 1.00 24.34 24 GLY E C 1
ATOM 2489 O O . GLY E 1 24 ? -34.798 16.270 35.842 1.00 21.33 24 GLY E O 1
ATOM 2490 N N . PRO E 1 25 ? -33.724 15.213 34.157 1.00 22.07 25 PRO E N 1
ATOM 2491 C CA . PRO E 1 25 ? -32.613 14.780 35.016 1.00 23.94 25 PRO E CA 1
ATOM 2492 C C . PRO E 1 25 ? -31.859 15.944 35.669 1.00 24.46 25 PRO E C 1
ATOM 2493 O O . PRO E 1 25 ? -31.481 15.830 36.834 1.00 24.76 25 PRO E O 1
ATOM 2497 N N . GLY E 1 26 ? -31.649 17.044 34.948 1.00 18.29 26 GLY E N 1
ATOM 2498 C CA . GLY E 1 26 ? -31.003 18.210 35.537 1.00 21.10 26 GLY E CA 1
ATOM 2499 C C . GLY E 1 26 ? -31.796 18.748 36.723 1.00 26.14 26 GLY E C 1
ATOM 2500 O O . GLY E 1 26 ? -31.247 19.020 37.794 1.00 20.70 26 GLY E O 1
ATOM 2501 N N . LEU E 1 27 ? -33.100 18.915 36.535 1.00 20.37 27 LEU E N 1
ATOM 2502 C CA . LEU E 1 27 ? -33.950 19.440 37.605 1.00 17.39 27 LEU E CA 1
ATOM 2503 C C . LEU E 1 27 ? -34.031 18.452 38.764 1.00 17.50 27 LEU E C 1
ATOM 2504 O O . LEU E 1 27 ? -33.992 18.845 39.938 1.00 19.31 27 LEU E O 1
ATOM 2509 N N . GLY E 1 28 ? -34.137 17.167 38.431 1.00 19.37 28 GLY E N 1
ATOM 2510 C CA . GLY E 1 28 ? -34.279 16.130 39.440 1.00 18.62 28 GLY E CA 1
ATOM 2511 C C . GLY E 1 28 ? -33.034 15.962 40.295 1.00 21.75 28 GLY E C 1
ATOM 2512 O O . GLY E 1 28 ? -33.124 15.782 41.518 1.00 19.96 28 GLY E O 1
ATOM 2513 N N . GLN E 1 29 ? -31.865 16.007 39.661 1.00 20.01 29 GLN E N 1
ATOM 2514 C CA . GLN E 1 29 ? -30.617 15.920 40.413 1.00 22.77 29 GLN E CA 1
ATOM 2515 C C . GLN E 1 29 ? -30.490 17.077 41.404 1.00 22.84 29 GLN E C 1
ATOM 2516 O O . GLN E 1 29 ? -30.012 16.893 42.520 1.00 22.58 29 GLN E O 1
ATOM 2522 N N . GLY E 1 30 ? -30.931 18.265 41.007 1.00 18.57 30 GLY E N 1
ATOM 2523 C CA . GLY E 1 30 ? -30.833 19.411 41.897 1.00 17.90 30 GLY E CA 1
ATOM 2524 C C . GLY E 1 30 ? -31.741 19.251 43.103 1.00 21.04 30 GLY E C 1
ATOM 2525 O O . GLY E 1 30 ? -31.388 19.599 44.242 1.00 19.81 30 GLY E O 1
ATOM 2526 N N . GLN E 1 31 ? -32.928 18.725 42.848 1.00 22.34 31 GLN E N 1
ATOM 2527 C CA . GLN E 1 31 ? -33.892 18.505 43.911 1.00 20.88 31 GLN E CA 1
ATOM 2528 C C . GLN E 1 31 ? -33.341 17.498 44.929 1.00 19.33 31 GLN E C 1
ATOM 2529 O O . GLN E 1 31 ? -33.389 17.735 46.143 1.00 22.33 31 GLN E O 1
ATOM 2535 N N . ALA E 1 32 ? -32.816 16.382 44.433 1.00 21.17 32 ALA E N 1
ATOM 2536 C CA . ALA E 1 32 ? -32.308 15.330 45.306 1.00 22.11 32 ALA E CA 1
ATOM 2537 C C . ALA E 1 32 ? -31.068 15.794 46.068 1.00 22.63 32 ALA E C 1
ATOM 2538 O O . ALA E 1 32 ? -30.939 15.543 47.279 1.00 20.55 32 ALA E O 1
ATOM 2540 N N . ALA E 1 33 ? -30.162 16.472 45.365 1.00 20.80 33 ALA E N 1
ATOM 2541 C CA . ALA E 1 33 ? -28.929 16.969 45.981 1.00 19.39 33 ALA E CA 1
ATOM 2542 C C . ALA E 1 33 ? -29.208 18.037 47.042 1.00 21.12 33 ALA E C 1
ATOM 2543 O O . ALA E 1 33 ? -28.550 18.076 48.077 1.00 21.48 33 ALA E O 1
ATOM 2545 N N . GLY E 1 34 ? -30.162 18.923 46.769 1.00 19.59 34 GLY E N 1
ATOM 2546 C CA . GLY E 1 34 ? -30.541 19.937 47.739 1.00 20.03 34 GLY E CA 1
ATOM 2547 C C . GLY E 1 34 ? -31.080 19.319 49.025 1.00 20.27 34 GLY E C 1
ATOM 2548 O O . GLY E 1 34 ? -30.750 19.765 50.131 1.00 20.72 34 GLY E O 1
ATOM 2549 N N . GLN E 1 35 ? -31.920 18.295 48.892 1.00 21.19 35 GLN E N 1
ATOM 2550 C CA . GLN E 1 35 ? -32.429 17.596 50.075 1.00 21.13 35 GLN E CA 1
ATOM 2551 C C . GLN E 1 35 ? -31.307 16.862 50.795 1.00 19.47 35 GLN E C 1
ATOM 2552 O O . GLN E 1 35 ? -31.328 16.733 52.028 1.00 22.01 35 GLN E O 1
ATOM 2558 N N . ALA E 1 36 ? -30.334 16.370 50.033 1.00 20.91 36 ALA E N 1
ATOM 2559 C CA . ALA E 1 36 ? -29.207 15.660 50.636 1.00 21.28 36 ALA E CA 1
ATOM 2560 C C . ALA E 1 36 ? -28.373 16.572 51.535 1.00 26.21 36 ALA E C 1
ATOM 2561 O O . ALA E 1 36 ? -28.053 16.210 52.676 1.00 23.93 36 ALA E O 1
ATOM 2563 N N . VAL E 1 37 ? -28.030 17.760 51.040 1.00 21.56 37 VAL E N 1
ATOM 2564 C CA . VAL E 1 37 ? -27.191 18.664 51.827 1.00 20.30 37 VAL E CA 1
ATOM 2565 C C . VAL E 1 37 ? -27.954 19.253 53.013 1.00 25.11 37 VAL E C 1
ATOM 2566 O O . VAL E 1 37 ? -27.380 19.478 54.076 1.00 24.84 37 VAL E O 1
ATOM 2570 N N . GLU E 1 38 ? -29.249 19.484 52.836 1.00 23.24 38 GLU E N 1
ATOM 2571 C CA . GLU E 1 38 ? -30.096 19.898 53.948 1.00 27.02 38 GLU E CA 1
ATOM 2572 C C . GLU E 1 38 ? -30.107 18.806 55.026 1.00 22.86 38 GLU E C 1
ATOM 2573 O O . GLU E 1 38 ? -30.070 19.094 56.233 1.00 24.35 38 GLU E O 1
ATOM 2579 N N . GLY E 1 39 ? -30.146 17.549 54.590 1.00 22.04 39 GLY E N 1
ATOM 2580 C CA . GLY E 1 39 ? -30.168 16.436 55.527 1.00 20.90 39 GLY E CA 1
ATOM 2581 C C . GLY E 1 39 ? -28.858 16.297 56.282 1.00 26.17 39 GLY E C 1
ATOM 2582 O O . GLY E 1 39 ? -28.840 15.966 57.473 1.00 25.19 39 GLY E O 1
ATOM 2583 N N .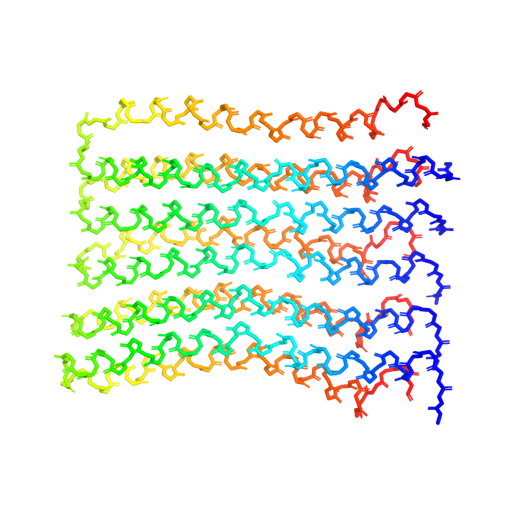 ILE E 1 40 ? -27.754 16.551 55.588 1.00 23.32 40 ILE E N 1
ATOM 2584 C CA . ILE E 1 40 ? -26.434 16.486 56.208 1.00 23.23 40 ILE E CA 1
ATOM 2585 C C . ILE E 1 40 ? -26.295 17.566 57.272 1.00 27.56 40 ILE E C 1
ATOM 2586 O O . ILE E 1 40 ? -25.761 17.312 58.358 1.00 26.44 40 ILE E O 1
ATOM 2591 N N . ALA E 1 41 ? -26.799 18.765 56.982 1.00 23.04 41 ALA E N 1
ATOM 2592 C CA . ALA E 1 41 ? -26.777 19.836 57.984 1.00 24.59 41 ALA E CA 1
ATOM 2593 C C . ALA E 1 41 ? -27.616 19.463 59.198 1.00 27.45 41 ALA E C 1
ATOM 2594 O O . ALA E 1 41 ? -27.272 19.800 60.334 1.00 25.61 41 ALA E O 1
ATOM 2596 N N . ARG E 1 42 ? -28.736 18.789 58.955 1.00 27.36 42 ARG E N 1
ATOM 2597 C CA . ARG E 1 42 ? -29.639 18.413 60.035 1.00 28.05 42 ARG E CA 1
ATOM 2598 C C . ARG E 1 42 ? -29.009 17.320 60.890 1.00 23.89 42 ARG E C 1
ATOM 2599 O O . ARG E 1 42 ? -29.090 17.349 62.123 1.00 26.90 42 ARG E O 1
ATOM 2607 N N . GLN E 1 43 ? -28.367 16.357 60.236 1.00 27.60 43 GLN E N 1
ATOM 2608 C CA . GLN E 1 43 ? -27.847 15.183 60.931 1.00 31.45 43 GLN E CA 1
ATOM 2609 C C . GLN E 1 43 ? -26.518 14.764 60.309 1.00 30.22 43 GLN E C 1
ATOM 2610 O O . GLN E 1 43 ? -26.462 13.852 59.476 1.00 29.15 43 GLN E O 1
ATOM 2616 N N . PRO E 1 44 ? -25.433 15.457 60.690 1.00 29.22 44 PRO E N 1
ATOM 2617 C CA . PRO E 1 44 ? -24.116 15.184 60.100 1.00 30.67 44 PRO E CA 1
ATOM 2618 C C . PRO E 1 44 ? -23.650 13.738 60.294 1.00 34.91 44 PRO E C 1
ATOM 2619 O O . PRO E 1 44 ? -22.889 13.256 59.458 1.00 34.09 44 PRO E O 1
ATOM 2623 N N . GLU E 1 45 ? -24.084 13.069 61.362 1.00 29.81 45 GLU E N 1
ATOM 2624 C CA . GLU E 1 45 ? -23.703 11.669 61.579 1.00 32.25 45 GLU E CA 1
ATOM 2625 C C . GLU E 1 45 ? -24.257 10.729 60.506 1.00 30.37 45 GLU E C 1
ATOM 2626 O O . GLU E 1 45 ? -23.784 9.604 60.357 1.00 36.07 45 GLU E O 1
ATOM 2632 N N . ALA E 1 46 ? -25.249 11.198 59.754 1.00 29.89 46 ALA E N 1
ATOM 2633 C CA . ALA E 1 46 ? -25.865 10.393 58.694 1.00 32.52 46 ALA E CA 1
ATOM 2634 C C . ALA E 1 46 ? -25.228 10.659 57.331 1.00 30.94 46 ALA E C 1
ATOM 2635 O O . ALA E 1 46 ? -25.712 10.169 56.306 1.00 28.76 46 ALA E O 1
ATOM 2637 N N . GLU E 1 47 ? -24.147 11.433 57.317 1.00 30.61 47 GLU E N 1
ATOM 2638 C CA . GLU E 1 47 ? -23.558 11.872 56.049 1.00 30.13 47 GLU E CA 1
ATOM 2639 C C . GLU E 1 47 ? -23.214 10.709 55.114 1.00 34.75 47 GLU E C 1
ATOM 2640 O O . GLU E 1 47 ? -23.525 10.755 53.921 1.00 29.91 47 GLU E O 1
ATOM 2646 N N . GLY E 1 48 ? -22.563 9.677 55.651 1.00 30.00 48 GLY E N 1
ATOM 2647 C CA . GLY E 1 48 ? -22.211 8.510 54.857 1.00 32.85 48 GLY E CA 1
ATOM 2648 C C . GLY E 1 48 ? -23.417 7.845 54.206 1.00 36.86 48 GLY E C 1
ATOM 2649 O O . GLY E 1 48 ? -23.382 7.498 53.021 1.00 32.61 48 GLY E O 1
ATOM 2650 N N . LYS E 1 49 ? -24.484 7.664 54.984 1.00 32.06 49 LYS E N 1
ATOM 2651 C CA . LYS E 1 49 ? -25.717 7.042 54.497 1.00 30.16 49 LYS E CA 1
ATOM 2652 C C . LYS E 1 49 ? -26.382 7.913 53.439 1.00 31.52 49 LYS E C 1
ATOM 2653 O O . LYS E 1 49 ? -26.848 7.428 52.402 1.00 30.27 49 LYS E O 1
ATOM 2659 N N . ILE E 1 50 ? -26.433 9.209 53.714 1.00 22.93 50 ILE E N 1
ATOM 2660 C CA . ILE E 1 50 ? -27.074 10.143 52.799 1.00 24.93 50 ILE E CA 1
ATOM 2661 C C . ILE E 1 50 ? -26.325 10.197 51.474 1.00 28.27 50 ILE E C 1
ATOM 2662 O O . ILE E 1 50 ? -26.926 10.134 50.398 1.00 27.14 50 ILE E O 1
ATOM 2667 N N . ARG E 1 51 ? -25.005 10.309 51.565 1.00 31.66 51 ARG E N 1
ATOM 2668 C CA . ARG E 1 51 ? -24.144 10.408 50.390 1.00 32.77 51 ARG E CA 1
ATOM 2669 C C . ARG E 1 51 ? -24.297 9.189 49.483 1.00 32.22 51 ARG E C 1
ATOM 2670 O O . ARG E 1 51 ? -24.338 9.313 48.252 1.00 32.39 51 ARG E O 1
ATOM 2678 N N . GLY E 1 52 ? -24.382 8.009 50.092 1.00 32.68 52 GLY E N 1
ATOM 2679 C CA . GLY E 1 52 ? -24.493 6.765 49.344 1.00 31.48 52 GLY E CA 1
ATOM 2680 C C . GLY E 1 52 ? -25.813 6.647 48.609 1.00 36.61 52 GLY E C 1
ATOM 2681 O O . GLY E 1 52 ? -25.859 6.245 47.442 1.00 34.24 52 GLY E O 1
ATOM 2682 N N . THR E 1 53 ? -26.899 6.990 49.291 1.00 27.31 53 THR E N 1
ATOM 2683 C CA . THR E 1 53 ? -28.213 6.974 48.659 1.00 25.57 53 THR E CA 1
ATOM 2684 C C . THR E 1 53 ? -28.307 8.035 47.562 1.00 23.95 53 THR E C 1
ATOM 2685 O O . THR E 1 53 ? -28.899 7.797 46.503 1.00 24.66 53 THR E O 1
ATOM 2689 N N . LEU E 1 54 ? -27.714 9.202 47.804 1.00 25.89 54 LEU E N 1
ATOM 2690 C CA . LEU E 1 54 ? -27.692 10.253 46.788 1.00 27.68 54 LEU E CA 1
ATOM 2691 C C . LEU E 1 54 ? -26.919 9.812 45.550 1.00 30.39 54 LEU E C 1
ATOM 2692 O O . LEU E 1 54 ? -27.352 10.055 44.420 1.00 26.13 54 LEU E O 1
ATOM 2697 N N . LEU E 1 55 ? -25.770 9.174 45.762 1.00 27.32 55 LEU E N 1
ATOM 2698 C CA . LEU E 1 55 ? -24.921 8.764 44.642 1.00 30.16 55 LEU E CA 1
ATOM 2699 C C . LEU E 1 55 ? -25.671 7.799 43.737 1.00 28.69 55 LEU E C 1
ATOM 2700 O O . LEU E 1 55 ? -25.661 7.939 42.506 1.00 26.93 55 LEU E O 1
ATOM 2705 N N . LEU E 1 56 ? -26.326 6.825 44.358 1.00 27.58 56 LEU E N 1
ATOM 2706 C CA . LEU E 1 56 ? -27.152 5.858 43.648 1.00 31.86 56 LEU E CA 1
ATOM 2707 C C . LEU E 1 56 ? -28.224 6.543 42.802 1.00 28.86 56 LEU E C 1
ATOM 2708 O O . LEU E 1 56 ? -28.427 6.198 41.629 1.00 27.75 56 LEU E O 1
ATOM 2713 N N . SER E 1 57 ? -28.909 7.506 43.413 1.00 24.26 57 SER E N 1
ATOM 2714 C CA . SER E 1 57 ? -29.968 8.261 42.757 1.00 23.48 57 SER E CA 1
ATOM 2715 C C . SER E 1 57 ? -29.426 9.127 41.629 1.00 26.24 57 SER E C 1
ATOM 2716 O O . SER E 1 57 ? -30.038 9.217 40.557 1.00 23.35 57 SER E O 1
ATOM 2719 N N . LEU E 1 58 ? -28.289 9.778 41.865 1.00 22.32 58 LEU E N 1
ATOM 2720 C CA . LEU E 1 58 ? -27.703 10.633 40.829 1.00 26.45 58 LEU E CA 1
ATOM 2721 C C . LEU E 1 58 ? -27.350 9.799 39.608 1.00 27.28 58 LEU E C 1
ATOM 2722 O O . LEU E 1 58 ? -27.461 10.265 38.468 1.00 25.03 58 LEU E O 1
ATOM 2727 N N . ALA E 1 59 ? -26.927 8.561 39.841 1.00 26.91 59 ALA E N 1
ATOM 2728 C CA . ALA E 1 59 ? -26.539 7.680 38.739 1.00 28.14 59 ALA E CA 1
ATOM 2729 C C . ALA E 1 59 ? -27.752 7.254 37.915 1.00 29.23 59 ALA E C 1
ATOM 2730 O O . ALA E 1 59 ? -27.686 7.208 36.687 1.00 25.78 59 ALA E O 1
ATOM 2732 N N . PHE E 1 60 ? -28.857 6.933 38.589 1.00 24.03 60 PHE E N 1
ATOM 2733 C CA . PHE E 1 60 ? -30.094 6.596 37.887 1.00 29.17 60 PHE E CA 1
ATOM 2734 C C . PHE E 1 60 ? -30.555 7.748 37.006 1.00 28.91 60 PHE E C 1
ATOM 2735 O O . PHE E 1 60 ? -31.056 7.526 35.904 1.00 24.36 60 PHE E O 1
ATOM 2743 N N . MET E 1 61 ? -30.394 8.974 37.495 1.00 21.90 61 MET E N 1
ATOM 2744 C CA . MET E 1 61 ? -30.853 10.143 36.751 1.00 22.17 61 MET E CA 1
ATOM 2745 C C . MET E 1 61 ? -29.909 10.491 35.618 1.00 22.93 61 MET E C 1
ATOM 2746 O O . MET E 1 61 ? -30.352 10.826 34.528 1.00 21.11 61 MET E O 1
ATOM 2751 N N . GLU E 1 62 ? -28.607 10.416 35.885 0.94 22.26 62 GLU E N 1
ATOM 2752 C CA . GLU E 1 62 ? -27.595 10.700 34.867 0.94 25.01 62 GLU E CA 1
ATOM 2753 C C . GLU E 1 62 ? -27.757 9.755 33.678 0.94 26.12 62 GLU E C 1
ATOM 2754 O O . GLU E 1 62 ? -27.588 10.158 32.526 0.94 23.69 62 GLU E O 1
ATOM 2760 N N . ALA E 1 63 ? -28.094 8.498 33.964 1.00 22.97 63 ALA E N 1
ATOM 2761 C CA . ALA E 1 63 ? -28.263 7.495 32.919 1.00 27.40 63 ALA E CA 1
ATOM 2762 C C . ALA E 1 63 ? -29.360 7.888 31.925 1.00 26.62 63 ALA E C 1
ATOM 2763 O O . ALA E 1 63 ? -29.264 7.573 30.739 1.00 26.66 63 ALA E O 1
ATOM 2765 N N . LEU E 1 64 ? -30.397 8.573 32.408 1.00 24.29 64 LEU E N 1
ATOM 2766 C CA . LEU E 1 64 ? -31.490 9.015 31.536 1.00 24.31 64 LEU E CA 1
ATOM 2767 C C . LEU E 1 64 ? -30.981 9.898 30.399 1.00 24.54 64 LEU E C 1
ATOM 2768 O O . LEU E 1 64 ? -31.384 9.740 29.245 1.00 26.26 64 LEU E O 1
ATOM 2773 N N . THR E 1 65 ? -30.105 10.838 30.730 1.00 24.44 65 THR E N 1
ATOM 2774 C CA . THR E 1 65 ? -29.549 11.748 29.733 1.00 25.14 65 THR E CA 1
ATOM 2775 C C . THR E 1 65 ? -28.507 11.050 28.869 1.00 26.21 65 THR E C 1
ATOM 2776 O O . THR E 1 65 ? -28.386 11.330 27.666 1.00 26.35 65 THR E O 1
ATOM 2780 N N . ILE E 1 66 ? -27.772 10.126 29.476 1.00 25.16 66 ILE E N 1
ATOM 2781 C CA . ILE E 1 66 ? -26.802 9.326 28.729 1.00 29.59 66 ILE E CA 1
ATOM 2782 C C . ILE E 1 66 ? -27.474 8.516 27.618 1.00 30.77 66 ILE E C 1
ATOM 2783 O O . ILE E 1 66 ? -26.868 8.283 26.569 1.00 29.56 66 ILE E O 1
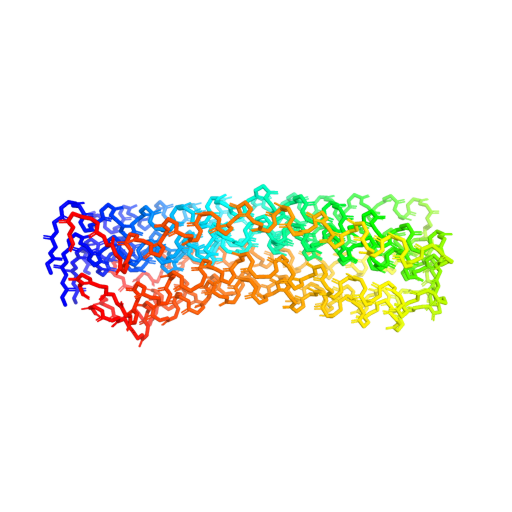ATOM 2788 N N . TYR E 1 67 ? -28.724 8.100 27.824 1.00 24.45 67 TYR E N 1
ATOM 2789 C CA . TYR E 1 67 ? -29.470 7.474 26.722 1.00 27.29 67 TYR E CA 1
ATOM 2790 C C . TYR E 1 67 ? -29.606 8.448 25.547 1.00 30.42 67 TYR E C 1
ATOM 2791 O O . TYR E 1 67 ? -29.470 8.058 24.388 1.00 30.20 67 TYR E O 1
ATOM 2800 N N . GLY E 1 68 ? -29.883 9.712 25.851 1.00 26.64 68 GLY E N 1
ATOM 2801 C CA . GLY E 1 68 ? -29.923 10.744 24.825 1.00 22.91 68 GLY E CA 1
ATOM 2802 C C . GLY E 1 68 ? -28.583 10.890 24.131 1.00 30.86 68 GLY E C 1
ATOM 2803 O O . GLY E 1 68 ? -28.509 10.982 22.897 1.00 26.49 68 GLY E O 1
ATOM 2804 N N . LEU E 1 69 ? -27.513 10.910 24.922 1.00 24.58 69 LEU E N 1
ATOM 2805 C CA . LEU E 1 69 ? -26.163 11.012 24.372 1.00 28.76 69 LEU E CA 1
ATOM 2806 C C . LEU E 1 69 ? -25.820 9.829 23.458 1.00 29.82 69 LEU E C 1
ATOM 2807 O O . LEU E 1 69 ? -25.210 10.004 22.394 1.00 28.86 69 LEU E O 1
ATOM 2812 N N . VAL E 1 70 ? -26.201 8.627 23.879 1.00 23.75 70 VAL E N 1
ATOM 2813 C CA . VAL E 1 70 ? -25.944 7.437 23.075 1.00 27.55 70 VAL E CA 1
ATOM 2814 C C . VAL E 1 70 ? -26.623 7.536 21.709 1.00 31.03 70 VAL E C 1
ATOM 2815 O O . VAL E 1 70 ? -26.021 7.212 20.686 1.00 28.32 70 VAL E O 1
ATOM 2819 N N . VAL E 1 71 ? -27.876 7.976 21.694 1.00 26.73 71 VAL E N 1
ATOM 2820 C CA . VAL E 1 71 ? -28.581 8.164 20.429 1.00 29.56 71 VAL E CA 1
ATOM 2821 C C . VAL E 1 71 ? -27.881 9.216 19.573 1.00 31.80 71 VAL E C 1
ATOM 2822 O O . VAL E 1 71 ? -27.662 9.005 18.378 1.00 28.56 71 VAL E O 1
ATOM 2826 N N . ALA E 1 72 ? -27.531 10.348 20.181 1.00 26.20 72 ALA E N 1
ATOM 2827 C CA . ALA E 1 72 ? -26.799 11.398 19.468 1.00 29.57 72 ALA E CA 1
ATOM 2828 C C . ALA E 1 72 ? -25.500 10.873 18.846 1.00 29.75 72 ALA E C 1
ATOM 2829 O O . ALA E 1 72 ? -25.182 11.183 17.697 1.00 29.25 72 ALA E O 1
ATOM 2831 N N . LEU E 1 73 ? -24.752 10.073 19.600 1.00 28.90 73 LEU E N 1
ATOM 2832 C CA . LEU E 1 73 ? -23.474 9.544 19.113 1.00 31.58 73 LEU E CA 1
ATOM 2833 C C . LEU E 1 73 ? -23.634 8.484 18.016 1.00 31.26 73 LEU E C 1
ATOM 2834 O O . LEU E 1 73 ? -22.790 8.378 17.118 1.00 27.80 73 LEU E O 1
ATOM 2839 N N . VAL E 1 74 ? -24.700 7.690 18.093 1.00 29.39 74 VAL E N 1
ATOM 2840 C CA . VAL E 1 74 ? -25.019 6.767 17.005 1.00 30.17 74 VAL E CA 1
ATOM 2841 C C . VAL E 1 74 ? -25.336 7.552 15.730 1.00 31.36 74 VAL E C 1
ATOM 2842 O O . VAL E 1 74 ? -24.878 7.207 14.631 1.00 31.78 74 VAL E O 1
ATOM 2846 N N . LEU E 1 75 ? -26.122 8.613 15.887 1.00 28.04 75 LEU E N 1
ATOM 2847 C CA . LEU E 1 75 ? -26.524 9.451 14.759 1.00 29.90 75 LEU E CA 1
ATOM 2848 C C . LEU E 1 75 ? -25.341 10.143 14.099 1.00 31.66 75 LEU E C 1
ATOM 2849 O O . LEU E 1 75 ? -25.352 10.405 12.895 1.00 29.72 75 LEU E O 1
ATOM 2854 N N . LEU E 1 76 ? -24.315 10.431 14.889 1.00 27.62 76 LEU E N 1
ATOM 2855 C CA . LEU E 1 76 ? -23.150 11.148 14.389 1.00 29.57 76 LEU E CA 1
ATOM 2856 C C . LEU E 1 76 ? -22.010 10.234 13.940 1.00 39.37 76 LEU E C 1
ATOM 2857 O O . LEU E 1 76 ? -21.322 10.539 12.965 1.00 40.56 76 LEU E O 1
ATOM 2862 N N . PHE E 1 77 ? -21.818 9.112 14.633 1.00 34.06 77 PHE E N 1
ATOM 2863 C CA . PHE E 1 77 ? -20.657 8.254 14.381 1.00 37.10 77 PHE E CA 1
ATOM 2864 C C . PHE E 1 77 ? -20.980 6.843 13.879 1.00 38.90 77 PHE E C 1
ATOM 2865 O O . PHE E 1 77 ? -20.088 6.134 13.424 1.00 42.98 77 PHE E O 1
ATOM 2873 N N . ALA E 1 78 ? -22.237 6.424 13.966 1.00 34.37 78 ALA E N 1
ATOM 2874 C CA . ALA E 1 78 ? -22.618 5.108 13.449 1.00 35.04 78 ALA E CA 1
ATOM 2875 C C . ALA E 1 78 ? -23.989 5.173 12.792 1.00 37.50 78 ALA E C 1
ATOM 2876 O O . ALA E 1 78 ? -24.840 4.301 13.002 1.00 34.32 78 ALA E O 1
ATOM 2878 N N . ASN E 1 79 ? -24.197 6.218 11.996 1.00 30.18 79 ASN E N 1
ATOM 2879 C CA . ASN E 1 79 ? -25.491 6.468 11.382 1.00 32.40 79 ASN E CA 1
ATOM 2880 C C . ASN E 1 79 ? -25.878 5.332 10.434 1.00 41.19 79 ASN E C 1
ATOM 2881 O O . ASN E 1 79 ? -25.131 5.007 9.511 1.00 39.70 79 ASN E O 1
ATOM 2886 N N . PRO E 1 80 ? -27.045 4.712 10.668 1.00 40.05 80 PRO E N 1
ATOM 2887 C CA . PRO E 1 80 ? -27.464 3.565 9.851 1.00 39.05 80 PRO E CA 1
ATOM 2888 C C . PRO E 1 80 ? -27.904 3.937 8.433 1.00 38.66 80 PRO E C 1
ATOM 2889 O O . PRO E 1 80 ? -28.031 3.050 7.592 1.00 42.13 80 PRO E O 1
ATOM 2893 N N . PHE E 1 81 ? -28.126 5.221 8.165 1.00 35.86 81 PHE E N 1
ATOM 2894 C CA . PHE E 1 81 ? -28.702 5.623 6.881 1.00 35.34 81 PHE E CA 1
ATOM 2895 C C . PHE E 1 81 ? -27.763 6.456 6.010 1.00 38.68 81 PHE E C 1
ATOM 2896 O O . PHE E 1 81 ? -27.732 6.287 4.789 1.00 37.33 81 PHE E O 1
ATOM 2904 N N . VAL E 1 82 ? -27.007 7.357 6.634 1.00 36.38 82 VAL E N 1
ATOM 2905 C CA . VAL E 1 82 ? -26.184 8.313 5.895 1.00 42.13 82 VAL E CA 1
ATOM 2906 C C . VAL E 1 82 ? -24.766 8.407 6.454 1.00 49.67 82 VAL E C 1
ATOM 2907 O O . VAL E 1 82 ? -23.888 9.039 5.865 1.00 51.36 82 VAL E O 1
#

Sequence (405 aa):
ESNLTTAASVIAAALAVGIGSIGPGLGQGQAAGQAVEGIARQPEEAEGKIRRGTLLLSLAFMEALTIYGLVVALVLLFANPFVESNLTTAASVIAAALAVGIGSIGPGLGQGQAAGQAVEGIARQPEAEGKIRGTLLLSLAFMEALTIYGLVVALVLLFANPFVESNLTTAASVIAAALAVGIGSIGPGLGQGQAAGQAVEGIARQPEAEGKIRRGTLLLSLAFMEALTIYGLVVALVLLFANPFVESNLTTAASVIAAALAVVGIGSIGPGLGQGQAAGQAVEGIARQPEAEGKIRGTLLLSLAFMEALTIYGLVVALVLLFANPFVESNLTTAASVIAAALAVGIGSIGPGLGQGQAAGQAVEGIARQPEAEGKIRGTLLLSLAFMEALTIYGLVVALVLLFANPFV

B-factor: mean 40.21, std 24.75, range [16.69, 240.76]

Radius of gyration: 22.26 Å; Cα contacts (8 Å, |Δi|>4): 899; chains: 5; bounding box: 52×26×60 Å

Nearest PDB structu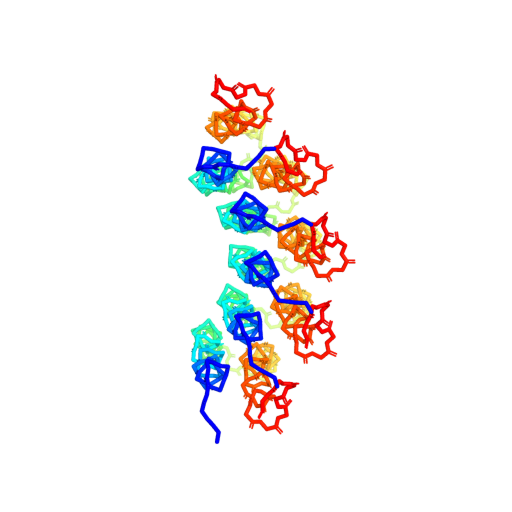res (foldseek):
  2wie-assembly1_A  TM=1.012E+00  e=3.993E-10  Limnospira platensis
  6tqj-assembly1_A  TM=1.007E+00  e=8.878E-09  Spinacia oleracea
  6fkf-assembly1_L  TM=9.930E-01  e=1.560E-08  Spinacia oleracea
  6fkf-assembly1_K  TM=9.934E-01  e=1.848E-08  Spinacia oleracea
  6fkf-assembly1_T  TM=9.933E-01  e=2.450E-08  Spinacia oleracea

CATH classification: 1.20.20.10

Solvent-accessible surface area: 15185 Å² total